Protein AF-A0A137P5V0-F1 (afdb_monomer_lite)

Secondary structure (DSSP, 8-state):
----------PPPPPPTTHHHHTTTS--------PPPPHHHHHHHHHHHHHSTTS-HHHHHHTS---SHHHHHHHHHHHHHHHHHHHHHHHHHIIIIIHHHHHS----EEEHHHHHH-TTT-SEEEETTEEEEHHHHHTS--SSS-TT----HHHHGGGTTSB-GGGS---HHHHSTTS---TTTHHHHTT-TTTSTTS--TT-TT------TTSSS-S-S-TTHIIIIIHHHHTTTEEEEEEE-HHHHHHHHHTT--EEEETTEEEE-HHHHHHTTSSSPP--S-HHHHHHHSGGG-SSTTSS-HHHHHHH----HHHHHHHHHHIIIIIEEEEE-GGGSHHHHHHHHHHHHHHHHHHHHHHHHHHHHHT-S-----S-TTS-EEEEEEESS--HHHHHHHHHHHHTSSS-GGGEEEEEEE-SS-BPTT-SSBHHHHHHHHTT--TT--PPP----GGGHHHHHHHH-TTSPP---TT-----PPPSSHHHHHHHHHHHHHHHHHHHHHHHT-S----SGGG-HHHHHHHHHHHHHTHHHHHHHHHHHHHHHHHT-S---HHHHHHHHHHHHHHHHHHHHTT-HHHHHHHHHHHHTHIIIIIIHHHHHHHTTT----TTTT----TT-------------GGGS----HHHHHHHHH-

Radius of gyration: 41.08 Å; chains: 1; bounding box: 95×64×142 Å

pLDDT: mean 74.82, std 17.6, range [23.88, 95.62]

Structure (mmCIF, N/CA/C/O backbone):
data_AF-A0A137P5V0-F1
#
_entry.id   AF-A0A137P5V0-F1
#
loop_
_atom_site.group_PDB
_atom_site.id
_atom_site.type_symbol
_atom_site.label_atom_id
_atom_site.label_alt_id
_atom_site.label_comp_id
_atom_site.label_asym_id
_atom_site.label_entity_id
_atom_site.label_seq_id
_atom_site.pdbx_PDB_ins_code
_atom_site.Cartn_x
_atom_site.Cartn_y
_atom_site.Cartn_z
_atom_site.occupancy
_atom_site.B_iso_or_equiv
_atom_site.auth_seq_id
_atom_site.auth_comp_id
_atom_site.auth_asym_id
_atom_site.auth_atom_id
_atom_site.pdbx_PDB_model_num
ATOM 1 N N . MET A 1 1 ? -5.558 -20.232 91.040 1.00 32.16 1 MET A N 1
ATOM 2 C CA . MET A 1 1 ? -4.567 -20.973 90.236 1.00 32.16 1 MET A CA 1
ATOM 3 C C . MET A 1 1 ? -5.292 -21.574 89.044 1.00 32.16 1 MET A C 1
ATOM 5 O O . MET A 1 1 ? -6.194 -22.368 89.237 1.00 32.16 1 MET A O 1
ATOM 9 N N . GLU A 1 2 ? -4.965 -21.023 87.878 1.00 26.72 2 GLU A N 1
ATOM 10 C CA . GLU A 1 2 ? -5.083 -21.483 86.483 1.00 26.72 2 GLU A CA 1
ATOM 11 C C . GLU A 1 2 ? -5.897 -22.721 86.029 1.00 26.72 2 GLU A C 1
ATOM 13 O O . GLU A 1 2 ? -5.685 -23.827 86.513 1.00 26.72 2 GLU A O 1
ATOM 18 N N . LYS A 1 3 ? -6.587 -22.474 84.887 1.00 26.52 3 LYS A N 1
ATOM 19 C CA . LYS A 1 3 ? -6.860 -23.320 83.687 1.00 26.52 3 LYS A CA 1
ATOM 20 C C . LYS A 1 3 ? -7.962 -24.389 83.811 1.00 26.52 3 LYS A C 1
ATOM 22 O O . LYS A 1 3 ? -8.014 -25.096 84.799 1.00 26.52 3 LYS A O 1
ATOM 27 N N . SER A 1 4 ? -8.865 -24.628 82.850 1.00 26.47 4 SER A N 1
ATOM 28 C CA . SER A 1 4 ? -9.202 -24.099 81.503 1.00 26.47 4 SER A CA 1
ATOM 29 C C . SER A 1 4 ? -10.522 -24.798 81.072 1.00 26.47 4 SER A C 1
ATOM 31 O O . SER A 1 4 ? -10.636 -25.997 81.296 1.00 26.47 4 SER A O 1
ATOM 33 N N . LEU A 1 5 ? -11.592 -24.082 80.677 1.00 28.23 5 LEU A N 1
ATOM 34 C CA . LEU A 1 5 ? -12.199 -23.989 79.317 1.00 28.23 5 LEU A CA 1
ATOM 35 C C . LEU A 1 5 ? -12.210 -25.293 78.469 1.00 28.23 5 LEU A C 1
ATOM 37 O O . LEU A 1 5 ? -11.164 -25.910 78.342 1.00 28.23 5 LEU A O 1
ATOM 41 N N . ASN A 1 6 ? -13.245 -25.711 77.718 1.00 25.81 6 ASN A N 1
ATOM 42 C CA . ASN A 1 6 ? -14.662 -25.346 77.542 1.00 25.81 6 ASN A CA 1
ATOM 43 C C . ASN A 1 6 ? -15.297 -26.316 76.495 1.00 25.81 6 ASN A C 1
ATOM 45 O O . ASN A 1 6 ? -14.570 -26.994 75.773 1.00 25.81 6 ASN A O 1
ATOM 49 N N . THR A 1 7 ? -16.624 -26.224 76.324 1.00 28.59 7 THR A N 1
ATOM 50 C CA . THR A 1 7 ? -17.482 -26.605 75.165 1.00 28.59 7 THR A CA 1
ATOM 51 C C . THR A 1 7 ? -18.215 -27.960 75.142 1.00 28.59 7 THR A C 1
ATOM 53 O O . THR A 1 7 ? -17.651 -29.030 74.942 1.00 28.59 7 THR A O 1
ATOM 56 N N . SER A 1 8 ? -19.540 -27.845 75.283 1.00 27.73 8 SER A N 1
ATOM 57 C CA . SER A 1 8 ? -20.602 -28.831 75.074 1.00 27.73 8 SER A CA 1
ATOM 58 C C . SER A 1 8 ? -21.188 -28.719 73.659 1.00 27.73 8 SER A C 1
ATOM 60 O O . SER A 1 8 ? -21.406 -27.610 73.169 1.00 27.73 8 SER A O 1
ATOM 62 N N . GLY A 1 9 ? -21.469 -29.864 73.028 1.00 24.25 9 GLY A N 1
ATOM 63 C CA . GLY A 1 9 ? -22.145 -29.969 71.733 1.00 24.25 9 GLY A CA 1
ATOM 64 C C . GLY A 1 9 ? -23.657 -29.747 71.827 1.00 24.25 9 GLY A C 1
ATOM 65 O O . GLY A 1 9 ? -24.274 -30.087 72.835 1.00 24.25 9 GLY A O 1
ATOM 66 N N . LEU A 1 10 ? -24.234 -29.177 70.765 1.00 26.77 10 LEU A N 1
ATOM 67 C CA . LEU A 1 10 ? -25.673 -28.987 70.586 1.00 26.77 10 LEU A CA 1
ATOM 68 C C . LEU A 1 10 ? -26.179 -29.898 69.457 1.00 26.77 10 LEU A C 1
ATOM 70 O O . LEU A 1 10 ? -25.516 -30.067 68.434 1.00 26.77 10 LEU A O 1
ATOM 74 N N . GLU A 1 11 ? -27.339 -30.496 69.705 1.00 27.11 11 GLU A N 1
ATOM 75 C CA . GLU A 1 11 ? -27.992 -31.569 68.958 1.00 27.11 11 GLU A CA 1
ATOM 76 C C . GLU A 1 11 ? -28.505 -31.164 67.565 1.00 27.11 11 GLU A C 1
ATOM 78 O O . GLU A 1 11 ? -28.777 -30.002 67.267 1.00 27.11 11 GLU A O 1
ATOM 83 N N . THR A 1 12 ? -28.655 -32.177 66.710 1.00 23.88 12 THR A N 1
ATOM 84 C CA . THR A 1 12 ? -29.194 -32.100 65.348 1.00 23.88 12 THR A CA 1
ATOM 85 C C . THR A 1 12 ? -30.714 -32.287 65.372 1.00 23.88 12 THR A C 1
ATOM 87 O O . THR A 1 12 ? -31.212 -33.241 65.962 1.00 23.88 12 THR A O 1
ATOM 90 N N . VAL A 1 13 ? -31.456 -31.389 64.714 1.00 30.75 13 VAL A N 1
ATOM 91 C CA . VAL A 1 13 ? -32.901 -31.530 64.467 1.00 30.75 13 VAL A CA 1
ATOM 92 C C . VAL A 1 13 ? -33.111 -31.989 63.022 1.00 30.75 13 VAL A C 1
ATOM 94 O O . VAL A 1 13 ? -32.635 -31.356 62.082 1.00 30.75 13 VAL A O 1
ATOM 97 N N . ASP A 1 14 ? -33.810 -33.114 62.878 1.00 28.73 14 ASP A N 1
ATOM 98 C CA . ASP A 1 14 ? -34.190 -33.780 61.630 1.00 28.73 14 ASP A CA 1
ATOM 99 C C . ASP A 1 14 ? -35.087 -32.901 60.731 1.00 28.73 14 ASP A C 1
ATOM 101 O O . ASP A 1 14 ? -36.206 -32.537 61.100 1.00 28.73 14 ASP A O 1
ATOM 105 N N . GLU A 1 15 ? -34.642 -32.627 59.500 1.00 30.03 15 GLU A N 1
ATOM 106 C CA . GLU A 1 15 ? -35.479 -32.031 58.451 1.00 30.03 15 GLU A CA 1
ATOM 107 C C . GLU A 1 15 ? -36.352 -33.095 57.761 1.00 30.03 15 GLU A C 1
ATOM 109 O O . GLU A 1 15 ? -35.882 -34.024 57.090 1.00 30.03 15 GLU A O 1
ATOM 114 N N . THR A 1 16 ? -37.668 -32.931 57.880 1.00 33.34 16 THR A N 1
ATOM 115 C CA . THR A 1 16 ? -38.693 -33.812 57.316 1.00 33.34 16 THR A CA 1
ATOM 116 C C . THR A 1 16 ? -38.785 -33.751 55.783 1.00 33.34 16 THR A C 1
ATOM 118 O O . THR A 1 16 ? -38.560 -32.742 55.111 1.00 33.34 16 THR A O 1
ATOM 121 N N . LYS A 1 17 ? -39.179 -34.892 55.201 1.00 36.59 17 LYS A N 1
ATOM 122 C CA . LYS A 1 17 ? -39.244 -35.212 53.758 1.00 36.59 17 LYS A CA 1
ATOM 123 C C . LYS A 1 17 ? -40.180 -34.332 52.899 1.00 36.59 17 LYS A C 1
ATOM 125 O O . LYS A 1 17 ? -40.258 -34.563 51.690 1.00 36.59 17 LYS A O 1
ATOM 130 N N . GLU A 1 18 ? -40.847 -33.321 53.454 1.00 31.67 18 GLU A N 1
ATOM 131 C CA . GLU A 1 18 ? -41.723 -32.404 52.704 1.00 31.67 18 GLU A CA 1
ATOM 132 C C . GLU A 1 18 ? -40.980 -31.215 52.070 1.00 31.67 18 GLU A C 1
ATOM 134 O O . GLU A 1 18 ? -41.323 -30.819 50.950 1.00 31.67 18 GLU A O 1
ATOM 139 N N . GLY A 1 19 ? -39.876 -30.739 52.662 1.00 31.58 19 GLY A N 1
ATOM 140 C CA . GLY A 1 19 ? -39.029 -29.689 52.063 1.00 31.58 19 GLY A CA 1
ATOM 141 C C . GLY A 1 19 ? -38.341 -30.130 50.761 1.00 31.58 19 GLY A C 1
ATOM 142 O O . GLY A 1 19 ? -38.188 -29.359 49.810 1.00 31.58 19 GLY A O 1
ATOM 143 N N . LYS A 1 20 ? -38.034 -31.430 50.641 1.00 32.53 20 LYS A N 1
ATOM 144 C CA . LYS A 1 20 ? -37.425 -32.020 49.434 1.00 32.53 20 LYS A CA 1
ATOM 145 C C . LYS A 1 20 ? -38.387 -32.162 48.250 1.00 32.53 20 LYS A C 1
ATOM 147 O O . LYS A 1 20 ? -37.913 -32.330 47.127 1.00 32.53 20 LYS A O 1
ATOM 152 N N . LYS A 1 21 ? -39.711 -32.091 48.452 1.00 28.75 21 LYS A N 1
ATOM 153 C CA . LYS A 1 21 ? -40.697 -32.127 47.351 1.00 28.75 21 LYS A CA 1
ATOM 154 C C . LYS A 1 21 ? -41.034 -30.738 46.801 1.00 28.75 21 LYS A C 1
ATOM 156 O O . LYS A 1 21 ? -41.306 -30.650 45.605 1.00 28.75 21 LYS A O 1
ATOM 161 N N . LYS A 1 22 ? -40.941 -29.671 47.607 1.00 29.23 22 LYS A N 1
ATOM 162 C CA . LYS A 1 22 ? -41.072 -28.286 47.113 1.00 29.23 22 LYS A CA 1
ATOM 163 C C . LYS A 1 22 ? -39.843 -27.850 46.302 1.00 29.23 22 LYS A C 1
ATOM 165 O O . LYS A 1 22 ? -40.007 -27.465 45.149 1.00 29.23 22 LYS A O 1
ATOM 170 N N . ASN A 1 23 ? -38.623 -28.125 46.775 1.00 32.00 23 ASN A N 1
ATOM 171 C CA . ASN A 1 23 ? -37.393 -27.803 46.025 1.00 32.00 23 ASN A CA 1
ATOM 172 C C . ASN A 1 23 ? -37.151 -28.646 44.754 1.00 32.00 23 ASN A C 1
ATOM 174 O O . ASN A 1 23 ? -36.285 -28.317 43.944 1.00 32.00 23 ASN A O 1
ATOM 178 N N . LYS A 1 24 ? -37.906 -29.734 44.535 1.00 28.66 24 LYS A N 1
ATOM 179 C CA . LYS A 1 24 ? -37.819 -30.542 43.302 1.00 28.66 24 LYS A CA 1
ATOM 180 C C . LYS A 1 24 ? -38.812 -30.135 42.212 1.00 28.66 24 LYS A C 1
ATOM 182 O O . LYS A 1 24 ? -38.654 -30.596 41.086 1.00 28.66 24 LYS A O 1
ATOM 187 N N . LYS A 1 25 ? -39.814 -29.301 42.516 1.00 26.38 25 LYS A N 1
ATOM 188 C CA . LYS A 1 25 ? -40.849 -28.881 41.551 1.00 26.38 25 LYS A CA 1
ATOM 189 C C . LYS A 1 25 ? -40.602 -27.507 40.914 1.00 26.38 25 LYS A C 1
ATOM 191 O O . LYS A 1 25 ? -41.218 -27.226 39.891 1.00 26.38 25 LYS A O 1
ATOM 196 N N . GLU A 1 26 ? -39.672 -26.708 41.440 1.00 29.66 26 GLU A N 1
ATOM 197 C CA . GLU A 1 26 ? -39.286 -25.406 40.859 1.00 29.66 26 GLU A CA 1
ATOM 198 C C . GLU A 1 26 ? -38.086 -25.449 39.906 1.00 29.66 26 GLU A C 1
ATOM 200 O O . GLU A 1 26 ? -37.848 -24.493 39.177 1.00 29.66 26 GLU A O 1
ATOM 205 N N . LYS A 1 27 ? -37.413 -26.597 39.756 1.00 29.84 27 LYS A N 1
ATOM 206 C CA . LYS A 1 27 ? -36.594 -26.861 38.560 1.00 29.84 27 LYS A CA 1
ATOM 207 C C . LYS A 1 27 ? -37.491 -27.270 37.389 1.00 29.84 27 LYS A C 1
ATOM 209 O O . LYS A 1 27 ? -37.358 -28.361 36.842 1.00 29.84 27 LYS A O 1
ATOM 214 N N . LYS A 1 28 ? -38.441 -26.407 37.023 1.00 31.17 28 LYS A N 1
ATOM 215 C CA . LYS A 1 28 ? -39.079 -26.479 35.708 1.00 31.17 28 LYS A CA 1
ATOM 216 C C . LYS A 1 28 ? -38.000 -26.158 34.683 1.00 31.17 28 LYS A C 1
ATOM 218 O O . LYS A 1 28 ? -37.396 -25.091 34.727 1.00 31.17 28 LYS A O 1
ATOM 223 N N . GLU A 1 29 ? -37.748 -27.108 33.791 1.00 34.25 29 GLU A N 1
ATOM 224 C CA . GLU A 1 29 ? -37.029 -26.886 32.543 1.00 34.25 29 GLU A CA 1
ATOM 225 C C . GLU A 1 29 ? -37.562 -25.597 31.900 1.00 34.25 29 GLU A C 1
ATOM 227 O O . GLU A 1 29 ? -38.693 -25.566 31.409 1.00 34.25 29 GLU A O 1
ATOM 232 N N . LYS A 1 30 ? -36.768 -24.518 31.930 1.00 30.41 30 LYS A N 1
ATOM 233 C CA . LYS A 1 30 ? -36.985 -23.369 31.051 1.00 30.41 30 LYS A CA 1
ATOM 234 C C . LYS A 1 30 ? -36.873 -23.918 29.629 1.00 30.41 30 LYS A C 1
ATOM 236 O O . LYS A 1 30 ? -35.772 -24.171 29.142 1.00 30.41 30 LYS A O 1
ATOM 241 N N . LYS A 1 31 ? -38.014 -24.192 28.989 1.00 26.81 31 LYS A N 1
ATOM 242 C CA . LYS A 1 31 ? -38.075 -24.442 27.550 1.00 26.81 31 LYS A CA 1
ATOM 243 C C . LYS A 1 31 ? -37.509 -23.197 26.880 1.00 26.81 31 LYS A C 1
ATOM 245 O O . LYS A 1 31 ? -38.147 -22.153 26.890 1.00 26.81 31 LYS A O 1
ATOM 250 N N . VAL A 1 32 ? -36.297 -23.315 26.349 1.00 37.81 32 VAL A N 1
ATOM 251 C CA . VAL A 1 32 ? -35.688 -22.298 25.495 1.00 37.81 32 VAL A CA 1
ATOM 252 C C . VAL A 1 32 ? -36.586 -22.175 24.266 1.00 37.81 32 VAL A C 1
ATOM 254 O O . VAL A 1 32 ? -36.604 -23.070 23.420 1.00 37.81 32 VAL A O 1
ATOM 257 N N . GLU A 1 33 ? -37.388 -21.114 24.191 1.00 32.22 33 GLU A N 1
ATOM 258 C CA . GLU A 1 33 ? -38.116 -20.776 22.972 1.00 32.22 33 GLU A CA 1
ATOM 259 C C . GLU A 1 33 ? -37.098 -20.447 21.879 1.00 32.22 33 GLU A C 1
ATOM 261 O O . GLU A 1 33 ? -36.468 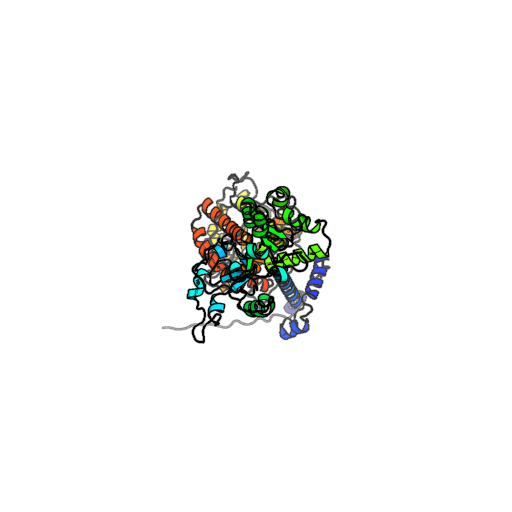-19.389 21.860 1.00 32.22 33 GLU A O 1
ATOM 266 N N . THR A 1 34 ? -36.905 -21.376 20.945 1.00 41.69 34 THR A N 1
ATOM 267 C CA . THR A 1 34 ? -36.057 -21.146 19.778 1.00 41.69 34 THR A CA 1
ATOM 268 C C . THR A 1 34 ? -36.754 -20.157 18.848 1.00 41.69 34 THR A C 1
ATOM 270 O O . THR A 1 34 ? -37.613 -20.545 18.052 1.00 41.69 34 THR A O 1
ATOM 273 N N . LYS A 1 35 ? -36.386 -18.874 18.929 1.00 46.25 35 LYS A N 1
ATOM 274 C CA . LYS A 1 35 ? -36.814 -17.858 17.957 1.00 46.25 35 LYS A CA 1
ATOM 275 C C . LYS A 1 35 ? -36.415 -18.289 16.532 1.00 46.25 35 LYS A C 1
ATOM 277 O O . LYS A 1 35 ? -35.331 -18.853 16.342 1.00 46.25 35 LYS A O 1
ATOM 282 N N . PRO A 1 36 ? -37.240 -18.022 15.502 1.00 59.44 36 PRO A N 1
ATOM 283 C CA . PRO A 1 36 ? -36.877 -18.329 14.125 1.00 59.44 36 PRO A CA 1
ATOM 284 C C . PRO A 1 36 ? -35.625 -17.543 13.714 1.00 59.44 36 PRO A C 1
ATOM 286 O O . PRO A 1 36 ? -35.559 -16.323 13.851 1.00 59.44 36 PRO A O 1
ATOM 289 N N . LEU A 1 37 ? -34.622 -18.246 13.177 1.00 69.94 37 LEU A N 1
ATOM 290 C CA . LEU A 1 37 ? -33.386 -17.618 12.704 1.00 69.94 37 LEU A CA 1
ATOM 291 C C . LEU A 1 37 ? -33.689 -16.612 11.585 1.00 69.94 37 LEU A C 1
ATOM 293 O O . LEU A 1 37 ? -34.344 -16.972 10.599 1.00 69.94 37 LEU A O 1
ATOM 297 N N . THR A 1 38 ? -33.148 -15.397 11.708 1.00 81.56 38 THR A N 1
ATOM 298 C CA . THR A 1 38 ? -33.240 -14.346 10.682 1.00 81.56 38 THR A CA 1
ATOM 299 C C . THR A 1 38 ? -32.588 -14.789 9.368 1.00 81.56 38 THR A C 1
ATOM 301 O O . THR A 1 38 ? -31.693 -15.639 9.352 1.00 81.56 38 THR A O 1
ATOM 304 N N . PHE A 1 39 ? -33.003 -14.200 8.240 1.00 78.81 39 PHE A N 1
ATOM 305 C CA . PHE A 1 39 ? -32.410 -14.491 6.926 1.00 78.81 39 PHE A CA 1
ATOM 306 C C . PHE A 1 39 ? -30.887 -14.270 6.916 1.00 78.81 39 PHE A C 1
ATOM 308 O O . PHE A 1 39 ? -30.138 -15.132 6.453 1.00 78.81 39 PHE A O 1
ATOM 315 N N . ALA A 1 40 ? -30.427 -13.167 7.517 1.00 77.94 40 ALA A N 1
ATOM 316 C CA . ALA A 1 40 ? -29.007 -12.865 7.681 1.00 77.94 40 ALA A CA 1
ATOM 317 C C . ALA A 1 40 ? -28.276 -13.964 8.468 1.00 77.94 40 ALA A C 1
ATOM 319 O O . ALA A 1 40 ? -27.242 -14.462 8.021 1.00 77.94 40 ALA A O 1
ATOM 320 N N . ARG A 1 41 ? -28.851 -14.420 9.590 1.00 84.25 41 ARG A N 1
ATOM 321 C CA . ARG A 1 41 ? -28.263 -15.486 10.407 1.00 84.25 41 ARG A CA 1
ATOM 322 C C . ARG A 1 41 ? -28.178 -16.811 9.648 1.00 84.25 41 ARG A C 1
ATOM 324 O O . ARG A 1 41 ? -27.161 -17.491 9.740 1.00 84.25 41 ARG A O 1
ATOM 331 N N . ARG A 1 42 ? -29.197 -17.166 8.858 1.00 85.69 42 ARG A N 1
ATOM 332 C CA . ARG A 1 42 ? -29.187 -18.390 8.033 1.00 85.69 42 ARG A CA 1
ATOM 333 C C . ARG A 1 42 ? -28.080 -18.361 6.979 1.00 85.69 42 ARG A C 1
ATOM 335 O O . ARG A 1 42 ? -27.364 -19.348 6.827 1.00 85.69 42 ARG A O 1
ATOM 342 N N . ASN A 1 43 ? -27.918 -17.242 6.272 1.00 90.31 43 ASN A N 1
ATOM 343 C CA . ASN A 1 43 ? -26.864 -17.105 5.264 1.00 90.31 43 ASN A CA 1
ATOM 344 C C . ASN A 1 43 ? -25.469 -17.077 5.886 1.00 90.31 43 ASN A C 1
ATOM 346 O O . ASN A 1 43 ? -24.571 -17.735 5.367 1.00 90.31 43 ASN A O 1
ATOM 350 N N . TRP A 1 44 ? -25.299 -16.400 7.024 1.00 90.75 44 TRP A N 1
ATOM 351 C CA . TRP A 1 44 ? -24.036 -16.418 7.756 1.00 90.75 44 TRP A CA 1
ATOM 352 C C . TRP A 1 44 ? -23.623 -17.842 8.128 1.00 90.75 44 TRP A C 1
ATOM 354 O O . TRP A 1 44 ? -22.509 -18.254 7.813 1.00 90.75 44 TRP A O 1
ATOM 364 N N . VAL A 1 45 ? -24.541 -18.634 8.693 1.00 89.69 45 VAL A N 1
ATOM 365 C CA . VAL A 1 45 ? -24.285 -20.041 9.035 1.00 89.69 45 VAL A CA 1
ATOM 366 C C . VAL A 1 45 ? -23.875 -20.846 7.794 1.00 89.69 45 VAL A C 1
ATOM 368 O O . VAL A 1 45 ? -22.902 -21.595 7.862 1.00 89.69 45 VAL A O 1
ATOM 371 N N . ARG A 1 46 ? -24.541 -20.662 6.642 1.00 91.88 46 ARG A N 1
ATOM 372 C CA . ARG A 1 46 ? -24.150 -21.318 5.374 1.00 91.88 46 ARG A CA 1
ATOM 373 C C . ARG A 1 46 ? -22.723 -20.963 4.957 1.00 91.88 46 ARG A C 1
ATOM 375 O O . ARG A 1 46 ? -21.951 -21.863 4.643 1.00 91.88 46 ARG A O 1
ATOM 382 N N . ILE A 1 47 ? -22.359 -19.680 5.005 1.00 93.31 47 ILE A N 1
ATOM 383 C CA . ILE A 1 47 ? -20.998 -19.208 4.705 1.00 93.31 47 ILE A CA 1
ATOM 384 C C . ILE A 1 47 ? -19.995 -19.809 5.692 1.00 93.31 47 ILE A C 1
ATOM 386 O O . ILE A 1 47 ? -18.925 -20.259 5.293 1.00 93.31 47 ILE A O 1
ATOM 390 N N . THR A 1 48 ? -20.352 -19.883 6.975 1.00 93.19 48 THR A N 1
ATOM 391 C CA . THR A 1 48 ? -19.477 -20.451 8.005 1.00 93.19 48 THR A CA 1
ATOM 392 C C . THR A 1 48 ? -19.166 -21.917 7.716 1.00 93.19 48 THR A C 1
ATOM 394 O O . THR A 1 48 ? -18.016 -22.351 7.803 1.00 93.19 48 THR A O 1
ATOM 397 N N . TRP A 1 49 ? -20.189 -22.688 7.341 1.00 92.25 49 TRP A N 1
ATOM 398 C CA . TRP A 1 49 ? -20.031 -24.079 6.931 1.00 92.25 49 TRP A CA 1
ATOM 399 C C . TRP A 1 49 ? -19.219 -24.206 5.647 1.00 92.25 49 TRP A C 1
ATOM 401 O O . TRP A 1 49 ? -18.332 -25.050 5.596 1.00 92.25 49 TRP A O 1
ATOM 411 N N . PHE A 1 50 ? -19.455 -23.341 4.660 1.00 94.75 50 PHE A N 1
ATOM 412 C CA . PHE A 1 50 ? -18.678 -23.312 3.423 1.00 94.75 50 PHE A CA 1
ATOM 413 C C . PHE A 1 50 ? -17.198 -22.983 3.653 1.00 94.75 50 PHE A C 1
ATOM 415 O O . PHE A 1 50 ? -16.355 -23.574 3.003 1.00 94.75 50 PHE A O 1
ATOM 422 N N . LEU A 1 51 ? -16.847 -22.091 4.584 1.00 93.62 51 LEU A N 1
ATOM 423 C CA . LEU A 1 51 ? -15.446 -21.740 4.865 1.00 93.62 51 LEU A CA 1
ATOM 424 C C . LEU A 1 51 ? -14.734 -22.760 5.769 1.00 93.62 51 LEU A C 1
ATOM 426 O O . LEU A 1 51 ? -13.511 -22.879 5.730 1.00 93.62 51 LEU A O 1
ATOM 430 N N . THR A 1 52 ? -15.486 -23.516 6.575 1.00 94.31 52 THR A N 1
ATOM 431 C CA . THR A 1 52 ? -14.942 -24.478 7.557 1.00 94.31 52 THR A CA 1
ATOM 432 C C . THR A 1 52 ? -15.248 -25.942 7.219 1.00 94.31 52 THR A C 1
ATOM 434 O O . THR A 1 52 ? -15.102 -26.824 8.071 1.00 94.31 52 THR A O 1
ATOM 437 N N . TRP A 1 53 ? -15.669 -26.219 5.980 1.00 91.81 53 TRP A N 1
ATOM 438 C CA . TRP A 1 53 ? -16.104 -27.545 5.521 1.00 91.81 53 TRP A CA 1
ATOM 439 C C . TRP A 1 53 ? -15.023 -28.624 5.668 1.00 91.81 53 TRP A C 1
ATOM 441 O O . TRP A 1 53 ? -15.324 -29.760 6.027 1.00 91.81 53 TRP A O 1
ATOM 451 N N . TRP A 1 54 ? -13.761 -28.242 5.464 1.00 92.94 54 TRP A N 1
ATOM 452 C CA . TRP A 1 54 ? -12.573 -29.094 5.543 1.00 92.94 54 TRP A CA 1
ATOM 453 C C . TRP A 1 54 ? -12.235 -29.554 6.971 1.00 92.94 54 TRP A C 1
ATOM 455 O O . TRP A 1 54 ? -11.334 -30.369 7.157 1.00 92.94 54 TRP A O 1
ATOM 465 N N . ILE A 1 55 ? -12.966 -29.074 7.984 1.00 89.81 55 ILE A N 1
ATOM 466 C CA . ILE A 1 55 ? -12.831 -29.505 9.379 1.00 89.81 55 ILE A CA 1
ATOM 467 C C . ILE A 1 55 ? -14.133 -30.184 9.811 1.00 89.81 55 ILE A C 1
ATOM 469 O O . ILE A 1 55 ? -15.094 -29.506 10.195 1.00 89.81 55 ILE A O 1
ATOM 473 N N . PRO A 1 56 ? -14.200 -31.526 9.782 1.00 87.38 56 PRO A N 1
ATOM 474 C CA . PRO A 1 56 ? -15.387 -32.262 10.192 1.00 87.38 56 PRO A CA 1
ATOM 475 C C . PRO A 1 56 ? -15.734 -32.061 11.673 1.00 87.38 56 PRO A C 1
ATOM 477 O O . PRO A 1 56 ? -14.871 -31.953 12.548 1.00 87.38 56 PRO A O 1
ATOM 480 N N . SER A 1 57 ? -17.030 -32.090 11.993 1.00 86.56 57 SER A N 1
ATOM 481 C CA . SER A 1 57 ? -17.510 -31.936 13.375 1.00 86.56 57 SER A CA 1
ATOM 482 C C . SER A 1 57 ? -17.056 -33.058 14.317 1.00 86.56 57 SER A C 1
ATOM 484 O O . SER A 1 57 ? -17.025 -32.840 15.530 1.00 86.56 57 SER A O 1
ATOM 486 N N . CYS A 1 58 ? -16.693 -34.232 13.779 1.00 85.44 58 CYS A N 1
ATOM 487 C CA . CYS A 1 58 ? -16.127 -35.345 14.545 1.00 85.44 58 CYS A CA 1
ATOM 488 C C . CYS A 1 58 ? -14.704 -35.033 15.043 1.00 85.44 58 CYS A C 1
ATOM 490 O O . CYS A 1 58 ? -14.385 -35.331 16.196 1.00 85.44 58 CYS A O 1
ATOM 492 N N . CYS A 1 59 ? -13.885 -34.353 14.233 1.00 86.31 59 CYS A N 1
ATOM 493 C CA . CYS A 1 59 ? -12.555 -33.883 14.620 1.00 86.31 59 CYS A CA 1
ATOM 494 C C . CYS A 1 59 ? -12.652 -32.839 15.740 1.00 86.31 59 CYS A C 1
ATOM 496 O O . CYS A 1 59 ? -11.940 -32.934 16.739 1.00 86.31 59 CYS A 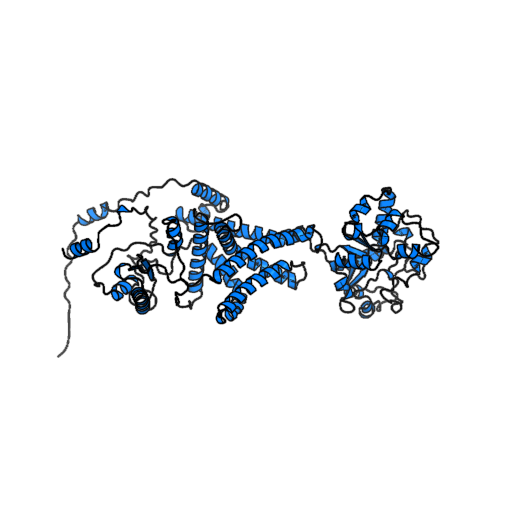O 1
ATOM 498 N N . LEU A 1 60 ? -13.602 -31.901 15.646 1.00 84.44 60 LEU A N 1
ATOM 499 C CA . LEU A 1 60 ? -13.828 -30.896 16.695 1.00 84.44 60 LEU A CA 1
ATOM 500 C C . LEU A 1 60 ? -14.274 -31.521 18.023 1.00 84.44 60 LEU A C 1
ATOM 502 O O . LEU A 1 60 ? -13.801 -31.116 19.086 1.00 84.44 60 LEU A O 1
ATOM 506 N N . SER A 1 61 ? -15.140 -32.537 17.982 1.00 81.94 61 SER A N 1
ATOM 507 C CA . SER A 1 61 ? -15.575 -33.222 19.202 1.00 81.94 61 SER A CA 1
ATOM 508 C C . SER A 1 61 ? -14.496 -34.121 19.807 1.00 81.94 61 SER A C 1
ATOM 510 O O . SER A 1 61 ? -14.387 -34.189 21.030 1.00 81.94 61 SER A O 1
ATOM 512 N N . ARG A 1 62 ? -13.712 -34.821 18.973 1.00 81.81 62 ARG A N 1
ATOM 513 C CA . ARG A 1 62 ? -12.774 -35.864 19.423 1.00 81.81 62 ARG A CA 1
ATOM 514 C C . ARG A 1 62 ? -11.381 -35.314 19.726 1.00 81.81 62 ARG A C 1
ATOM 516 O O . ARG A 1 62 ? -10.836 -35.621 20.778 1.00 81.81 62 ARG A O 1
ATOM 523 N N . CYS A 1 63 ? -10.838 -34.476 18.847 1.00 82.69 63 CYS A N 1
ATOM 524 C CA . CYS A 1 63 ? -9.517 -33.863 19.006 1.00 82.69 63 CYS A CA 1
ATOM 525 C C . CYS A 1 63 ? -9.612 -32.521 19.743 1.00 82.69 63 CYS A C 1
ATOM 527 O O . CYS A 1 63 ? -8.828 -32.252 20.646 1.00 82.69 63 CYS A O 1
ATOM 529 N N . GLY A 1 64 ? -10.617 -31.703 19.411 1.00 75.94 64 GLY A N 1
ATOM 530 C CA . GLY A 1 64 ? -10.810 -30.378 20.012 1.00 75.94 64 GLY A CA 1
ATOM 531 C C . GLY A 1 64 ? -11.500 -30.374 21.381 1.00 75.94 64 GLY A C 1
ATOM 532 O O . GLY A 1 64 ? -11.673 -29.309 21.962 1.00 75.94 64 GLY A O 1
ATOM 533 N N . LYS A 1 65 ? -11.937 -31.536 21.895 1.00 81.81 65 LYS A N 1
ATOM 534 C CA . LYS A 1 65 ? -12.727 -31.682 23.140 1.00 81.81 65 LYS A CA 1
ATOM 535 C C . LYS A 1 65 ? -14.000 -30.806 23.192 1.00 81.81 65 LYS A C 1
ATOM 537 O O . LYS A 1 65 ? -14.598 -30.640 24.255 1.00 81.81 65 LYS A O 1
ATOM 542 N N . MET A 1 66 ? -14.472 -30.294 22.051 1.00 81.31 66 MET A N 1
ATOM 543 C CA . MET A 1 66 ? -15.665 -29.448 21.945 1.00 81.31 66 MET A CA 1
ATOM 544 C C . MET A 1 66 ? -16.921 -30.320 21.824 1.00 81.31 66 MET A C 1
ATOM 546 O O . MET A 1 66 ? -17.422 -30.576 20.729 1.00 81.31 66 MET A O 1
ATOM 550 N N . LYS A 1 67 ? -17.414 -30.827 22.961 1.00 79.88 67 LYS A N 1
ATOM 551 C CA . LYS A 1 67 ? -18.557 -31.760 22.992 1.00 79.88 67 LYS A CA 1
ATOM 552 C C . LYS A 1 67 ? -19.897 -31.101 22.641 1.00 79.88 67 LYS A C 1
ATOM 554 O O . LYS A 1 67 ? -20.747 -31.748 22.035 1.00 79.88 67 LYS A O 1
ATOM 559 N N . ARG A 1 68 ? -20.097 -29.834 23.015 1.00 76.50 68 ARG A N 1
ATOM 560 C CA . ARG A 1 68 ? -21.372 -29.129 22.814 1.00 76.50 68 ARG A CA 1
ATOM 561 C C . ARG A 1 68 ? -21.481 -28.525 21.404 1.00 76.50 68 ARG A C 1
ATOM 563 O O . ARG A 1 68 ? -20.478 -28.125 20.811 1.00 76.50 68 ARG A O 1
ATOM 570 N N . ALA A 1 69 ? -22.688 -28.513 20.835 1.00 76.12 69 ALA A N 1
ATOM 571 C CA . ALA A 1 69 ? -22.924 -28.077 19.453 1.00 76.12 69 ALA A CA 1
ATOM 572 C C . ALA A 1 69 ? -22.812 -26.552 19.267 1.00 76.12 69 ALA A C 1
ATOM 574 O O . ALA A 1 69 ? -22.233 -26.112 18.277 1.00 76.12 69 ALA A O 1
ATOM 575 N N . ASP A 1 70 ? -23.286 -25.780 20.243 1.00 74.75 70 ASP A N 1
ATOM 576 C CA . ASP A 1 70 ? -23.116 -24.327 20.374 1.00 74.75 70 ASP A CA 1
ATOM 577 C C . ASP A 1 70 ? -21.634 -23.916 20.343 1.00 74.75 70 ASP A C 1
ATOM 579 O O . ASP A 1 70 ? -21.240 -23.075 19.539 1.00 74.75 70 ASP A O 1
ATOM 583 N N . VAL A 1 71 ? -20.785 -24.588 21.129 1.00 79.94 71 VAL A N 1
ATOM 584 C CA . VAL A 1 71 ? -19.337 -24.328 21.191 1.00 79.94 71 VAL A CA 1
ATOM 585 C C . VAL A 1 71 ? -18.670 -24.614 19.845 1.00 79.94 71 VAL A C 1
ATOM 587 O O . VAL A 1 71 ? -17.834 -23.837 19.390 1.00 79.94 71 VAL A O 1
ATOM 590 N N . ARG A 1 72 ? -19.059 -25.706 19.171 1.00 83.81 72 ARG A N 1
ATOM 591 C CA . ARG A 1 72 ? -18.543 -26.023 17.830 1.00 83.81 72 ARG A CA 1
ATOM 592 C C . ARG A 1 72 ? -18.963 -24.978 16.798 1.00 83.81 72 ARG A C 1
ATOM 594 O O . ARG A 1 72 ? -18.149 -24.630 15.949 1.00 83.81 72 ARG A O 1
ATOM 601 N N . MET A 1 73 ? -20.200 -24.484 16.857 1.00 83.00 73 MET A N 1
ATOM 602 C CA . MET A 1 73 ? -20.668 -23.443 15.940 1.00 83.00 73 MET A CA 1
ATOM 603 C C . MET A 1 73 ? -19.941 -22.116 16.189 1.00 83.00 73 MET A C 1
ATOM 605 O O . MET A 1 73 ? -19.416 -21.543 15.242 1.00 83.00 73 MET A O 1
ATOM 609 N N . ALA A 1 74 ? -19.814 -21.681 17.445 1.00 83.31 74 ALA A N 1
ATOM 610 C CA . ALA A 1 74 ? -19.065 -20.474 17.805 1.00 83.31 74 ALA A CA 1
ATOM 611 C C . ALA A 1 74 ? -17.602 -20.544 17.335 1.00 83.31 74 ALA A C 1
ATOM 613 O O . ALA A 1 74 ? -17.077 -19.592 16.759 1.00 83.31 74 ALA A O 1
ATOM 614 N N . TRP A 1 75 ? -16.965 -21.708 17.496 1.00 87.25 75 TRP A N 1
ATOM 615 C CA . TRP A 1 75 ? -15.620 -21.942 16.982 1.00 87.25 75 TRP A CA 1
ATOM 616 C C . TRP A 1 75 ? -15.551 -21.826 15.453 1.00 87.25 75 TRP A C 1
ATOM 618 O O . TRP A 1 75 ? -14.651 -21.173 14.927 1.00 87.25 75 TRP A O 1
ATOM 628 N N . ARG A 1 76 ? -16.514 -22.412 14.726 1.00 90.88 76 ARG A N 1
ATOM 629 C CA . ARG A 1 76 ? -16.581 -22.296 13.260 1.00 90.88 76 ARG A CA 1
ATOM 630 C C . ARG A 1 76 ? -16.764 -20.846 12.821 1.00 90.88 76 ARG A C 1
ATOM 632 O O . ARG A 1 76 ? -16.093 -20.420 11.888 1.00 90.88 76 ARG A O 1
ATOM 639 N N . GLU A 1 77 ? -17.634 -20.095 13.493 1.00 90.06 77 GLU A N 1
ATOM 640 C CA . GLU A 1 77 ? -17.871 -18.671 13.212 1.00 90.06 77 GLU A CA 1
ATOM 641 C C . GLU A 1 77 ? -16.604 -17.851 13.397 1.00 90.06 77 GLU A C 1
ATOM 643 O O . GLU A 1 77 ? -16.251 -17.065 12.520 1.00 90.06 77 GLU A O 1
ATOM 648 N N . LYS A 1 78 ? -15.860 -18.113 14.473 1.00 89.94 78 LYS A N 1
ATOM 649 C CA . LYS A 1 78 ? -14.560 -17.490 14.694 1.00 89.94 78 LYS A CA 1
ATOM 650 C C . LYS A 1 78 ? -13.577 -17.783 13.566 1.00 89.94 78 LYS A C 1
ATOM 652 O O . LYS A 1 78 ? -12.996 -16.857 13.008 1.00 89.94 78 LYS A O 1
ATOM 657 N N . VAL A 1 79 ? -13.395 -19.057 13.215 1.00 92.00 79 VAL A N 1
ATOM 658 C CA . VAL A 1 79 ? -12.451 -19.446 12.157 1.00 92.00 79 VAL A CA 1
ATOM 659 C C . VAL A 1 79 ? -12.856 -18.844 10.815 1.00 92.00 79 VAL A C 1
ATOM 661 O O . VAL A 1 79 ? -11.994 -18.344 10.100 1.00 92.00 79 VAL A O 1
ATOM 664 N N . ALA A 1 80 ? -14.149 -18.821 10.489 1.00 93.56 80 ALA A N 1
ATOM 665 C CA . ALA A 1 80 ? -14.647 -18.174 9.280 1.00 93.56 80 ALA A CA 1
ATOM 666 C C . ALA A 1 80 ? -14.310 -16.673 9.249 1.00 93.56 80 ALA A C 1
ATOM 668 O O . ALA A 1 80 ? -13.831 -16.188 8.228 1.00 93.56 80 ALA A O 1
ATOM 669 N N . ILE A 1 81 ? -14.487 -15.951 10.361 1.00 91.25 81 ILE A N 1
ATOM 670 C CA . ILE A 1 81 ? -14.101 -14.534 10.466 1.00 91.25 81 ILE A CA 1
ATOM 671 C C . ILE A 1 81 ? -12.588 -14.369 10.277 1.00 91.25 81 ILE A C 1
ATOM 673 O O . ILE A 1 81 ? -12.167 -13.539 9.474 1.00 91.25 81 ILE A O 1
ATOM 677 N N . CYS A 1 82 ? -11.762 -15.180 10.946 1.00 93.12 82 CYS A N 1
ATOM 678 C CA . CYS A 1 82 ? -10.307 -15.137 10.775 1.00 93.12 82 CYS A CA 1
ATOM 679 C C . CYS A 1 82 ? -9.881 -15.414 9.324 1.00 93.12 82 CYS A C 1
ATOM 681 O O . CYS A 1 82 ? -8.984 -14.742 8.820 1.00 93.12 82 CYS A O 1
ATOM 683 N N . LEU A 1 83 ? -10.536 -16.359 8.641 1.00 94.00 83 LEU A N 1
ATOM 684 C CA . LEU A 1 83 ? -10.284 -16.651 7.228 1.00 94.00 83 LEU A CA 1
ATOM 685 C C . LEU A 1 83 ? -10.665 -15.472 6.331 1.00 94.00 83 LEU A C 1
ATOM 687 O O . LEU A 1 83 ? -9.888 -15.118 5.454 1.00 94.00 83 LEU A O 1
ATOM 691 N N . LEU A 1 84 ? -11.815 -14.832 6.556 1.00 93.25 84 LEU A N 1
ATOM 692 C CA . LEU A 1 84 ? -12.221 -13.645 5.794 1.00 93.25 84 LEU A CA 1
ATOM 693 C C . LEU A 1 84 ? -11.240 -12.482 5.983 1.00 93.25 84 LEU A C 1
ATOM 695 O O . LEU A 1 84 ? -10.877 -11.824 5.008 1.00 93.25 84 LEU A O 1
ATOM 699 N N . ILE A 1 85 ? -10.763 -12.266 7.213 1.00 93.38 85 ILE A N 1
ATOM 700 C CA . ILE A 1 85 ? -9.729 -11.265 7.502 1.00 93.38 85 ILE A CA 1
ATOM 701 C C . ILE A 1 85 ? -8.448 -11.616 6.735 1.00 93.38 85 ILE A C 1
ATOM 703 O O . ILE A 1 85 ? -7.938 -10.785 5.986 1.00 93.38 85 ILE A O 1
ATOM 707 N N . PHE A 1 86 ? -7.977 -12.860 6.833 1.00 94.62 86 PHE A N 1
ATOM 708 C CA . PHE A 1 86 ? -6.781 -13.322 6.128 1.00 94.62 86 PHE A CA 1
ATOM 709 C C . PHE A 1 86 ? -6.900 -13.189 4.601 1.00 94.62 86 PHE A C 1
ATOM 711 O O . PHE A 1 86 ? -5.997 -12.657 3.961 1.00 94.62 86 PHE A O 1
ATOM 718 N N . PHE A 1 87 ? -8.025 -13.593 4.005 1.00 94.62 87 PHE A N 1
ATOM 719 C CA . PHE A 1 87 ? -8.254 -13.433 2.567 1.00 94.62 87 PHE A CA 1
ATOM 720 C C . PHE A 1 87 ? -8.264 -11.964 2.150 1.00 94.62 87 PHE A C 1
ATOM 722 O O . PHE A 1 87 ? -7.712 -11.632 1.102 1.00 94.62 87 PHE A O 1
ATOM 729 N N . SER A 1 88 ? -8.824 -11.069 2.970 1.00 93.69 88 SER A N 1
ATOM 730 C CA . SER A 1 88 ? -8.762 -9.636 2.675 1.00 93.69 88 SER A CA 1
ATOM 731 C C . SER A 1 88 ? -7.321 -9.110 2.693 1.00 93.69 88 SER A C 1
ATOM 733 O O . SER A 1 88 ? -6.956 -8.316 1.828 1.00 93.69 88 SER A O 1
ATOM 735 N N . TRP A 1 89 ? -6.461 -9.618 3.585 1.00 94.75 89 TRP A N 1
ATOM 736 C CA . TRP A 1 89 ? -5.028 -9.304 3.572 1.00 94.75 89 TRP A CA 1
ATOM 737 C C . TRP A 1 89 ? -4.339 -9.818 2.315 1.00 94.75 89 TRP A C 1
ATOM 739 O O . TRP A 1 89 ? -3.579 -9.071 1.709 1.00 94.75 89 TRP A O 1
ATOM 749 N N . CYS A 1 90 ? -4.617 -11.056 1.895 1.00 94.31 90 CYS A N 1
ATOM 750 C CA . CYS A 1 90 ? -4.067 -11.606 0.657 1.00 94.31 90 CYS A CA 1
ATOM 751 C C . CYS A 1 90 ? -4.461 -10.764 -0.557 1.00 94.31 90 CYS A C 1
ATOM 753 O O . CYS A 1 90 ? -3.601 -10.467 -1.378 1.00 94.31 90 CYS A O 1
ATOM 755 N N . ILE A 1 91 ? -5.726 -10.346 -0.652 1.00 91.56 91 ILE A N 1
ATOM 756 C CA . ILE A 1 91 ? -6.206 -9.489 -1.743 1.00 91.56 91 ILE A CA 1
ATOM 757 C C . ILE A 1 91 ? -5.467 -8.150 -1.731 1.00 91.56 91 ILE A C 1
ATOM 759 O O . ILE A 1 91 ? -4.939 -7.741 -2.758 1.00 91.56 91 ILE A O 1
ATOM 763 N N . ILE A 1 92 ? -5.370 -7.487 -0.577 1.00 88.12 92 ILE A N 1
ATOM 764 C CA . ILE A 1 92 ? -4.717 -6.174 -0.470 1.00 88.12 92 ILE A CA 1
ATOM 765 C C . ILE A 1 92 ? -3.217 -6.270 -0.765 1.00 88.12 92 ILE A C 1
ATOM 767 O O . ILE A 1 92 ? -2.686 -5.471 -1.532 1.00 88.12 92 ILE A O 1
ATOM 771 N N . LEU A 1 93 ? -2.525 -7.263 -0.206 1.00 89.44 93 LEU A N 1
ATOM 772 C CA . LEU A 1 93 ? -1.104 -7.486 -0.479 1.00 89.44 93 LEU A CA 1
ATOM 773 C C . LEU A 1 93 ? -0.870 -7.862 -1.944 1.00 89.44 93 LEU A C 1
ATOM 775 O O . LEU A 1 93 ? 0.090 -7.392 -2.544 1.00 89.44 93 LEU A O 1
ATOM 779 N N . PHE A 1 94 ? -1.759 -8.649 -2.551 1.00 89.31 94 PHE A N 1
ATOM 780 C CA . PHE A 1 94 ? -1.702 -8.946 -3.979 1.00 89.31 94 PHE A CA 1
ATOM 781 C C . PHE A 1 94 ? -1.931 -7.692 -4.833 1.00 89.31 94 PHE A C 1
ATOM 783 O O . PHE A 1 94 ? -1.217 -7.492 -5.809 1.00 89.31 94 PHE A O 1
ATOM 790 N N . MET A 1 95 ? -2.860 -6.812 -4.454 1.00 82.81 95 MET A N 1
ATOM 791 C CA . MET A 1 95 ? -3.070 -5.542 -5.154 1.00 82.81 95 MET A CA 1
ATOM 792 C C . MET A 1 95 ? -1.855 -4.614 -5.050 1.00 82.81 95 MET A C 1
ATOM 794 O O . MET A 1 95 ? -1.486 -3.993 -6.042 1.00 82.81 95 MET A O 1
ATOM 798 N N . ASN A 1 96 ? -1.211 -4.552 -3.881 1.00 79.88 96 ASN A N 1
ATOM 799 C CA . ASN A 1 96 ? -0.081 -3.652 -3.642 1.00 79.88 96 ASN A CA 1
ATOM 800 C C . ASN A 1 96 ? 1.258 -4.195 -4.171 1.00 79.88 96 ASN A C 1
ATOM 802 O O . ASN A 1 96 ? 2.110 -3.417 -4.585 1.00 79.88 96 ASN A O 1
ATOM 806 N N . ILE A 1 97 ? 1.465 -5.515 -4.135 1.00 83.56 97 ILE A N 1
ATOM 807 C CA . ILE A 1 97 ? 2.733 -6.169 -4.502 1.00 83.56 97 ILE A CA 1
ATOM 808 C C . ILE A 1 97 ? 2.569 -6.967 -5.799 1.00 83.56 97 ILE A C 1
ATOM 810 O O . ILE A 1 97 ? 3.309 -6.776 -6.760 1.00 83.56 97 ILE A O 1
ATOM 814 N N . GLY A 1 98 ? 1.585 -7.866 -5.836 1.00 84.75 98 GLY A N 1
ATOM 815 C CA . GLY A 1 98 ? 1.388 -8.828 -6.924 1.00 84.75 98 GLY A CA 1
ATOM 816 C C . GLY A 1 98 ? 1.077 -8.183 -8.274 1.00 84.75 98 GLY A C 1
ATOM 817 O O . GLY A 1 98 ? 1.677 -8.563 -9.276 1.00 84.75 98 GLY A O 1
ATOM 818 N N . LEU A 1 99 ? 0.197 -7.177 -8.314 1.00 82.94 99 LEU A N 1
ATOM 819 C CA . LEU A 1 99 ? -0.105 -6.459 -9.558 1.00 82.94 99 LEU A CA 1
ATOM 820 C C . LEU A 1 99 ? 1.130 -5.744 -10.115 1.00 82.94 99 LEU A C 1
ATOM 822 O O . LEU A 1 99 ? 1.329 -5.762 -11.327 1.00 82.94 99 LEU A O 1
ATOM 826 N N . GLY A 1 100 ? 1.977 -5.181 -9.246 1.00 77.00 100 GLY A N 1
ATOM 827 C CA . GLY A 1 100 ? 3.237 -4.555 -9.652 1.00 77.00 100 GLY A CA 1
ATOM 828 C C . GLY A 1 100 ? 4.146 -5.553 -10.364 1.00 77.00 100 GLY A C 1
ATOM 829 O O . GLY A 1 100 ? 4.589 -5.293 -11.475 1.00 77.00 100 GLY A O 1
ATOM 830 N N . LEU A 1 101 ? 4.314 -6.748 -9.790 1.00 79.38 101 LEU A N 1
ATOM 831 C CA . LEU A 1 101 ? 5.126 -7.820 -10.378 1.00 79.38 101 LEU A CA 1
ATOM 832 C C . LEU A 1 101 ? 4.564 -8.365 -11.704 1.00 79.38 101 LEU A C 1
ATOM 834 O O . LEU A 1 101 ? 5.333 -8.811 -12.553 1.00 79.38 101 LEU A O 1
ATOM 838 N N . ILE A 1 102 ? 3.238 -8.348 -11.887 1.00 84.50 102 ILE A N 1
ATOM 839 C CA . ILE A 1 102 ? 2.575 -8.828 -13.112 1.00 84.50 102 ILE A CA 1
ATOM 840 C C . ILE A 1 102 ? 2.660 -7.787 -14.232 1.00 84.50 102 ILE A C 1
ATOM 842 O O . ILE A 1 102 ? 2.989 -8.122 -15.372 1.00 84.50 102 ILE A O 1
ATOM 846 N N . PHE A 1 103 ? 2.331 -6.529 -13.934 1.00 81.50 103 PHE A N 1
ATOM 847 C CA . PHE A 1 103 ? 2.313 -5.469 -14.939 1.00 81.50 103 PHE A CA 1
ATOM 848 C C . PHE A 1 103 ? 3.715 -4.948 -15.265 1.00 81.50 103 PHE A C 1
ATOM 850 O O . PHE A 1 103 ? 3.978 -4.638 -16.430 1.00 81.50 103 PHE A O 1
ATOM 857 N N . CYS A 1 104 ? 4.602 -4.909 -14.269 1.00 78.38 104 CYS A N 1
ATOM 858 C CA . CYS A 1 104 ? 5.971 -4.418 -14.361 1.00 78.38 104 CYS A CA 1
ATOM 859 C C . CYS A 1 104 ? 6.963 -5.457 -13.794 1.00 78.38 104 CYS A C 1
ATOM 861 O O . CYS A 1 104 ? 7.408 -5.352 -12.648 1.00 78.38 104 CYS A O 1
ATOM 863 N N . PRO A 1 105 ? 7.307 -6.508 -14.561 1.00 79.12 105 PRO A N 1
ATOM 864 C CA . PRO A 1 105 ? 8.275 -7.496 -14.102 1.00 79.12 105 PRO A CA 1
ATOM 865 C C . PRO A 1 105 ? 9.651 -6.841 -13.872 1.00 79.12 105 PRO A C 1
ATOM 867 O O . PRO A 1 105 ? 10.035 -5.964 -14.651 1.00 79.12 105 PRO A O 1
ATOM 870 N N . PRO A 1 106 ? 10.423 -7.269 -12.853 1.00 73.56 106 PRO A N 1
ATOM 871 C CA . PRO A 1 106 ? 11.781 -6.777 -12.641 1.00 73.56 106 PRO A CA 1
ATOM 872 C C . PRO A 1 106 ? 12.655 -7.183 -13.821 1.00 73.56 106 PRO A C 1
ATOM 874 O O . PRO A 1 106 ? 13.056 -8.341 -13.948 1.00 73.56 106 PRO A O 1
ATOM 877 N N . ILE A 1 107 ? 12.954 -6.228 -14.690 1.00 77.31 107 ILE A N 1
ATOM 878 C CA . ILE A 1 107 ? 13.969 -6.383 -15.722 1.00 77.31 107 ILE A CA 1
ATOM 879 C C . ILE A 1 107 ? 15.180 -5.590 -15.237 1.00 77.31 107 ILE A C 1
ATOM 881 O O . ILE A 1 107 ? 15.018 -4.426 -14.873 1.00 77.31 107 ILE A O 1
ATOM 885 N N . PRO A 1 108 ? 16.386 -6.181 -15.202 1.00 82.12 108 PRO A N 1
ATOM 886 C CA . PRO A 1 108 ? 17.578 -5.436 -14.840 1.00 82.12 108 PRO A CA 1
ATOM 887 C C . PRO A 1 108 ? 17.831 -4.357 -15.899 1.00 82.12 108 PRO A C 1
ATOM 889 O O . PRO A 1 108 ? 18.217 -4.639 -17.037 1.00 82.12 108 PRO A O 1
ATOM 892 N N . SER A 1 109 ? 17.560 -3.114 -15.521 1.00 85.69 109 SER A N 1
ATOM 893 C CA . SER A 1 109 ? 17.704 -1.932 -16.360 1.00 85.69 109 SER A CA 1
ATOM 894 C C . SER A 1 109 ? 18.427 -0.835 -15.598 1.00 85.69 109 SER A C 1
ATOM 896 O O . SER A 1 109 ? 18.179 -0.640 -14.410 1.00 85.69 109 SER A O 1
ATOM 898 N N . PHE A 1 110 ? 19.278 -0.094 -16.294 1.00 86.62 110 PHE A N 1
ATOM 899 C CA . PHE A 1 110 ? 20.071 0.989 -15.733 1.00 86.62 110 PHE A CA 1
ATOM 900 C C . PHE A 1 110 ? 19.682 2.293 -16.414 1.00 86.62 110 PHE A C 1
ATOM 902 O O . PHE A 1 110 ? 19.712 2.391 -17.644 1.00 86.62 110 PHE A O 1
ATOM 909 N N . LYS A 1 111 ? 19.308 3.299 -15.619 1.00 88.19 111 LYS A N 1
ATOM 910 C CA . LYS A 1 111 ? 18.983 4.620 -16.157 1.00 88.19 111 LYS A CA 1
ATOM 911 C C . LYS A 1 111 ? 20.240 5.240 -16.751 1.00 88.19 111 LYS A C 1
ATOM 913 O O . LYS A 1 111 ? 21.288 5.262 -16.108 1.00 88.19 111 LYS A O 1
ATOM 918 N N . PHE A 1 112 ? 20.123 5.789 -17.958 1.00 86.56 112 PHE A N 1
ATOM 919 C CA . PHE A 1 112 ? 21.234 6.463 -18.637 1.00 86.56 112 PHE A CA 1
ATOM 920 C C . PHE A 1 112 ? 21.903 7.538 -17.759 1.00 86.56 112 PHE A C 1
ATOM 922 O O . PHE A 1 112 ? 23.128 7.643 -17.713 1.00 86.56 112 PHE A O 1
ATOM 929 N N . THR A 1 113 ? 21.109 8.304 -17.005 1.00 84.00 113 THR A N 1
ATOM 930 C CA . THR A 1 113 ? 21.608 9.342 -16.092 1.00 84.00 113 THR A CA 1
ATOM 931 C C . THR A 1 113 ? 22.464 8.766 -14.964 1.00 84.00 113 THR A C 1
ATOM 933 O O . THR A 1 113 ? 23.520 9.319 -14.666 1.00 84.00 113 THR A O 1
ATOM 936 N N . GLU A 1 114 ? 22.071 7.631 -14.384 1.00 83.88 114 GLU A N 1
ATOM 937 C CA . GLU A 1 114 ? 22.835 6.951 -13.332 1.00 83.88 114 GLU A CA 1
ATOM 938 C C . GLU A 1 114 ? 24.158 6.398 -13.864 1.00 83.88 114 GLU A C 1
ATOM 940 O O . GLU A 1 114 ? 25.191 6.594 -13.229 1.00 83.88 114 GLU A O 1
ATOM 945 N N . LEU A 1 115 ? 24.149 5.784 -15.054 1.00 82.88 115 LEU A N 1
ATOM 946 C CA . LEU A 1 115 ? 25.369 5.307 -15.715 1.00 82.88 115 LEU A CA 1
ATOM 947 C C . LEU A 1 115 ? 26.348 6.459 -15.972 1.00 82.88 115 LEU A C 1
ATOM 949 O O . LEU A 1 115 ? 27.525 6.353 -15.635 1.00 82.88 115 LEU A O 1
ATOM 953 N N . SER A 1 116 ? 25.849 7.596 -16.469 1.00 72.50 116 SER A N 1
ATOM 954 C CA . SER A 1 116 ? 26.679 8.775 -16.750 1.00 72.50 116 SER A CA 1
ATOM 955 C C . SER A 1 116 ? 27.332 9.387 -15.500 1.00 72.50 116 SER A C 1
ATOM 957 O O . SER A 1 116 ? 28.416 9.967 -15.591 1.00 72.50 116 SER A O 1
ATOM 959 N N . LEU A 1 117 ? 26.684 9.249 -14.335 1.00 77.50 117 LEU A N 1
ATOM 960 C CA . LEU A 1 117 ? 27.167 9.727 -13.035 1.00 77.50 117 LEU A CA 1
ATOM 961 C C . LEU A 1 117 ? 28.082 8.715 -12.332 1.00 77.50 117 LEU A C 1
ATOM 963 O O . LEU A 1 117 ? 28.813 9.084 -11.412 1.00 77.50 117 LEU A O 1
ATOM 967 N N . ALA A 1 118 ? 28.049 7.450 -12.749 1.00 68.62 118 ALA A N 1
ATOM 968 C CA . ALA A 1 118 ? 28.776 6.351 -12.126 1.00 68.62 118 ALA A CA 1
ATOM 969 C C . ALA A 1 118 ? 30.142 6.052 -12.777 1.00 68.62 118 ALA A C 1
ATOM 971 O O . ALA A 1 118 ? 30.692 4.962 -12.584 1.00 68.62 118 ALA A O 1
ATOM 972 N N . LYS A 1 119 ? 30.705 7.012 -13.521 1.00 67.31 119 LYS A N 1
ATOM 973 C CA . LYS A 1 119 ? 32.051 6.921 -14.112 1.00 67.31 119 LYS A CA 1
ATOM 974 C C . LYS A 1 119 ? 33.111 6.676 -13.033 1.00 67.31 119 LYS A C 1
ATOM 976 O O . LYS A 1 119 ? 33.144 7.402 -12.038 1.00 67.31 119 LYS A O 1
ATOM 981 N N . GLY A 1 120 ? 33.929 5.637 -13.213 1.00 63.91 120 GLY A N 1
ATOM 982 C CA . GLY A 1 120 ? 34.956 5.205 -12.247 1.00 63.91 120 GLY A CA 1
ATOM 983 C C . GLY A 1 120 ? 34.411 4.679 -10.908 1.00 63.91 120 GLY A C 1
ATOM 984 O O . GLY A 1 120 ? 35.150 4.549 -9.939 1.00 63.91 120 GLY A O 1
ATOM 985 N N . LYS A 1 121 ? 33.093 4.451 -10.798 1.00 61.28 121 LYS A N 1
ATOM 986 C CA . LYS A 1 121 ? 32.421 3.964 -9.573 1.00 61.28 121 LYS A CA 1
ATOM 987 C C . LYS A 1 121 ? 31.501 2.771 -9.817 1.00 61.28 121 LYS A C 1
ATOM 989 O O . LYS A 1 121 ? 30.962 2.209 -8.865 1.00 61.28 121 LYS A O 1
ATOM 994 N N . SER A 1 122 ? 31.267 2.416 -11.077 1.00 67.19 122 SER A N 1
ATOM 995 C CA . SER A 1 122 ? 30.428 1.290 -11.469 1.00 67.19 122 SER A CA 1
ATOM 996 C C . SER A 1 122 ? 31.212 0.374 -12.383 1.00 67.19 122 SER A C 1
ATOM 998 O O . SER A 1 122 ? 31.723 0.807 -13.401 1.00 67.19 122 SER A O 1
ATOM 1000 N N . ALA A 1 123 ? 31.240 -0.920 -12.089 1.00 78.19 123 ALA A N 1
ATOM 1001 C CA . ALA A 1 123 ? 31.852 -1.908 -12.970 1.00 78.19 123 ALA A CA 1
ATOM 1002 C C . ALA A 1 123 ? 30.961 -2.212 -14.195 1.00 78.19 123 ALA A C 1
ATOM 1004 O O . ALA A 1 123 ? 30.718 -3.372 -14.515 1.00 78.19 123 ALA A O 1
ATOM 1005 N N . THR A 1 124 ? 30.359 -1.206 -14.837 1.00 87.44 124 THR A N 1
ATOM 1006 C CA . THR A 1 124 ? 29.390 -1.405 -15.924 1.00 87.44 124 THR A CA 1
ATOM 1007 C C . THR A 1 124 ? 29.617 -0.435 -17.074 1.00 87.44 124 THR A C 1
ATOM 1009 O O . THR A 1 124 ? 29.624 0.769 -16.861 1.00 87.44 124 THR A O 1
ATOM 1012 N N . ALA A 1 125 ? 29.734 -0.956 -18.293 1.00 88.25 125 ALA A N 1
ATOM 1013 C CA . ALA A 1 125 ? 29.682 -0.188 -19.541 1.00 88.25 125 ALA A CA 1
ATOM 1014 C C . ALA A 1 125 ? 28.474 -0.625 -20.372 1.00 88.25 125 ALA A C 1
ATOM 1016 O O . ALA A 1 125 ? 27.834 -1.636 -20.061 1.00 88.25 125 ALA A O 1
ATOM 1017 N N . TYR A 1 126 ? 28.154 0.109 -21.434 1.00 89.00 126 TYR A N 1
ATOM 1018 C CA . TYR A 1 126 ? 27.063 -0.266 -22.327 1.00 89.00 126 TYR A CA 1
ATOM 1019 C C . TYR A 1 126 ? 27.424 -0.117 -23.797 1.00 89.00 126 TYR A C 1
ATOM 1021 O O . TYR A 1 126 ? 28.206 0.744 -24.169 1.00 89.00 126 TYR A O 1
ATOM 1029 N N . MET A 1 127 ? 26.845 -0.980 -24.627 1.00 87.25 127 MET A N 1
ATOM 1030 C CA . MET A 1 127 ? 26.909 -0.894 -26.085 1.00 87.25 127 MET A CA 1
ATOM 1031 C C . MET A 1 127 ? 25.630 -1.453 -26.689 1.00 87.25 127 MET A C 1
ATOM 1033 O O . MET A 1 127 ? 25.055 -2.401 -26.133 1.00 87.25 127 MET A O 1
ATOM 1037 N N . TYR A 1 128 ? 25.186 -0.887 -27.813 1.00 87.19 128 TYR A N 1
ATOM 1038 C CA . TYR A 1 128 ? 23.966 -1.317 -28.509 1.00 87.19 128 TYR A CA 1
ATOM 1039 C C . TYR A 1 128 ? 22.792 -1.538 -27.527 1.00 87.19 128 TYR A C 1
ATOM 1041 O O . TYR A 1 128 ? 22.187 -2.616 -27.463 1.00 87.19 128 TYR A O 1
ATOM 1049 N N . GLY A 1 129 ? 22.578 -0.568 -26.628 1.00 88.00 129 GLY A N 1
ATOM 1050 C CA . GLY A 1 129 ? 21.543 -0.563 -25.583 1.00 88.00 129 GLY A CA 1
ATOM 1051 C C . GLY A 1 129 ? 21.573 -1.683 -24.541 1.00 88.00 129 GLY A C 1
ATOM 1052 O O . GLY A 1 129 ? 20.613 -1.856 -23.783 1.00 88.00 129 GLY A O 1
ATOM 1053 N N . SER A 1 130 ? 22.656 -2.455 -24.469 1.00 91.00 130 SER A N 1
ATOM 1054 C CA . SER A 1 130 ? 22.867 -3.502 -23.466 1.00 91.00 130 SER A CA 1
ATOM 1055 C C . SER A 1 130 ? 23.997 -3.114 -22.522 1.00 91.00 130 SER A C 1
ATOM 1057 O O . SER A 1 130 ? 25.020 -2.606 -22.968 1.00 91.00 130 SER A O 1
ATOM 1059 N N . THR A 1 131 ? 23.825 -3.373 -21.226 1.00 91.19 131 THR A N 1
ATOM 1060 C CA . THR A 1 131 ? 24.856 -3.114 -20.213 1.00 91.19 131 THR A CA 1
ATOM 1061 C C . THR A 1 131 ? 25.638 -4.391 -19.906 1.00 91.19 131 THR A C 1
ATOM 1063 O O . THR A 1 131 ? 25.066 -5.487 -19.895 1.00 91.19 131 THR A O 1
ATOM 1066 N N . TYR A 1 132 ? 26.932 -4.256 -19.628 1.00 90.00 132 TYR A N 1
ATOM 1067 C CA . TYR A 1 132 ? 27.865 -5.357 -19.391 1.00 90.00 132 TYR A CA 1
ATOM 1068 C C . TYR A 1 132 ? 28.687 -5.115 -18.129 1.00 90.00 132 TYR A C 1
ATOM 1070 O O . TYR A 1 132 ? 29.123 -3.997 -17.874 1.00 90.00 132 TYR A O 1
ATOM 1078 N N . ASP A 1 133 ? 28.887 -6.173 -17.348 1.00 88.44 133 ASP A N 1
ATOM 1079 C CA . ASP A 1 133 ? 29.659 -6.171 -16.105 1.00 88.44 133 ASP A CA 1
ATOM 1080 C C . ASP A 1 133 ? 31.161 -6.304 -16.412 1.00 88.44 133 ASP A C 1
ATOM 1082 O O . ASP A 1 133 ? 31.651 -7.388 -16.747 1.00 88.44 133 ASP A O 1
ATOM 1086 N N . LEU A 1 134 ? 31.882 -5.186 -16.317 1.00 84.88 134 LEU A N 1
ATOM 1087 C CA . LEU A 1 134 ? 33.311 -5.100 -16.618 1.00 84.88 134 LEU A CA 1
ATOM 1088 C C . LEU A 1 134 ? 34.165 -5.859 -15.598 1.00 84.88 134 LEU A C 1
ATOM 1090 O O . LEU A 1 134 ? 35.161 -6.457 -15.985 1.00 84.88 134 LEU A O 1
ATOM 1094 N N . ALA A 1 135 ? 33.761 -5.917 -14.325 1.00 81.94 135 ALA A N 1
ATOM 1095 C CA . ALA A 1 135 ? 34.503 -6.660 -13.303 1.00 81.94 135 ALA A CA 1
ATOM 1096 C C . ALA A 1 135 ? 34.420 -8.174 -13.536 1.00 81.94 135 ALA A C 1
ATOM 1098 O O . ALA A 1 135 ? 35.360 -8.918 -13.250 1.00 81.94 135 ALA A O 1
ATOM 1099 N N . LYS A 1 136 ? 33.298 -8.667 -14.077 1.00 84.00 136 LYS A N 1
ATOM 1100 C CA . LYS A 1 136 ? 33.228 -10.054 -14.556 1.00 84.00 136 LYS A CA 1
ATOM 1101 C C . LYS A 1 136 ? 34.062 -10.258 -15.810 1.00 84.00 136 LYS A C 1
ATOM 1103 O O . LYS A 1 136 ? 34.703 -11.299 -15.898 1.00 84.00 136 LYS A O 1
ATOM 1108 N N . LEU A 1 137 ? 34.057 -9.307 -16.742 1.00 80.75 137 LEU A N 1
ATOM 1109 C CA . LEU A 1 137 ? 34.827 -9.397 -17.983 1.00 80.75 137 LEU A CA 1
ATOM 1110 C C . LEU A 1 137 ? 36.345 -9.415 -17.718 1.00 80.75 137 LEU A C 1
ATOM 1112 O O . LEU A 1 137 ? 37.034 -10.261 -18.275 1.00 80.75 137 LEU A O 1
ATOM 1116 N N . ALA A 1 138 ? 36.837 -8.580 -16.795 1.00 77.50 138 ALA A N 1
ATOM 1117 C CA . ALA A 1 138 ? 38.242 -8.497 -16.372 1.00 77.50 138 ALA A CA 1
ATOM 1118 C C . ALA A 1 138 ? 38.812 -9.823 -15.835 1.00 77.50 138 ALA A C 1
ATOM 1120 O O . ALA A 1 138 ? 40.013 -10.070 -15.888 1.00 77.50 138 ALA A O 1
ATOM 1121 N N . LYS A 1 139 ? 37.954 -10.707 -15.307 1.00 75.88 139 LYS A N 1
ATOM 1122 C CA . LYS A 1 139 ? 38.364 -12.029 -14.798 1.00 75.88 139 LYS A CA 1
ATOM 1123 C C . LYS A 1 139 ? 38.667 -13.032 -15.909 1.00 75.88 139 LYS A C 1
ATOM 1125 O O . LYS A 1 139 ? 39.209 -14.098 -15.624 1.00 75.88 139 LYS A O 1
ATOM 1130 N N . TYR A 1 140 ? 38.295 -12.722 -17.150 1.00 73.00 140 TYR A N 1
ATOM 1131 C CA . TYR A 1 140 ? 38.547 -13.558 -18.315 1.00 73.00 140 TYR A CA 1
ATOM 1132 C C . TYR A 1 140 ? 39.584 -12.892 -19.215 1.00 73.00 140 TYR A C 1
ATOM 1134 O O . TYR A 1 140 ? 39.480 -11.716 -19.559 1.00 73.00 140 TYR A O 1
ATOM 1142 N N . SER A 1 141 ? 40.571 -13.675 -19.649 1.00 65.06 141 SER A N 1
ATOM 1143 C CA . SER A 1 141 ? 41.559 -13.210 -20.619 1.00 65.06 141 SER A CA 1
ATOM 1144 C C . SER A 1 141 ? 40.874 -12.951 -21.966 1.00 65.06 141 SER A C 1
ATOM 1146 O O . SER A 1 141 ? 40.387 -13.881 -22.611 1.00 65.06 141 SER A O 1
ATOM 1148 N N . HIS A 1 142 ? 40.820 -11.683 -22.372 1.00 71.38 142 HIS A N 1
ATOM 1149 C CA . HIS A 1 142 ? 40.384 -11.237 -23.693 1.00 71.38 142 HIS A CA 1
ATOM 1150 C C . HIS A 1 142 ? 41.395 -10.197 -24.203 1.00 71.38 142 HIS A C 1
ATOM 1152 O O . HIS A 1 142 ? 41.717 -9.256 -23.487 1.00 71.38 142 HIS A O 1
ATOM 1158 N N . GLY A 1 143 ? 41.972 -10.410 -25.394 1.00 64.25 143 GLY A N 1
ATOM 1159 C CA . GLY A 1 143 ? 43.027 -9.551 -25.962 1.00 64.25 143 GLY A CA 1
ATOM 1160 C C . GLY A 1 143 ? 44.234 -10.318 -26.526 1.00 64.25 143 GLY A C 1
ATOM 1161 O O . GLY A 1 143 ? 44.337 -11.537 -26.387 1.00 64.25 143 GLY A O 1
ATOM 1162 N N . ARG A 1 144 ? 45.151 -9.615 -27.213 1.00 53.34 144 ARG A N 1
ATOM 1163 C CA . ARG A 1 144 ? 46.374 -10.207 -27.797 1.00 53.34 144 ARG A CA 1
ATOM 1164 C C . ARG A 1 144 ? 47.512 -10.261 -26.769 1.00 53.34 144 ARG A C 1
ATOM 1166 O O . ARG A 1 144 ? 48.242 -9.292 -26.614 1.00 53.34 144 ARG A O 1
ATOM 1173 N N . GLY A 1 145 ? 47.721 -11.430 -26.169 1.00 53.28 145 GLY A N 1
ATOM 1174 C CA . GLY A 1 145 ? 48.912 -11.759 -25.381 1.00 53.28 145 GLY A CA 1
ATOM 1175 C C . GLY A 1 145 ? 48.858 -13.210 -24.908 1.00 53.28 145 GLY A C 1
ATOM 1176 O O . GLY A 1 145 ? 47.806 -13.678 -24.479 1.00 53.28 145 GLY A O 1
ATOM 1177 N N . LYS A 1 146 ? 49.954 -13.974 -25.036 1.00 48.78 146 LYS A N 1
ATOM 1178 C CA . LYS A 1 146 ? 50.025 -15.309 -24.417 1.00 48.78 146 LYS A CA 1
ATOM 1179 C C . LYS A 1 146 ? 49.839 -15.143 -22.908 1.00 48.78 146 LYS A C 1
ATOM 1181 O O . LYS A 1 146 ? 50.451 -14.263 -22.313 1.00 48.78 146 LYS A O 1
ATOM 1186 N N . LEU A 1 147 ? 49.023 -16.021 -22.324 1.00 43.41 147 LEU A N 1
ATOM 1187 C CA . LEU A 1 147 ? 48.856 -16.179 -20.880 1.00 43.41 147 LEU A CA 1
ATOM 1188 C C . LEU A 1 147 ? 50.206 -16.049 -20.141 1.00 43.41 147 LEU A C 1
ATOM 1190 O O . LEU A 1 147 ? 51.186 -16.646 -20.602 1.00 43.41 147 LEU A O 1
ATOM 1194 N N . PRO A 1 148 ? 50.250 -15.335 -19.000 1.00 46.06 148 PRO A N 1
ATOM 1195 C CA . PRO A 1 148 ? 49.109 -15.002 -18.147 1.00 46.06 148 PRO A CA 1
ATOM 1196 C C . PRO A 1 148 ? 48.780 -13.494 -18.062 1.00 46.06 148 PRO A C 1
ATOM 1198 O O . PRO A 1 148 ? 48.451 -13.027 -16.979 1.00 46.06 148 PRO A O 1
ATOM 1201 N N . GLU A 1 149 ? 48.834 -12.725 -19.156 1.00 53.38 149 GLU A N 1
ATOM 1202 C CA . GLU A 1 149 ? 48.526 -11.277 -19.120 1.00 53.38 149 GLU A CA 1
ATOM 1203 C C . GLU A 1 149 ? 47.514 -10.894 -20.221 1.00 53.38 149 GLU A C 1
ATOM 1205 O O . GLU A 1 149 ? 47.876 -10.642 -21.367 1.00 53.38 149 GLU A O 1
ATOM 1210 N N . GLY A 1 150 ? 46.216 -10.940 -19.889 1.00 62.25 150 GLY A N 1
ATOM 1211 C CA . GLY A 1 150 ? 45.131 -10.329 -20.680 1.00 62.25 150 GLY A CA 1
ATOM 1212 C C . GLY A 1 150 ? 44.675 -9.000 -20.063 1.00 62.25 150 GLY A C 1
ATOM 1213 O O . GLY A 1 150 ? 45.257 -8.579 -19.068 1.00 62.25 150 GLY A O 1
ATOM 1214 N N . VAL A 1 151 ? 43.622 -8.378 -20.616 1.00 69.38 151 VAL A N 1
ATOM 1215 C CA . VAL A 1 151 ? 43.097 -7.086 -20.125 1.00 69.38 151 VAL A CA 1
ATOM 1216 C C . VAL A 1 151 ? 42.600 -7.192 -18.676 1.00 69.38 151 VAL A C 1
ATOM 1218 O O . VAL A 1 151 ? 41.764 -8.052 -18.381 1.00 69.38 151 VAL A O 1
ATOM 1221 N N . ASN A 1 152 ? 43.106 -6.337 -17.781 1.00 72.00 152 ASN A N 1
ATOM 1222 C CA . ASN A 1 152 ? 42.790 -6.354 -16.346 1.00 72.00 152 ASN A CA 1
ATOM 1223 C C . ASN A 1 152 ? 41.710 -5.318 -15.944 1.00 72.00 152 ASN A C 1
ATOM 1225 O O . ASN A 1 152 ? 41.162 -4.602 -16.779 1.00 72.00 152 ASN A O 1
ATOM 1229 N N . GLU A 1 153 ? 41.337 -5.280 -14.658 1.00 75.00 153 GLU A N 1
ATOM 1230 C CA . GLU A 1 153 ? 40.267 -4.394 -14.161 1.00 75.00 153 GLU A CA 1
ATOM 1231 C C . GLU A 1 153 ? 40.639 -2.903 -14.252 1.00 75.00 153 GLU A C 1
ATOM 1233 O O . GLU A 1 153 ? 39.783 -2.093 -14.611 1.00 75.00 153 GLU A O 1
ATOM 1238 N N . ASP A 1 154 ? 41.911 -2.564 -14.019 1.00 77.19 154 ASP A N 1
ATOM 1239 C CA . ASP A 1 154 ? 42.430 -1.191 -14.088 1.00 77.19 154 ASP A CA 1
ATOM 1240 C C . ASP A 1 154 ? 42.358 -0.642 -15.524 1.00 77.19 154 ASP A C 1
ATOM 1242 O O . ASP A 1 154 ? 41.989 0.509 -15.755 1.00 77.19 154 ASP A O 1
ATOM 1246 N N . GLU A 1 155 ? 42.627 -1.487 -16.522 1.00 76.19 155 GLU A N 1
ATOM 1247 C CA . GLU A 1 155 ? 42.541 -1.127 -17.943 1.00 76.19 155 GLU A CA 1
ATOM 1248 C C . GLU A 1 155 ? 41.096 -0.921 -18.428 1.00 76.19 155 GLU A C 1
ATOM 1250 O O . GLU A 1 155 ? 40.864 -0.226 -19.421 1.00 76.19 155 GLU A O 1
ATOM 1255 N N . LEU A 1 156 ? 40.109 -1.492 -17.728 1.00 79.50 156 LEU A N 1
ATOM 1256 C CA . LEU A 1 156 ? 38.684 -1.327 -18.030 1.00 79.50 156 LEU A CA 1
ATOM 1257 C C . LEU A 1 156 ? 38.029 -0.182 -17.245 1.00 79.50 156 LEU A C 1
ATOM 1259 O O . LEU A 1 156 ? 36.908 0.214 -17.579 1.00 79.50 156 LEU A O 1
ATOM 1263 N N . GLU A 1 157 ? 38.700 0.382 -16.236 1.00 79.31 157 GLU A N 1
ATOM 1264 C CA . GLU A 1 157 ? 38.193 1.501 -15.431 1.00 79.31 157 GLU A CA 1
ATOM 1265 C C . GLU A 1 157 ? 37.717 2.701 -16.279 1.00 79.31 157 GLU A C 1
ATOM 1267 O O . GLU A 1 157 ? 36.607 3.188 -16.038 1.00 79.31 157 GLU A O 1
ATOM 1272 N N . PRO A 1 158 ? 38.436 3.140 -17.334 1.00 80.19 158 PRO A N 1
ATOM 1273 C CA . PRO A 1 158 ? 38.001 4.270 -18.161 1.00 80.19 158 PRO A CA 1
ATOM 1274 C C . PRO A 1 158 ? 36.700 4.017 -18.944 1.00 80.19 158 PRO A C 1
ATOM 1276 O O . PRO A 1 158 ? 36.041 4.959 -19.390 1.00 80.19 158 PRO A O 1
ATOM 1279 N N . LEU A 1 159 ? 36.309 2.753 -19.129 1.00 80.94 159 LEU A N 1
ATOM 1280 C CA . LEU A 1 159 ? 35.094 2.373 -19.856 1.00 80.94 159 LEU A CA 1
ATOM 1281 C C . LEU A 1 159 ? 33.841 2.412 -18.966 1.00 80.94 159 LEU A C 1
ATOM 1283 O O . LEU A 1 159 ? 32.717 2.424 -19.471 1.00 80.94 159 LEU A O 1
ATOM 1287 N N . GLN A 1 160 ? 34.018 2.455 -17.645 1.00 84.56 160 GLN A N 1
ATOM 1288 C CA . GLN A 1 160 ? 32.936 2.447 -16.666 1.00 84.56 160 GLN A CA 1
ATOM 1289 C C . GLN A 1 160 ? 31.970 3.627 -16.855 1.00 84.56 160 GLN A C 1
ATOM 1291 O O . GLN A 1 160 ? 32.369 4.791 -16.860 1.00 84.56 160 GLN A O 1
ATOM 1296 N N . GLY A 1 161 ? 30.676 3.328 -16.967 1.00 82.62 161 GLY A N 1
ATOM 1297 C CA . GLY A 1 161 ? 29.598 4.305 -17.130 1.00 82.62 161 GLY A CA 1
ATOM 1298 C C . GLY A 1 161 ? 29.478 4.912 -18.532 1.00 82.62 161 GLY A C 1
ATOM 1299 O O . GLY A 1 161 ? 28.623 5.776 -18.737 1.00 82.62 161 GLY A O 1
ATOM 1300 N N . ASN A 1 162 ? 30.295 4.473 -19.497 1.00 82.69 162 ASN A N 1
ATOM 1301 C CA . ASN A 1 162 ? 30.346 5.053 -20.837 1.00 82.69 162 ASN A CA 1
ATOM 1302 C C . ASN A 1 162 ? 29.771 4.129 -21.927 1.00 82.69 162 ASN A C 1
ATOM 1304 O O . ASN A 1 162 ? 29.659 2.911 -21.746 1.00 82.69 162 ASN A O 1
ATOM 1308 N N . ASP A 1 163 ? 29.409 4.743 -23.058 1.00 81.81 163 ASP A N 1
ATOM 1309 C CA . ASP A 1 163 ? 28.998 4.043 -24.276 1.00 81.81 163 ASP A CA 1
ATOM 1310 C C . ASP A 1 163 ? 30.237 3.562 -25.038 1.00 81.81 163 ASP A C 1
ATOM 1312 O O . ASP A 1 163 ? 31.010 4.370 -25.550 1.00 81.81 163 ASP A O 1
ATOM 1316 N N . ILE A 1 164 ? 30.420 2.248 -25.117 1.00 81.25 164 ILE A N 1
ATOM 1317 C CA . ILE A 1 164 ? 31.559 1.614 -25.788 1.00 81.25 164 ILE A CA 1
ATOM 1318 C C . ILE A 1 164 ? 31.200 1.075 -27.176 1.00 81.25 164 ILE A C 1
ATOM 1320 O O . ILE A 1 164 ? 31.956 0.289 -27.744 1.00 81.25 164 ILE A O 1
ATOM 1324 N N . THR A 1 165 ? 30.060 1.478 -27.744 1.00 81.75 165 THR A N 1
ATOM 1325 C CA . THR A 1 165 ? 29.605 1.039 -29.075 1.00 81.75 165 THR A CA 1
ATOM 1326 C C . THR A 1 165 ? 30.665 1.282 -30.159 1.00 81.75 165 THR A C 1
ATOM 1328 O O . THR A 1 165 ? 30.871 0.434 -31.025 1.00 81.75 165 THR A O 1
ATOM 1331 N N . SER A 1 166 ? 31.419 2.384 -30.070 1.00 74.94 166 SER A N 1
ATOM 1332 C CA . SER A 1 166 ? 32.506 2.717 -31.006 1.00 74.94 166 SER A CA 1
ATOM 1333 C C . SER A 1 166 ? 33.675 1.718 -30.994 1.00 74.94 166 SER A C 1
ATOM 1335 O O . SER A 1 166 ? 34.398 1.605 -31.987 1.00 74.94 166 SER A O 1
ATOM 1337 N N . LEU A 1 167 ? 33.847 0.953 -29.908 1.00 77.19 167 LEU A N 1
ATOM 1338 C CA . LEU A 1 167 ? 34.855 -0.104 -29.800 1.00 77.19 167 LEU A CA 1
ATOM 1339 C C . LEU A 1 167 ? 34.445 -1.389 -30.533 1.00 77.19 167 LEU A C 1
ATOM 1341 O O . LEU A 1 167 ? 35.303 -2.231 -30.788 1.00 77.19 167 LEU A O 1
ATOM 1345 N N . PHE A 1 168 ? 33.171 -1.540 -30.905 1.00 79.69 168 PHE A N 1
ATOM 1346 C CA . PHE A 1 168 ? 32.618 -2.731 -31.560 1.00 79.69 168 PHE A CA 1
ATOM 1347 C C . PHE A 1 168 ? 31.876 -2.376 -32.859 1.00 79.69 168 PHE A C 1
ATOM 1349 O O . PHE A 1 168 ? 30.691 -2.678 -32.977 1.00 79.69 168 PHE A O 1
ATOM 1356 N N . PRO A 1 169 ? 32.533 -1.739 -33.847 1.00 76.38 169 PRO A N 1
ATOM 1357 C CA . PRO A 1 169 ? 31.858 -1.306 -35.067 1.00 76.38 169 PRO A CA 1
ATOM 1358 C C . PRO A 1 169 ? 31.267 -2.494 -35.846 1.00 76.38 169 PRO A C 1
ATOM 1360 O O . PRO A 1 169 ? 31.935 -3.510 -36.053 1.00 76.38 169 PRO A O 1
ATOM 1363 N N . LEU A 1 170 ? 30.021 -2.347 -36.313 1.00 78.25 170 LEU A N 1
ATOM 1364 C CA . LEU A 1 170 ? 29.317 -3.359 -37.107 1.00 78.25 170 LEU A CA 1
ATOM 1365 C C . LEU A 1 170 ? 29.336 -3.017 -38.608 1.00 78.25 170 LEU A C 1
ATOM 1367 O O . LEU A 1 170 ? 28.957 -1.903 -38.977 1.00 78.25 170 LEU A O 1
ATOM 1371 N N . PRO A 1 171 ? 29.700 -3.967 -39.494 1.00 76.50 171 PRO A N 1
ATOM 1372 C CA . PRO A 1 171 ? 29.636 -3.769 -40.942 1.00 76.50 171 PRO A CA 1
ATOM 1373 C C . PRO A 1 171 ? 28.199 -3.516 -41.439 1.00 76.50 171 PRO A C 1
ATOM 1375 O O . PRO A 1 171 ? 27.379 -4.435 -41.482 1.00 76.50 171 PRO A O 1
ATOM 1378 N N . LEU A 1 172 ? 27.882 -2.295 -41.886 1.00 76.81 172 LEU A N 1
ATOM 1379 C CA . LEU A 1 172 ? 26.508 -1.907 -42.261 1.00 76.81 172 LEU A CA 1
ATOM 1380 C C . LEU A 1 172 ? 25.857 -2.853 -43.283 1.00 76.81 172 LEU A C 1
ATOM 1382 O O . LEU A 1 172 ? 24.697 -3.209 -43.112 1.00 76.81 172 LEU A O 1
ATOM 1386 N N . ARG A 1 173 ? 26.608 -3.352 -44.281 1.00 76.94 173 ARG A N 1
ATOM 1387 C CA . ARG A 1 173 ? 26.081 -4.280 -45.312 1.00 76.94 173 ARG A CA 1
ATOM 1388 C C . ARG A 1 173 ? 25.393 -5.506 -44.726 1.00 76.94 173 ARG A C 1
ATOM 1390 O O . ARG A 1 173 ? 24.436 -6.028 -45.284 1.00 76.94 173 ARG A O 1
ATOM 1397 N N . MET A 1 174 ? 25.965 -5.998 -43.634 1.00 79.69 174 MET A N 1
ATOM 1398 C CA . MET A 1 174 ? 25.644 -7.301 -43.063 1.00 79.69 174 MET A CA 1
ATOM 1399 C C . MET A 1 174 ? 24.539 -7.174 -42.021 1.00 79.69 174 MET A C 1
ATOM 1401 O O . MET A 1 174 ? 23.743 -8.092 -41.846 1.00 79.69 174 MET A O 1
ATOM 1405 N N . TYR A 1 175 ? 24.476 -6.017 -41.359 1.00 81.81 175 TYR A N 1
ATOM 1406 C CA . TYR A 1 175 ? 23.524 -5.722 -40.291 1.00 81.81 175 TYR A CA 1
ATOM 1407 C C . TYR A 1 175 ? 22.323 -4.878 -40.761 1.00 81.81 175 TYR A C 1
ATOM 1409 O O . TYR A 1 175 ? 21.343 -4.771 -40.022 1.00 81.81 175 TYR A O 1
ATOM 1417 N N . CYS A 1 176 ? 22.358 -4.363 -41.994 1.00 85.81 176 CYS A N 1
ATOM 1418 C CA . CYS A 1 176 ? 21.280 -3.653 -42.684 1.00 85.81 176 CYS A CA 1
ATOM 1419 C C . CYS A 1 176 ? 21.002 -4.310 -44.055 1.00 85.81 176 CYS A C 1
ATOM 1421 O O . CYS A 1 176 ? 21.440 -3.799 -45.087 1.00 85.81 176 CYS A O 1
ATOM 1423 N N . PRO A 1 177 ? 20.323 -5.472 -44.087 1.00 84.25 177 PRO A N 1
ATOM 1424 C CA . PRO A 1 177 ? 20.131 -6.235 -45.317 1.00 84.25 177 PRO A CA 1
ATOM 1425 C C . PRO A 1 177 ? 19.227 -5.495 -46.310 1.00 84.25 177 PRO A C 1
ATOM 1427 O O . PRO A 1 177 ? 18.262 -4.850 -45.908 1.00 84.25 177 PRO A O 1
ATOM 1430 N N . ASN A 1 178 ? 19.504 -5.646 -47.609 1.00 85.19 178 ASN A N 1
ATOM 1431 C CA . ASN A 1 178 ? 18.667 -5.153 -48.715 1.00 85.19 178 ASN A CA 1
ATOM 1432 C C . ASN A 1 178 ? 18.392 -3.634 -48.717 1.00 85.19 178 ASN A C 1
ATOM 1434 O O . ASN A 1 178 ? 17.446 -3.179 -49.355 1.00 85.19 178 ASN A O 1
ATOM 1438 N N . LEU A 1 179 ? 19.223 -2.847 -48.031 1.00 82.19 179 LEU A N 1
ATOM 1439 C CA . LEU A 1 179 ? 19.349 -1.409 -48.258 1.00 82.19 179 LEU A CA 1
ATOM 1440 C C . LEU A 1 179 ? 20.542 -1.234 -49.207 1.00 82.19 179 LEU A C 1
ATOM 1442 O O . LEU A 1 179 ? 21.579 -1.853 -48.978 1.00 82.19 179 LEU A O 1
ATOM 1446 N N . ASP A 1 180 ? 20.384 -0.481 -50.297 1.00 79.31 180 ASP A N 1
ATOM 1447 C CA . ASP A 1 180 ? 21.377 -0.317 -51.378 1.00 79.31 180 ASP A CA 1
ATOM 1448 C C . ASP A 1 180 ? 22.616 0.475 -50.909 1.00 79.31 180 ASP A C 1
ATOM 1450 O O . ASP A 1 180 ? 22.836 1.631 -51.265 1.00 79.31 180 ASP A O 1
ATOM 1454 N N . ILE A 1 181 ? 23.392 -0.121 -50.003 1.00 75.75 181 ILE A N 1
ATOM 1455 C CA . ILE A 1 181 ? 24.559 0.487 -49.370 1.00 75.75 181 ILE A CA 1
ATOM 1456 C C . ILE A 1 181 ? 25.760 0.243 -50.291 1.00 75.75 181 ILE A C 1
ATOM 1458 O O . ILE A 1 181 ? 26.267 -0.877 -50.391 1.00 75.75 181 ILE A O 1
ATOM 1462 N N . SER A 1 182 ? 26.203 1.295 -50.984 1.00 67.69 182 SER A N 1
ATOM 1463 C CA . SER A 1 182 ? 27.311 1.225 -51.941 1.00 67.69 182 SER A CA 1
ATOM 1464 C C . SER A 1 182 ? 28.670 1.177 -51.239 1.00 67.69 182 SER A C 1
ATOM 1466 O O . SER A 1 182 ? 28.873 1.874 -50.247 1.00 67.69 182 SER A O 1
ATOM 1468 N N . ASP A 1 183 ? 29.640 0.431 -51.790 1.00 56.06 183 ASP A N 1
ATOM 1469 C CA . ASP A 1 183 ? 30.995 0.261 -51.222 1.00 56.06 183 ASP A CA 1
ATOM 1470 C C . ASP A 1 183 ? 31.779 1.597 -51.052 1.00 56.06 183 ASP A C 1
ATOM 1472 O O . ASP A 1 183 ? 32.788 1.639 -50.349 1.00 56.06 183 ASP A O 1
ATOM 1476 N N . ARG A 1 184 ? 31.311 2.715 -51.644 1.00 53.19 184 ARG A N 1
ATOM 1477 C CA . ARG A 1 184 ? 31.893 4.066 -51.476 1.00 53.19 184 ARG A CA 1
ATOM 1478 C C . ARG A 1 184 ? 31.393 4.824 -50.244 1.00 53.19 184 ARG A C 1
ATOM 1480 O O . ARG A 1 184 ? 32.137 5.658 -49.736 1.00 53.19 184 ARG A O 1
ATOM 1487 N N . ASP A 1 185 ? 30.202 4.520 -49.737 1.00 54.59 185 ASP A N 1
ATOM 1488 C CA . ASP A 1 185 ? 29.653 5.177 -48.540 1.00 54.59 185 ASP A CA 1
ATOM 1489 C C . ASP A 1 185 ? 30.293 4.637 -47.236 1.00 54.59 185 ASP A C 1
ATOM 1491 O O . ASP A 1 185 ? 30.169 5.240 -46.168 1.00 54.59 185 ASP A O 1
ATOM 1495 N N . TYR A 1 186 ? 31.040 3.525 -47.330 1.00 49.91 186 TYR A N 1
ATOM 1496 C CA . TYR A 1 186 ? 31.643 2.785 -46.208 1.00 49.91 186 TYR A CA 1
ATOM 1497 C C . TYR A 1 186 ? 32.798 3.499 -45.506 1.00 49.91 186 TYR A C 1
ATOM 1499 O O . TYR A 1 186 ? 32.989 3.300 -44.309 1.00 49.91 186 TYR A O 1
ATOM 1507 N N . LEU A 1 187 ? 33.577 4.324 -46.209 1.00 47.66 187 LEU A N 1
ATOM 1508 C CA . LEU A 1 187 ? 34.754 4.967 -45.611 1.00 47.66 187 LEU A CA 1
ATOM 1509 C C . LEU A 1 187 ? 34.388 6.150 -44.702 1.00 47.66 187 LEU A C 1
ATOM 1511 O O . LEU A 1 187 ? 35.145 6.457 -43.790 1.00 47.66 187 LEU A O 1
ATOM 1515 N N . ASN A 1 188 ? 33.219 6.771 -44.881 1.00 46.81 188 ASN A N 1
ATOM 1516 C CA . ASN A 1 188 ? 32.855 7.979 -44.132 1.00 46.81 188 ASN A CA 1
ATOM 1517 C C . ASN A 1 188 ? 32.151 7.679 -42.797 1.00 46.81 188 ASN A C 1
ATOM 1519 O O . ASN A 1 188 ? 32.395 8.379 -41.819 1.00 46.81 188 ASN A O 1
ATOM 1523 N N . PHE A 1 189 ? 31.369 6.594 -42.697 1.00 51.78 189 PHE A N 1
ATOM 1524 C CA . PHE A 1 189 ? 30.781 6.159 -41.413 1.00 51.78 189 PHE A CA 1
ATOM 1525 C C . PHE A 1 189 ? 31.798 5.451 -40.502 1.00 51.78 189 PHE A C 1
ATOM 1527 O O . PHE A 1 189 ? 31.653 5.416 -39.284 1.00 51.78 189 PHE A O 1
ATOM 1534 N N . ALA A 1 190 ? 32.850 4.906 -41.114 1.00 46.53 190 ALA A N 1
ATOM 1535 C CA . ALA A 1 190 ? 33.984 4.258 -40.471 1.00 46.53 190 ALA A CA 1
ATOM 1536 C C . ALA A 1 190 ? 35.016 5.226 -39.868 1.00 46.53 190 ALA A C 1
ATOM 1538 O O . ALA A 1 190 ? 35.796 4.827 -38.999 1.00 46.53 190 ALA A O 1
ATOM 1539 N N . VAL A 1 191 ? 35.069 6.462 -40.379 1.00 41.41 191 VAL A N 1
ATOM 1540 C CA . VAL A 1 191 ? 36.169 7.403 -40.115 1.00 41.41 191 VAL A CA 1
ATOM 1541 C C . VAL A 1 191 ? 35.723 8.677 -39.405 1.00 41.41 191 VAL A C 1
ATOM 1543 O O . VAL A 1 191 ? 36.588 9.345 -38.845 1.00 41.41 191 VAL A O 1
ATOM 1546 N N . ASP A 1 192 ? 34.426 8.961 -39.236 1.00 43.66 192 ASP A N 1
ATOM 1547 C CA . ASP A 1 192 ? 34.030 9.951 -38.221 1.00 43.66 192 ASP A CA 1
ATOM 1548 C C . ASP A 1 192 ? 33.967 9.341 -36.808 1.00 43.66 192 ASP A C 1
ATOM 1550 O O . ASP A 1 192 ? 32.975 9.376 -36.081 1.00 43.66 192 ASP A O 1
ATOM 1554 N N . ILE A 1 193 ? 35.108 8.761 -36.436 1.00 44.09 193 ILE A N 1
ATOM 1555 C CA . ILE A 1 193 ? 35.505 8.406 -35.073 1.00 44.09 193 ILE A CA 1
ATOM 1556 C C . ILE A 1 193 ? 35.542 9.686 -34.208 1.00 44.09 193 ILE A C 1
ATOM 1558 O O . ILE A 1 193 ? 35.443 9.590 -32.991 1.00 44.09 193 ILE A O 1
ATOM 1562 N N . ASN A 1 194 ? 35.587 10.873 -34.835 1.00 41.38 194 ASN A N 1
ATOM 1563 C CA . ASN A 1 194 ? 35.626 12.172 -34.170 1.00 41.38 194 ASN A CA 1
ATOM 1564 C C . ASN A 1 194 ? 34.233 12.703 -33.770 1.00 41.38 194 ASN A C 1
ATOM 1566 O O . ASN A 1 194 ? 34.147 13.523 -32.865 1.00 41.38 194 ASN A O 1
ATOM 1570 N N . TYR A 1 195 ? 33.123 12.249 -34.369 1.00 43.25 195 TYR A N 1
ATOM 1571 C CA . TYR A 1 195 ? 31.779 12.734 -33.989 1.00 43.25 195 TYR A CA 1
ATOM 1572 C C . TYR A 1 195 ? 31.065 11.854 -32.947 1.00 43.25 195 TYR A C 1
ATOM 1574 O O . TYR A 1 195 ? 30.128 12.302 -32.285 1.00 43.25 195 TYR A O 1
ATOM 1582 N N . VAL A 1 196 ? 31.550 10.623 -32.728 1.00 43.88 196 VAL A N 1
ATOM 1583 C CA . VAL A 1 196 ? 31.240 9.829 -31.520 1.00 43.88 196 VAL A CA 1
ATOM 1584 C C . VAL A 1 196 ? 32.266 10.106 -30.406 1.00 43.88 196 VAL A C 1
ATOM 1586 O O . VAL A 1 196 ? 32.277 9.423 -29.384 1.00 43.88 196 VAL A O 1
ATOM 1589 N N . GLU A 1 197 ? 33.075 11.170 -30.510 1.00 43.31 197 GLU A N 1
ATOM 1590 C CA . GLU A 1 197 ? 33.762 11.763 -29.352 1.00 43.31 197 GLU A CA 1
ATOM 1591 C C . GLU A 1 197 ? 32.757 12.504 -28.454 1.00 43.31 197 GLU A C 1
ATOM 1593 O O . GLU A 1 197 ? 32.867 13.690 -28.156 1.00 43.31 197 GLU A O 1
ATOM 1598 N N . ARG A 1 198 ? 31.754 11.786 -27.939 1.00 49.59 198 ARG A N 1
ATOM 1599 C CA . ARG A 1 198 ? 31.238 12.135 -26.612 1.00 49.59 198 ARG A CA 1
ATOM 1600 C C . ARG A 1 198 ? 32.253 11.712 -25.535 1.00 49.59 198 ARG A C 1
ATOM 1602 O O . ARG A 1 198 ? 32.213 12.248 -24.429 1.00 49.59 198 ARG A O 1
ATOM 1609 N N . PHE A 1 199 ? 33.176 10.801 -25.881 1.00 51.81 199 PHE A N 1
ATOM 1610 C CA . PHE A 1 199 ? 34.261 10.293 -25.044 1.00 51.81 199 PHE A CA 1
ATOM 1611 C C . PHE A 1 199 ? 35.530 10.061 -25.880 1.00 51.81 199 PHE A C 1
ATOM 1613 O O . PHE A 1 199 ? 35.508 9.301 -26.843 1.00 51.81 199 PHE A O 1
ATOM 1620 N N . ASP A 1 200 ? 36.626 10.724 -25.507 1.00 53.75 200 ASP A N 1
ATOM 1621 C CA . ASP A 1 200 ? 37.949 10.527 -26.104 1.00 53.75 200 ASP A CA 1
ATOM 1622 C C . ASP A 1 200 ? 38.544 9.191 -25.618 1.00 53.75 200 ASP A C 1
ATOM 1624 O O . ASP A 1 200 ? 38.975 9.060 -24.469 1.00 53.75 200 ASP A O 1
ATOM 1628 N N . TYR A 1 201 ? 38.539 8.185 -26.496 1.00 58.31 201 TYR A N 1
ATOM 1629 C CA . TYR A 1 201 ? 39.170 6.880 -26.270 1.00 58.31 201 TYR A CA 1
ATOM 1630 C C . TYR A 1 201 ? 40.528 6.746 -26.971 1.00 58.31 201 TYR A C 1
ATOM 1632 O O . TYR A 1 201 ? 41.057 5.637 -27.058 1.00 58.31 201 TYR A O 1
ATOM 1640 N N . SER A 1 202 ? 41.117 7.845 -27.461 1.00 53.91 202 SER A N 1
ATOM 1641 C CA . SER A 1 202 ? 42.416 7.833 -28.153 1.00 53.91 202 SER A CA 1
ATOM 1642 C C . SER A 1 202 ? 43.542 7.221 -27.303 1.00 53.91 202 SER A C 1
ATOM 1644 O O . SER A 1 202 ? 44.479 6.633 -27.841 1.00 53.91 202 SER A O 1
ATOM 1646 N N . ASN A 1 203 ? 43.394 7.260 -25.974 1.00 53.66 203 ASN A N 1
ATOM 1647 C CA . ASN A 1 203 ? 44.311 6.669 -24.997 1.00 53.66 203 ASN A CA 1
ATOM 1648 C C . ASN A 1 203 ? 44.068 5.173 -24.696 1.00 53.66 203 ASN A C 1
ATOM 1650 O O . ASN A 1 203 ? 44.804 4.602 -23.895 1.00 53.66 203 ASN A O 1
ATOM 1654 N N . ILE A 1 204 ? 43.093 4.511 -25.341 1.00 61.62 204 ILE A N 1
ATOM 1655 C CA . ILE A 1 204 ? 42.825 3.060 -25.210 1.00 61.62 204 ILE A CA 1
ATOM 1656 C C . ILE A 1 204 ? 43.040 2.345 -26.566 1.00 61.62 204 ILE A C 1
ATOM 1658 O O . ILE A 1 204 ? 42.118 1.744 -27.127 1.00 61.62 204 ILE A O 1
ATOM 1662 N N . PRO A 1 205 ? 44.259 2.387 -27.142 1.00 49.84 205 PRO A N 1
ATOM 1663 C CA . PRO A 1 205 ? 44.528 1.929 -28.511 1.00 49.84 205 PRO A CA 1
ATOM 1664 C C . PRO A 1 205 ? 44.346 0.415 -28.739 1.00 49.84 205 PRO A C 1
ATOM 1666 O O . PRO A 1 205 ? 44.346 -0.034 -29.884 1.00 49.84 205 PRO A O 1
ATOM 1669 N N . PHE A 1 206 ? 44.168 -0.388 -27.682 1.00 56.44 206 PHE A N 1
ATOM 1670 C CA . PHE A 1 206 ? 44.092 -1.854 -27.753 1.00 56.44 206 PHE A CA 1
ATOM 1671 C C . PHE A 1 206 ? 42.665 -2.435 -27.807 1.00 56.44 206 PHE A C 1
ATOM 1673 O O . PHE A 1 206 ? 42.517 -3.653 -27.881 1.00 56.44 206 PHE A O 1
ATOM 1680 N N . ALA A 1 207 ? 41.615 -1.604 -27.789 1.00 62.53 207 ALA A N 1
ATOM 1681 C CA . ALA A 1 207 ? 40.242 -2.060 -27.529 1.00 62.53 207 ALA A CA 1
ATOM 1682 C C . ALA A 1 207 ? 39.285 -2.084 -28.744 1.00 62.53 207 ALA A C 1
ATOM 1684 O O . ALA A 1 207 ? 38.092 -2.329 -28.565 1.00 62.53 207 ALA A O 1
ATOM 1685 N N . LYS A 1 208 ? 39.751 -1.843 -29.982 1.00 68.88 208 LYS A N 1
ATOM 1686 C CA . LYS A 1 208 ? 38.870 -1.835 -31.171 1.00 68.88 208 LYS A CA 1
ATOM 1687 C C . LYS A 1 208 ? 38.671 -3.246 -31.744 1.00 68.88 208 LYS A C 1
ATOM 1689 O O . LYS A 1 208 ? 39.604 -3.857 -32.260 1.00 68.88 208 LYS A O 1
ATOM 1694 N N . HIS A 1 209 ? 37.434 -3.738 -31.709 1.00 75.69 209 HIS A N 1
ATOM 1695 C CA . HIS A 1 209 ? 37.031 -5.087 -32.106 1.00 75.69 209 HIS A CA 1
ATOM 1696 C C . HIS A 1 209 ? 36.440 -5.127 -33.513 1.00 75.69 209 HIS A C 1
ATOM 1698 O O . HIS A 1 209 ? 35.236 -5.301 -33.702 1.00 75.69 209 HIS A O 1
ATOM 1704 N N . ASN A 1 210 ? 37.299 -4.930 -34.512 1.00 70.19 210 ASN A N 1
ATOM 1705 C CA . ASN A 1 210 ? 36.859 -4.771 -35.890 1.00 70.19 210 ASN A CA 1
ATOM 1706 C C . ASN A 1 210 ? 36.825 -6.086 -36.692 1.00 70.19 210 ASN A C 1
ATOM 1708 O O . ASN A 1 210 ? 37.784 -6.859 -36.666 1.00 70.19 210 ASN A O 1
ATOM 1712 N N . SER A 1 211 ? 35.748 -6.292 -37.454 1.00 69.31 211 SER A N 1
ATOM 1713 C CA . SER A 1 211 ? 35.594 -7.345 -38.483 1.00 69.31 211 SER A CA 1
ATOM 1714 C C . SER A 1 211 ? 35.459 -6.777 -39.911 1.00 69.31 211 SER A C 1
ATOM 1716 O O . SER A 1 211 ? 35.427 -7.526 -40.879 1.00 69.31 211 SER A O 1
ATOM 1718 N N . ASP A 1 212 ? 35.451 -5.443 -40.019 1.00 65.75 212 ASP A N 1
ATOM 1719 C CA . ASP A 1 212 ? 35.544 -4.576 -41.198 1.00 65.75 212 ASP A CA 1
ATOM 1720 C C . ASP A 1 212 ? 36.583 -4.979 -42.254 1.00 65.75 212 ASP A C 1
ATOM 1722 O O . ASP A 1 212 ? 37.762 -4.701 -41.999 1.00 65.75 212 ASP A O 1
ATOM 1726 N N . PRO A 1 213 ? 36.243 -5.529 -43.441 1.00 58.50 213 PRO A N 1
ATOM 1727 C CA . PRO A 1 213 ? 37.229 -5.732 -44.474 1.00 58.50 213 PRO A CA 1
ATOM 1728 C C . PRO A 1 213 ? 38.064 -4.505 -44.868 1.00 58.50 213 PRO A C 1
ATOM 1730 O O . PRO A 1 213 ? 39.236 -4.609 -45.240 1.00 58.50 213 PRO A O 1
ATOM 1733 N N . ILE A 1 214 ? 37.448 -3.339 -44.779 1.00 57.69 214 ILE A N 1
ATOM 1734 C CA . ILE A 1 214 ? 37.918 -2.084 -45.350 1.00 57.69 214 ILE A CA 1
ATOM 1735 C C . ILE A 1 214 ? 38.626 -1.228 -44.282 1.00 57.69 214 ILE A C 1
ATOM 1737 O O . ILE A 1 214 ? 39.380 -0.312 -44.606 1.00 57.69 214 ILE A O 1
ATOM 1741 N N . GLN A 1 215 ? 38.457 -1.556 -42.997 1.00 55.28 215 GLN A N 1
ATOM 1742 C CA . GLN A 1 215 ? 38.918 -0.755 -41.863 1.00 55.28 215 GLN A CA 1
ATOM 1743 C C . GLN A 1 215 ? 40.074 -1.418 -41.081 1.00 55.28 215 GLN A C 1
ATOM 1745 O O . GLN A 1 215 ? 39.859 -2.187 -40.147 1.00 55.28 215 GLN A O 1
ATOM 1750 N N . GLY A 1 216 ? 41.322 -1.045 -41.371 1.00 61.25 216 GLY A N 1
ATOM 1751 C CA . GLY A 1 216 ? 42.474 -1.345 -40.502 1.00 61.25 216 GLY A CA 1
ATOM 1752 C C . GLY A 1 216 ? 42.713 -2.837 -40.189 1.00 61.25 216 GLY A C 1
ATOM 1753 O O . GLY A 1 216 ? 42.458 -3.715 -41.011 1.00 61.25 216 GLY A O 1
ATOM 1754 N N . ALA A 1 217 ? 43.269 -3.127 -39.004 1.00 61.62 217 ALA A N 1
ATOM 1755 C CA . ALA A 1 217 ? 43.582 -4.491 -38.569 1.00 61.62 217 ALA A CA 1
ATOM 1756 C C . ALA A 1 217 ? 42.325 -5.219 -38.058 1.00 61.62 217 ALA A C 1
ATOM 1758 O O . ALA A 1 217 ? 41.714 -4.798 -37.076 1.00 61.62 217 ALA A O 1
ATOM 1759 N N . ARG A 1 218 ? 41.966 -6.331 -38.709 1.00 67.75 218 ARG A N 1
ATOM 1760 C CA . ARG A 1 218 ? 40.802 -7.154 -38.350 1.00 67.75 218 ARG A CA 1
ATOM 1761 C C . ARG A 1 218 ? 41.130 -8.159 -37.251 1.00 67.75 218 ARG A C 1
ATOM 1763 O O . ARG A 1 218 ? 42.240 -8.694 -37.191 1.00 67.75 218 ARG A O 1
ATOM 1770 N N . ILE A 1 219 ? 40.137 -8.446 -36.414 1.00 71.62 219 ILE A N 1
ATOM 1771 C CA . ILE A 1 219 ? 40.177 -9.534 -35.428 1.00 71.62 219 ILE A CA 1
ATOM 1772 C C . ILE A 1 219 ? 39.676 -10.852 -36.037 1.00 71.62 219 ILE A C 1
ATOM 1774 O O . ILE A 1 219 ? 40.129 -11.918 -35.628 1.00 71.62 219 ILE A O 1
ATOM 1778 N N . SER A 1 220 ? 38.790 -10.787 -37.036 1.00 74.94 220 SER A N 1
ATOM 1779 C CA . SER A 1 220 ? 38.249 -11.941 -37.761 1.00 74.94 220 SER A CA 1
ATOM 1780 C C . SER A 1 220 ? 37.945 -11.572 -39.215 1.00 74.94 220 SER A C 1
ATOM 1782 O O . SER A 1 220 ? 37.585 -10.428 -39.491 1.00 74.94 220 SER A O 1
ATOM 1784 N N . ASP A 1 221 ? 38.066 -12.543 -40.124 1.00 76.94 221 ASP A N 1
ATOM 1785 C CA . ASP A 1 221 ? 37.617 -12.427 -41.521 1.00 76.94 221 ASP A CA 1
ATOM 1786 C C . ASP A 1 221 ? 36.128 -12.759 -41.698 1.00 76.94 221 ASP A C 1
ATOM 1788 O O . ASP A 1 221 ? 35.569 -12.540 -42.771 1.00 76.94 221 ASP A O 1
ATOM 1792 N N . ASP A 1 222 ? 35.482 -13.280 -40.651 1.00 81.62 222 ASP A N 1
ATOM 1793 C CA . ASP A 1 222 ? 34.043 -13.516 -40.632 1.00 81.62 222 ASP A CA 1
ATOM 1794 C C . ASP A 1 222 ? 33.278 -12.195 -40.385 1.00 81.62 222 ASP A C 1
ATOM 1796 O O . ASP A 1 222 ? 33.381 -11.621 -39.294 1.00 81.62 222 ASP A O 1
ATOM 1800 N N . PRO A 1 223 ? 32.474 -11.716 -41.351 1.00 75.12 223 PRO A N 1
ATOM 1801 C CA . PRO A 1 223 ? 31.689 -10.491 -41.210 1.00 75.12 223 PRO A CA 1
ATOM 1802 C C . PRO A 1 223 ? 30.560 -10.588 -40.167 1.00 75.12 223 PRO A C 1
ATOM 1804 O O . PRO A 1 223 ? 30.058 -9.561 -39.699 1.00 75.12 223 PRO A O 1
ATOM 1807 N N . TYR A 1 224 ? 30.159 -11.802 -39.778 1.00 81.69 224 TYR A N 1
ATOM 1808 C CA . TYR A 1 224 ? 29.176 -12.058 -38.723 1.00 81.69 224 TYR A CA 1
ATOM 1809 C C . TYR A 1 224 ? 29.817 -12.380 -37.370 1.00 81.69 224 TYR A C 1
ATOM 1811 O O . TYR A 1 224 ? 29.094 -12.658 -36.409 1.00 81.69 224 TYR A O 1
ATOM 1819 N N . TRP A 1 225 ? 31.143 -12.238 -37.243 1.00 85.06 225 TRP A N 1
ATOM 1820 C CA . TRP A 1 225 ? 31.901 -12.568 -36.033 1.00 85.06 225 TRP A CA 1
ATOM 1821 C C . TRP A 1 225 ? 31.284 -11.982 -34.758 1.00 85.06 225 TRP A C 1
ATOM 1823 O O . TRP A 1 225 ? 31.174 -12.666 -33.736 1.00 85.06 225 TRP A O 1
ATOM 1833 N N . PHE A 1 226 ? 30.818 -10.728 -34.818 1.00 82.88 226 PHE A N 1
ATOM 1834 C CA . PHE A 1 226 ? 30.184 -10.094 -33.666 1.00 82.88 226 PHE A CA 1
ATOM 1835 C C . PHE A 1 226 ? 28.903 -10.819 -33.230 1.00 82.88 226 PHE A C 1
ATOM 1837 O O . PHE A 1 226 ? 28.697 -11.028 -32.037 1.00 82.88 226 PHE A O 1
ATOM 1844 N N . TYR A 1 227 ? 28.037 -11.221 -34.161 1.00 81.81 227 TYR A N 1
ATOM 1845 C CA . TYR A 1 227 ? 26.790 -11.909 -33.826 1.00 81.81 227 TYR A CA 1
ATOM 1846 C C . TYR A 1 227 ? 27.028 -13.366 -33.413 1.00 81.81 227 TYR A C 1
ATOM 1848 O O . TYR A 1 227 ? 26.425 -13.831 -32.443 1.00 81.81 227 TYR A O 1
ATOM 1856 N N . GLU A 1 228 ? 27.905 -14.077 -34.119 1.00 83.00 228 GLU A N 1
ATOM 1857 C CA . GLU A 1 228 ? 28.110 -15.513 -33.917 1.00 83.00 228 GLU A CA 1
ATOM 1858 C C . GLU A 1 228 ? 28.994 -15.822 -32.704 1.00 83.00 228 GLU A C 1
ATOM 1860 O O . GLU A 1 228 ? 28.678 -16.716 -31.915 1.00 83.00 228 GLU A O 1
ATOM 1865 N N . GLN A 1 229 ? 30.068 -15.056 -32.499 1.00 79.81 229 GLN A N 1
ATOM 1866 C CA . GLN A 1 229 ? 31.069 -15.340 -31.467 1.00 79.81 229 GLN A CA 1
ATOM 1867 C C . GLN A 1 229 ? 30.973 -14.359 -30.296 1.00 79.81 229 GLN A C 1
ATOM 1869 O O . GLN A 1 229 ? 30.816 -14.766 -29.138 1.00 79.81 229 GLN A O 1
ATOM 1874 N N . THR A 1 230 ? 31.007 -13.057 -30.579 1.00 81.25 230 THR A N 1
ATOM 1875 C CA . THR A 1 230 ? 31.099 -12.017 -29.540 1.00 81.25 230 THR A CA 1
ATOM 1876 C C . THR A 1 230 ? 29.813 -11.897 -28.737 1.00 81.25 230 THR A C 1
ATOM 1878 O O . THR A 1 230 ? 29.840 -11.957 -27.512 1.00 81.25 230 THR A O 1
ATOM 1881 N N . LYS A 1 231 ? 28.656 -11.817 -29.395 1.00 82.88 231 LYS A N 1
ATOM 1882 C CA . LYS A 1 231 ? 27.345 -11.693 -28.746 1.00 82.88 231 LYS A CA 1
ATOM 1883 C C . LYS A 1 231 ? 26.997 -12.922 -27.908 1.00 82.88 231 LYS A C 1
ATOM 1885 O O . LYS A 1 231 ? 26.397 -12.780 -26.843 1.00 82.88 231 LYS A O 1
ATOM 1890 N N . SER A 1 232 ? 27.389 -14.115 -28.363 1.00 83.88 232 SER A N 1
ATOM 1891 C CA . SER A 1 232 ? 27.239 -15.358 -27.598 1.00 83.88 232 SER A CA 1
ATOM 1892 C C . SER A 1 232 ? 28.094 -15.330 -26.325 1.00 83.88 232 SER A C 1
ATOM 1894 O O . SER A 1 232 ? 27.580 -15.562 -25.231 1.00 83.88 232 SER A O 1
ATOM 1896 N N . THR A 1 233 ? 29.364 -14.936 -26.449 1.00 82.88 233 THR A N 1
ATOM 1897 C CA . THR A 1 233 ? 30.309 -14.829 -25.325 1.00 82.88 233 THR A CA 1
ATOM 1898 C C . THR A 1 233 ? 29.891 -13.748 -24.325 1.00 82.88 233 THR A C 1
ATOM 1900 O O . THR A 1 233 ? 29.861 -13.985 -23.121 1.00 82.88 233 THR A O 1
ATOM 1903 N N . LEU A 1 234 ? 29.477 -12.576 -24.811 1.00 85.31 234 LEU A N 1
ATOM 1904 C CA . LEU A 1 234 ? 29.056 -11.438 -23.990 1.00 85.31 234 LEU A CA 1
ATOM 1905 C C . LEU A 1 234 ? 27.703 -11.636 -23.300 1.00 85.31 234 LEU A C 1
ATOM 1907 O O . LEU A 1 234 ? 27.376 -10.916 -22.354 1.00 85.31 234 LEU A O 1
ATOM 1911 N N . LYS A 1 235 ? 26.926 -12.646 -23.707 1.00 87.50 235 LYS A N 1
ATOM 1912 C CA . LYS A 1 235 ? 25.631 -12.963 -23.098 1.00 87.50 235 LYS A CA 1
ATOM 1913 C C . LYS A 1 235 ? 25.743 -13.269 -21.602 1.00 87.50 235 LYS A C 1
ATOM 1915 O O . LYS A 1 235 ? 24.845 -12.886 -20.858 1.00 87.50 235 LYS A O 1
ATOM 1920 N N . SER A 1 236 ? 26.814 -13.933 -21.158 1.00 85.75 236 SER A N 1
ATOM 1921 C CA . SER A 1 236 ? 27.046 -14.262 -19.739 1.00 85.75 236 SER A CA 1
ATOM 1922 C C . SER A 1 236 ? 27.491 -13.054 -18.901 1.00 85.75 236 SER A C 1
ATOM 1924 O O . SER A 1 236 ? 27.291 -13.044 -17.686 1.00 85.75 236 SER A O 1
ATOM 1926 N N . PHE A 1 237 ? 28.052 -12.028 -19.548 1.00 87.81 237 PHE A N 1
ATOM 1927 C CA . PHE A 1 237 ? 28.524 -10.788 -18.923 1.00 87.81 237 PHE A CA 1
ATOM 1928 C C . PHE A 1 237 ? 27.477 -9.672 -18.926 1.00 87.81 237 PHE A C 1
ATOM 1930 O O . PHE A 1 237 ? 27.656 -8.649 -18.264 1.00 87.81 237 PHE A O 1
ATOM 1937 N N . ARG A 1 238 ? 26.373 -9.852 -19.657 1.00 89.62 238 ARG A N 1
ATOM 1938 C CA . ARG A 1 238 ? 25.290 -8.874 -19.734 1.00 89.62 238 ARG A CA 1
ATOM 1939 C C . ARG A 1 238 ? 24.654 -8.667 -18.358 1.00 89.62 238 ARG A C 1
ATOM 1941 O O . ARG A 1 238 ? 24.099 -9.597 -17.777 1.00 89.62 238 ARG A O 1
ATOM 1948 N N . SER A 1 239 ? 24.694 -7.432 -17.867 1.00 87.75 239 SER A N 1
ATOM 1949 C CA . SER A 1 239 ? 24.094 -7.036 -16.591 1.00 87.75 239 SER A CA 1
ATOM 1950 C C . SER A 1 239 ? 22.655 -6.541 -16.740 1.00 87.75 239 SER A C 1
ATOM 1952 O O . SER A 1 239 ? 21.900 -6.615 -15.776 1.00 87.75 239 SER A O 1
ATOM 1954 N N . GLY A 1 240 ? 22.251 -6.072 -17.927 1.00 89.69 240 GLY A N 1
ATOM 1955 C CA . GLY A 1 240 ? 20.935 -5.467 -18.135 1.00 89.69 240 GLY A CA 1
ATOM 1956 C C . GLY A 1 240 ? 20.768 -4.728 -19.467 1.00 89.69 240 GLY A C 1
ATOM 1957 O O . GLY A 1 240 ? 21.367 -5.091 -20.491 1.00 89.69 240 GLY A O 1
ATOM 1958 N N . ARG A 1 241 ? 19.896 -3.715 -19.462 1.00 90.75 241 ARG A N 1
ATOM 1959 C CA . ARG A 1 241 ? 19.647 -2.779 -20.573 1.00 90.75 241 ARG A CA 1
ATOM 1960 C C . ARG A 1 241 ? 19.768 -1.333 -20.121 1.00 90.75 241 ARG A C 1
ATOM 1962 O O . ARG A 1 241 ? 19.486 -1.027 -18.965 1.00 90.75 241 ARG A O 1
ATOM 1969 N N . VAL A 1 242 ? 20.142 -0.457 -21.046 1.00 90.69 242 VAL A N 1
ATOM 1970 C CA . VAL A 1 242 ? 20.077 0.990 -20.817 1.00 90.69 242 VAL A CA 1
ATOM 1971 C C . VAL A 1 242 ? 18.642 1.445 -21.026 1.00 90.69 242 VAL A C 1
ATOM 1973 O O . VAL A 1 242 ? 18.016 1.063 -22.017 1.00 90.69 242 VAL A O 1
ATOM 1976 N N . VAL A 1 243 ? 18.126 2.244 -20.093 1.00 90.81 243 VAL A N 1
ATOM 1977 C CA . VAL A 1 243 ? 16.796 2.846 -20.203 1.00 90.81 243 VAL A CA 1
ATOM 1978 C C . VAL A 1 243 ? 16.846 4.369 -20.156 1.00 90.81 243 VAL A C 1
ATOM 1980 O O . VAL A 1 243 ? 17.619 4.962 -19.395 1.00 90.81 243 VAL A O 1
ATOM 1983 N N . TYR A 1 244 ? 15.991 4.993 -20.962 1.00 87.81 244 TYR A N 1
ATOM 1984 C CA . TYR A 1 244 ? 15.867 6.442 -21.092 1.00 87.81 244 TYR A CA 1
ATOM 1985 C C . TYR A 1 244 ? 14.478 6.900 -20.649 1.00 87.81 244 TYR A C 1
ATOM 1987 O O . TYR A 1 244 ? 13.466 6.426 -21.166 1.00 87.81 244 TYR A O 1
ATOM 1995 N N . GLY A 1 245 ? 14.429 7.838 -19.702 1.00 85.81 245 GLY A N 1
ATOM 1996 C CA . GLY A 1 245 ? 13.184 8.512 -19.327 1.00 85.81 245 GLY A CA 1
ATOM 1997 C C . GLY A 1 245 ? 12.732 9.497 -20.406 1.00 85.81 245 GLY A C 1
ATOM 1998 O O . GLY A 1 245 ? 13.550 9.998 -21.186 1.00 85.81 245 GLY A O 1
ATOM 1999 N N . GLN A 1 246 ? 11.439 9.812 -20.432 1.00 82.88 246 GLN A N 1
ATOM 2000 C CA . GLN A 1 246 ? 10.844 10.715 -21.423 1.00 82.88 246 GLN A CA 1
ATOM 2001 C C . GLN A 1 246 ? 11.480 12.110 -21.407 1.00 82.88 246 GLN A C 1
ATOM 2003 O O . GLN A 1 246 ? 11.712 12.690 -22.463 1.00 82.88 246 GLN A O 1
ATOM 2008 N N . GLU A 1 247 ? 11.842 12.617 -20.226 1.00 83.06 247 GLU A N 1
ATOM 2009 C CA . GLU A 1 247 ? 12.524 13.909 -20.068 1.00 83.06 247 GLU A CA 1
ATOM 2010 C C . GLU A 1 247 ? 13.862 13.949 -20.825 1.00 83.06 247 GLU A C 1
ATOM 2012 O O . GLU A 1 247 ? 14.166 14.909 -21.529 1.00 83.06 247 GLU A O 1
ATOM 2017 N N . VAL A 1 248 ? 14.651 12.874 -20.731 1.00 83.00 248 VAL A N 1
ATOM 2018 C CA . VAL A 1 248 ? 15.953 12.772 -21.404 1.00 83.00 248 VAL A CA 1
ATOM 2019 C C . VAL A 1 248 ? 15.768 12.703 -22.919 1.00 83.00 248 VAL A C 1
ATOM 2021 O O . VAL A 1 248 ? 16.490 13.370 -23.656 1.00 83.00 248 VAL A O 1
ATOM 2024 N N . LEU A 1 249 ? 14.781 11.933 -23.386 1.00 81.31 249 LEU A N 1
ATOM 2025 C CA . LEU A 1 249 ? 14.459 11.824 -24.811 1.00 81.31 249 LEU A CA 1
ATOM 2026 C C . LEU A 1 249 ? 13.995 13.163 -25.396 1.00 81.31 249 LEU A C 1
ATOM 2028 O O . LEU A 1 249 ? 14.409 13.528 -26.495 1.00 81.31 249 LEU A O 1
ATOM 2032 N N . GLN A 1 250 ? 13.172 13.911 -24.657 1.00 78.19 250 GLN A N 1
ATOM 2033 C CA . GLN A 1 250 ? 12.736 15.253 -25.045 1.00 78.19 250 GLN A CA 1
ATOM 2034 C C . GLN A 1 250 ? 13.911 16.230 -25.090 1.00 78.19 250 GLN A C 1
ATOM 2036 O O . GLN A 1 250 ? 14.075 16.926 -26.088 1.00 78.19 250 GLN A O 1
ATOM 2041 N N . LYS A 1 251 ? 14.782 16.209 -24.074 1.00 80.38 251 LYS A N 1
ATOM 2042 C CA . LYS A 1 251 ? 15.974 17.059 -24.029 1.00 80.38 251 LYS A CA 1
ATOM 2043 C C . LYS A 1 251 ? 16.901 16.825 -25.224 1.00 80.38 251 LYS A C 1
ATOM 2045 O O . LYS A 1 251 ? 17.286 17.780 -25.886 1.00 80.38 251 LYS A O 1
ATOM 2050 N N . TYR A 1 252 ? 17.232 15.571 -25.540 1.00 76.56 252 TYR A N 1
ATOM 2051 C CA . TYR A 1 252 ? 18.091 15.276 -26.693 1.00 76.56 252 TYR A CA 1
ATOM 2052 C C . TYR A 1 252 ? 17.455 15.704 -28.016 1.00 76.56 252 TYR A C 1
ATOM 2054 O O . TYR A 1 252 ? 18.146 16.210 -28.898 1.00 76.56 252 TYR A O 1
ATOM 2062 N N . ARG A 1 253 ? 16.134 15.565 -28.144 1.00 72.62 253 ARG A N 1
ATOM 2063 C CA . ARG A 1 253 ? 15.416 16.099 -29.303 1.00 72.62 253 ARG A CA 1
ATOM 2064 C C . ARG A 1 253 ? 15.496 17.622 -29.373 1.00 72.62 253 ARG A C 1
ATOM 2066 O O . ARG A 1 253 ? 15.692 18.139 -30.465 1.00 72.62 253 ARG A O 1
ATOM 2073 N N . ASP A 1 254 ? 15.377 18.335 -28.254 1.00 69.44 254 ASP A N 1
ATOM 2074 C CA . ASP A 1 254 ? 15.523 19.797 -28.208 1.00 69.44 254 ASP A CA 1
ATOM 2075 C C . ASP A 1 254 ? 16.949 20.254 -28.565 1.00 69.44 254 ASP A C 1
ATOM 2077 O O . ASP A 1 254 ? 17.113 21.244 -29.281 1.00 69.44 254 ASP A O 1
ATOM 2081 N N . ASP A 1 255 ? 17.962 19.470 -28.189 1.00 69.00 255 ASP A N 1
ATOM 2082 C CA . ASP A 1 255 ? 19.379 19.681 -28.518 1.00 69.00 255 ASP A CA 1
ATOM 2083 C C . ASP A 1 255 ? 19.732 19.326 -29.987 1.00 69.00 255 ASP A C 1
ATOM 2085 O O . ASP A 1 255 ? 20.903 19.183 -30.338 1.00 69.00 255 ASP A O 1
ATOM 2089 N N . ARG A 1 256 ? 18.727 19.207 -30.872 1.00 68.25 256 ARG A N 1
ATOM 2090 C CA . ARG A 1 256 ? 18.850 18.865 -32.308 1.00 68.25 256 ARG A CA 1
ATOM 2091 C C . ARG A 1 256 ? 19.450 17.490 -32.599 1.00 68.25 256 ARG A C 1
ATOM 2093 O O . ARG A 1 256 ? 19.933 17.246 -33.703 1.00 68.25 256 ARG A O 1
ATOM 2100 N N . VAL A 1 257 ? 19.377 16.571 -31.644 1.00 75.62 257 VAL A N 1
ATOM 2101 C CA . VAL A 1 257 ? 19.828 15.191 -31.826 1.00 75.62 257 VAL A CA 1
ATOM 2102 C C . VAL A 1 257 ? 18.694 14.375 -32.462 1.00 75.62 257 VAL A C 1
ATOM 2104 O O . VAL A 1 257 ? 17.535 14.474 -32.053 1.00 75.62 257 VAL A O 1
ATOM 2107 N N . SER A 1 258 ? 19.004 13.566 -33.479 1.00 80.94 258 SER A N 1
ATOM 2108 C CA . SER A 1 258 ? 18.004 12.817 -34.263 1.00 80.94 258 SER A CA 1
ATOM 2109 C C . SER A 1 258 ? 17.624 11.502 -33.576 1.00 80.94 258 SER A C 1
ATOM 2111 O O . SER A 1 258 ? 17.814 10.413 -34.119 1.00 80.94 258 SER A O 1
ATOM 2113 N N . TRP A 1 259 ? 17.126 11.605 -32.340 1.00 83.88 259 TRP A N 1
ATOM 2114 C CA . TRP A 1 259 ? 16.702 10.470 -31.518 1.00 83.88 259 TRP A CA 1
ATOM 2115 C C . TRP A 1 259 ? 15.206 10.193 -31.638 1.00 83.88 259 TRP A C 1
ATOM 2117 O O . TRP A 1 259 ? 14.360 11.097 -31.676 1.00 83.88 259 TRP A O 1
ATOM 2127 N N . GLY A 1 260 ? 14.857 8.911 -31.614 1.00 82.88 260 GLY A N 1
ATOM 2128 C CA . GLY A 1 260 ? 13.481 8.468 -31.758 1.00 82.88 260 GLY A CA 1
ATOM 2129 C C . GLY A 1 260 ? 13.167 7.186 -31.010 1.00 82.88 260 GLY A C 1
ATOM 2130 O O . GLY A 1 260 ? 14.025 6.321 -30.891 1.00 82.88 260 GLY A O 1
ATOM 2131 N N . ALA A 1 261 ? 11.932 7.062 -30.518 1.00 86.50 261 ALA A N 1
ATOM 2132 C CA . ALA A 1 261 ? 11.458 5.862 -29.840 1.00 86.50 261 ALA A CA 1
ATOM 2133 C C . ALA A 1 261 ? 10.339 5.178 -30.638 1.00 86.50 261 ALA A C 1
ATOM 2135 O O . ALA A 1 261 ? 9.281 5.767 -30.835 1.00 86.50 261 ALA A O 1
ATOM 2136 N N . ILE A 1 262 ? 10.547 3.935 -31.074 1.00 87.50 262 ILE A N 1
ATOM 2137 C CA . ILE A 1 262 ? 9.563 3.144 -31.830 1.00 87.50 262 ILE A CA 1
ATOM 2138 C C . ILE A 1 262 ? 9.337 1.832 -31.080 1.00 87.50 262 ILE A C 1
ATOM 2140 O O . ILE A 1 262 ? 10.293 1.101 -30.821 1.00 87.50 262 ILE A O 1
ATOM 2144 N N . ASP A 1 263 ? 8.086 1.533 -30.727 1.00 86.88 263 ASP A N 1
ATOM 2145 C CA . ASP A 1 263 ? 7.697 0.343 -29.951 1.00 86.88 263 ASP A CA 1
ATOM 2146 C C . ASP A 1 263 ? 8.468 0.193 -28.624 1.00 86.88 263 ASP A C 1
ATOM 2148 O O . ASP A 1 263 ? 8.837 -0.905 -28.209 1.00 86.88 263 ASP A O 1
ATOM 2152 N N . GLY A 1 264 ? 8.763 1.316 -27.961 1.00 84.25 264 GLY A N 1
ATOM 2153 C CA . GLY A 1 264 ? 9.504 1.335 -26.696 1.00 84.25 264 GLY A CA 1
ATOM 2154 C C . GLY A 1 264 ? 11.020 1.151 -26.827 1.00 84.25 264 GLY A C 1
ATOM 2155 O O . GLY A 1 264 ? 11.699 1.146 -25.806 1.00 84.25 264 GLY A O 1
ATOM 2156 N N . ARG A 1 265 ? 11.565 1.055 -28.046 1.00 89.56 265 ARG A N 1
ATOM 2157 C CA . ARG A 1 265 ? 13.012 1.050 -28.316 1.00 89.56 265 ARG A CA 1
ATOM 2158 C C . ARG A 1 265 ? 13.485 2.413 -28.782 1.00 89.56 265 ARG A C 1
ATOM 2160 O O . ARG A 1 265 ? 12.822 3.023 -29.614 1.00 89.56 265 ARG A O 1
ATOM 2167 N N . VAL A 1 266 ? 14.628 2.860 -28.282 1.00 89.50 266 VAL A N 1
ATOM 2168 C CA . VAL A 1 266 ? 15.254 4.146 -28.594 1.00 89.50 266 VAL A CA 1
ATOM 2169 C C . VAL A 1 266 ? 16.359 3.942 -29.626 1.00 89.50 266 VAL A C 1
ATOM 2171 O O . VAL A 1 266 ? 17.209 3.060 -29.479 1.00 89.50 266 VAL A O 1
ATOM 2174 N N . TYR A 1 267 ? 16.349 4.785 -30.653 1.00 88.62 267 TYR A N 1
ATOM 2175 C CA . TYR A 1 267 ? 17.303 4.781 -31.751 1.00 88.62 267 TYR A CA 1
ATOM 2176 C C . TYR A 1 267 ? 17.939 6.158 -31.926 1.00 88.62 267 TYR A C 1
ATOM 2178 O O . TYR A 1 267 ? 17.246 7.176 -31.824 1.00 88.62 267 TYR A O 1
ATOM 2186 N N . ASP A 1 268 ? 19.231 6.173 -32.238 1.00 84.56 268 ASP A N 1
ATOM 2187 C CA . ASP A 1 268 ? 20.001 7.369 -32.568 1.00 84.56 268 ASP A CA 1
ATOM 2188 C C . ASP A 1 268 ? 20.349 7.379 -34.057 1.00 84.56 268 ASP A C 1
ATOM 2190 O O . ASP A 1 268 ? 21.238 6.652 -34.487 1.00 84.56 268 ASP A O 1
ATOM 2194 N N . LEU A 1 269 ? 19.674 8.214 -34.850 1.00 83.12 269 LEU A N 1
ATOM 2195 C CA . LEU A 1 269 ? 19.951 8.359 -36.283 1.00 83.12 269 LEU A CA 1
ATOM 2196 C C . LEU A 1 269 ? 20.829 9.587 -36.595 1.00 83.12 269 LEU A C 1
ATOM 2198 O O . LEU A 1 269 ? 20.982 9.965 -37.755 1.00 83.12 269 LEU A O 1
ATOM 2202 N N . SER A 1 270 ? 21.412 10.231 -35.580 1.00 78.25 270 SER A N 1
ATOM 2203 C CA . SER A 1 270 ? 22.100 11.525 -35.726 1.00 78.25 270 SER A CA 1
ATOM 2204 C C . SER A 1 270 ? 23.278 11.460 -36.679 1.00 78.25 270 SER A C 1
ATOM 2206 O O . SER A 1 270 ? 23.448 12.358 -37.495 1.00 78.25 270 SER A O 1
ATOM 2208 N N . VAL A 1 271 ? 24.050 10.374 -36.631 1.00 74.06 271 VAL A N 1
ATOM 2209 C CA . VAL A 1 271 ? 25.213 10.196 -37.507 1.00 74.06 271 VAL A CA 1
ATOM 2210 C C . VAL A 1 271 ? 24.780 10.141 -38.976 1.00 74.06 271 VAL A C 1
ATOM 2212 O O . VAL A 1 271 ? 25.338 10.848 -39.809 1.00 74.06 271 VAL A O 1
ATOM 2215 N N . TYR A 1 272 ? 23.726 9.382 -39.293 1.00 76.69 272 TYR A N 1
ATOM 2216 C CA . TYR A 1 272 ? 23.192 9.324 -40.655 1.00 76.69 272 TYR A CA 1
ATOM 2217 C C . TYR A 1 272 ? 22.623 10.679 -41.095 1.00 76.69 272 TYR A C 1
ATOM 2219 O O . TYR A 1 272 ? 22.932 11.155 -42.184 1.00 76.69 272 TYR A O 1
ATOM 2227 N N . VAL A 1 273 ? 21.819 11.330 -40.246 1.00 75.69 273 VAL A N 1
ATOM 2228 C CA . VAL A 1 273 ? 21.193 12.621 -40.573 1.00 75.69 273 VAL A CA 1
ATOM 2229 C C . VAL A 1 273 ? 22.243 13.714 -40.797 1.00 75.69 273 VAL A C 1
ATOM 2231 O O . VAL A 1 273 ? 22.165 14.405 -41.811 1.00 75.69 273 VAL A O 1
ATOM 2234 N N . ASN A 1 274 ? 23.252 13.835 -39.934 1.00 72.56 274 ASN A N 1
ATOM 2235 C CA . ASN A 1 274 ? 24.311 14.841 -40.071 1.00 72.56 274 ASN A CA 1
ATOM 2236 C C . ASN A 1 274 ? 25.169 14.613 -41.325 1.00 72.56 274 ASN A C 1
ATOM 2238 O O . ASN A 1 274 ? 25.543 15.567 -42.007 1.00 72.56 274 ASN A O 1
ATOM 2242 N N . MET A 1 275 ? 25.434 13.354 -41.690 1.00 66.94 275 MET A N 1
ATOM 2243 C CA . MET A 1 275 ? 26.155 13.035 -42.928 1.00 66.94 275 MET A CA 1
ATOM 2244 C C . MET A 1 275 ? 25.373 13.424 -44.185 1.00 66.94 275 MET A C 1
ATOM 2246 O O . MET A 1 275 ? 25.982 13.750 -45.196 1.00 66.94 275 MET A O 1
ATOM 2250 N N . THR A 1 276 ? 24.037 13.474 -44.135 1.00 62.88 276 THR A N 1
ATOM 2251 C CA . THR A 1 276 ? 23.237 13.963 -45.274 1.00 62.88 276 THR A CA 1
ATOM 2252 C C . THR A 1 276 ? 23.340 15.477 -45.509 1.00 62.88 276 THR A C 1
ATOM 2254 O O . THR A 1 276 ? 22.800 15.974 -46.503 1.00 62.88 276 THR A O 1
ATOM 2257 N N . GLU A 1 277 ? 24.027 16.225 -44.637 1.00 59.16 277 GLU A N 1
ATOM 2258 C CA . GLU A 1 277 ? 24.271 17.662 -44.816 1.00 59.16 277 GLU A CA 1
ATOM 2259 C C . GLU A 1 277 ? 25.497 17.962 -45.701 1.00 59.16 277 GLU A C 1
ATOM 2261 O O . GLU A 1 277 ? 25.531 19.019 -46.331 1.00 59.16 277 GLU A O 1
ATOM 2266 N N . HIS A 1 278 ? 26.451 17.027 -45.827 1.00 56.69 278 HIS A N 1
ATOM 2267 C CA . HIS A 1 278 ? 27.679 17.177 -46.621 1.00 56.69 278 HIS A CA 1
ATOM 2268 C C . HIS A 1 278 ? 27.692 16.195 -47.814 1.00 56.69 278 HIS A C 1
ATOM 2270 O O . HIS A 1 278 ? 27.212 15.071 -47.712 1.00 56.69 278 HIS A O 1
ATOM 2276 N N . GLU A 1 279 ? 28.197 16.614 -48.979 1.00 54.72 279 GLU A N 1
ATOM 2277 C CA . GLU A 1 279 ? 28.286 15.764 -50.183 1.00 54.72 279 GLU A CA 1
ATOM 2278 C C . GLU A 1 279 ? 29.520 14.840 -50.128 1.00 54.72 279 GLU A C 1
ATOM 2280 O O . GLU A 1 279 ? 30.605 15.325 -49.785 1.00 54.72 279 GLU A O 1
ATOM 2285 N N . PRO A 1 280 ? 29.414 13.552 -50.524 1.00 57.38 280 PRO A N 1
ATOM 2286 C CA . PRO A 1 280 ? 28.248 12.876 -51.109 1.00 57.38 280 PRO A CA 1
ATOM 2287 C C . PRO A 1 280 ? 27.250 12.366 -50.054 1.00 57.38 280 PRO A C 1
ATOM 2289 O O . PRO A 1 280 ? 27.638 11.762 -49.055 1.00 57.38 280 PRO A O 1
ATOM 2292 N N . LYS A 1 281 ? 25.950 12.586 -50.293 1.00 64.56 281 LYS A N 1
ATOM 2293 C CA . LYS A 1 281 ? 24.880 12.215 -49.351 1.00 64.56 281 LYS A CA 1
ATOM 2294 C C . LYS A 1 281 ? 24.539 10.722 -49.449 1.00 64.56 281 LYS A C 1
ATOM 2296 O O . LYS A 1 281 ? 24.143 10.283 -50.533 1.00 64.56 281 LYS A O 1
ATOM 2301 N N . PRO A 1 282 ? 24.578 9.952 -48.346 1.00 68.06 282 PRO A N 1
ATOM 2302 C CA . PRO A 1 282 ? 24.083 8.579 -48.357 1.00 68.06 282 PRO A CA 1
ATOM 2303 C C . PRO A 1 282 ? 22.571 8.571 -48.641 1.00 68.06 282 PRO A C 1
ATOM 2305 O O . PRO A 1 282 ? 21.818 9.354 -48.060 1.00 68.06 282 PRO A O 1
ATOM 2308 N N . SER A 1 283 ? 22.126 7.703 -49.557 1.00 74.69 283 SER A N 1
ATOM 2309 C CA . SER A 1 283 ? 20.725 7.632 -50.026 1.00 74.69 283 SER A CA 1
ATOM 2310 C C . SER A 1 283 ? 20.024 6.302 -49.720 1.00 74.69 283 SER A C 1
ATOM 2312 O O . SER A 1 283 ? 18.876 6.101 -50.106 1.00 74.69 283 SER A O 1
ATOM 2314 N N . TRP A 1 284 ? 20.690 5.407 -48.989 1.00 82.00 284 TRP A N 1
ATOM 2315 C CA . TRP A 1 284 ? 20.213 4.047 -48.734 1.00 82.00 284 TRP A CA 1
ATOM 2316 C C . TRP A 1 284 ? 19.111 3.954 -47.662 1.00 82.00 284 TRP A C 1
ATOM 2318 O O . TRP A 1 284 ? 18.395 2.955 -47.617 1.00 82.00 284 TRP A O 1
ATOM 2328 N N . MET A 1 285 ? 18.937 4.969 -46.802 1.00 85.69 285 MET A N 1
ATOM 2329 C CA . MET A 1 285 ? 17.800 5.042 -45.872 1.00 85.69 285 MET A CA 1
ATOM 2330 C C . MET A 1 285 ? 16.619 5.771 -46.536 1.00 85.69 285 MET A C 1
ATOM 2332 O O . MET A 1 285 ? 16.807 6.898 -47.007 1.00 85.69 285 MET A O 1
ATOM 2336 N N . PRO A 1 286 ? 15.391 5.212 -46.513 1.00 88.94 286 PRO A N 1
ATOM 2337 C CA . PRO A 1 286 ? 14.217 5.873 -47.078 1.00 88.94 286 PRO A CA 1
ATOM 2338 C C . PRO A 1 286 ? 13.986 7.271 -46.495 1.00 88.94 286 PRO A C 1
ATOM 2340 O O . PRO A 1 286 ? 14.083 7.486 -45.282 1.00 88.94 286 PRO A O 1
ATOM 2343 N N . THR A 1 287 ? 13.642 8.232 -47.354 1.00 85.75 287 THR A N 1
ATOM 2344 C CA . THR A 1 287 ? 13.514 9.649 -46.967 1.00 85.75 287 THR A CA 1
ATOM 2345 C C . THR A 1 287 ? 12.409 9.856 -45.929 1.00 85.75 287 THR A C 1
ATOM 2347 O O . THR A 1 287 ? 12.536 10.702 -45.048 1.00 85.75 287 THR A O 1
ATOM 2350 N N . GLU A 1 288 ? 11.352 9.050 -45.975 1.00 86.81 288 GLU A N 1
ATOM 2351 C CA . GLU A 1 288 ? 10.250 9.042 -45.015 1.00 86.81 288 GLU A CA 1
ATOM 2352 C C . GLU A 1 288 ? 10.730 8.689 -43.601 1.00 86.81 288 GLU A C 1
ATOM 2354 O O . GLU A 1 288 ? 10.301 9.310 -42.629 1.00 86.81 288 GLU A O 1
ATOM 2359 N N . VAL A 1 289 ? 11.666 7.740 -43.488 1.00 87.69 289 VAL A N 1
ATOM 2360 C CA . VAL A 1 289 ? 12.282 7.344 -42.212 1.00 87.69 289 VAL A CA 1
ATOM 2361 C C . VAL A 1 289 ? 13.190 8.458 -41.718 1.00 87.69 289 VAL A C 1
ATOM 2363 O O . VAL A 1 289 ? 13.075 8.888 -40.578 1.00 87.69 289 VAL A O 1
ATOM 2366 N N . VAL A 1 290 ? 14.053 8.987 -42.585 1.00 84.94 290 VAL A N 1
ATOM 2367 C CA . VAL A 1 290 ? 14.960 10.090 -42.235 1.00 84.94 290 VAL A CA 1
ATOM 2368 C C . VAL A 1 290 ? 14.171 11.311 -41.754 1.00 84.94 290 VAL A C 1
ATOM 2370 O O . VAL A 1 290 ? 14.516 11.920 -40.743 1.00 84.94 290 VAL A O 1
ATOM 2373 N N . ASN A 1 291 ? 13.071 11.644 -42.431 1.00 82.44 291 ASN A N 1
ATOM 2374 C CA . ASN A 1 291 ? 12.183 12.733 -42.043 1.00 82.44 291 ASN A CA 1
ATOM 2375 C C . ASN A 1 291 ? 11.483 12.478 -40.707 1.00 82.44 291 ASN A C 1
ATOM 2377 O O . ASN A 1 291 ? 11.197 13.444 -40.011 1.00 82.44 291 ASN A O 1
ATOM 2381 N N . LEU A 1 292 ? 11.236 11.227 -40.315 1.00 82.62 292 LEU A N 1
ATOM 2382 C CA . LEU A 1 292 ? 10.656 10.902 -39.011 1.00 82.62 292 LEU A CA 1
ATOM 2383 C C . LEU A 1 292 ? 11.622 11.205 -37.848 1.00 82.62 292 LEU A C 1
ATOM 2385 O O . LEU A 1 292 ? 11.179 11.563 -36.758 1.00 82.62 292 LEU A O 1
ATOM 2389 N N . PHE A 1 293 ? 12.933 11.076 -38.077 1.00 80.69 293 PHE A N 1
ATOM 2390 C CA . PHE A 1 293 ? 13.981 11.328 -37.078 1.00 80.69 293 PHE A CA 1
ATOM 2391 C C . PHE A 1 293 ? 14.553 12.756 -37.120 1.00 80.69 293 PHE A C 1
ATOM 2393 O O . PHE A 1 293 ? 15.164 13.193 -36.146 1.00 80.69 293 PHE A O 1
ATOM 2400 N N . LYS A 1 294 ? 14.363 13.495 -38.222 1.00 76.75 294 LYS A N 1
ATOM 2401 C CA . LYS A 1 294 ? 14.839 14.878 -38.373 1.00 76.75 294 LYS A CA 1
ATOM 2402 C C . LYS A 1 294 ? 14.147 15.840 -37.400 1.00 76.75 294 LYS A C 1
ATOM 2404 O O . LYS A 1 294 ? 12.938 15.821 -37.211 1.00 76.75 294 LYS A O 1
ATOM 2409 N N . PHE A 1 295 ? 14.927 16.775 -36.860 1.00 59.12 295 PHE A N 1
ATOM 2410 C CA . PHE A 1 295 ? 14.497 17.791 -35.890 1.00 59.12 295 PHE A CA 1
ATOM 2411 C C . PHE A 1 295 ? 13.311 18.670 -36.358 1.00 59.12 295 PHE A C 1
ATOM 2413 O O . PHE A 1 295 ? 12.471 19.064 -35.551 1.00 59.12 295 PHE A O 1
ATOM 2420 N N . GLY A 1 296 ? 13.216 18.972 -37.660 1.00 53.47 296 GLY A N 1
ATOM 2421 C CA . GLY A 1 296 ? 12.265 19.951 -38.218 1.00 53.47 296 GLY A CA 1
ATOM 2422 C C . GLY A 1 296 ? 10.833 19.460 -38.474 1.00 53.47 296 GLY A C 1
ATOM 2423 O O . GLY A 1 296 ? 9.943 20.280 -38.667 1.00 53.47 296 GLY A O 1
ATOM 2424 N N . SER A 1 297 ? 10.581 18.153 -38.457 1.00 52.69 297 SER A N 1
ATOM 2425 C CA . SER A 1 297 ? 9.241 17.548 -38.599 1.00 52.69 297 SER A CA 1
ATOM 2426 C C . SER A 1 297 ? 8.535 17.351 -37.245 1.00 52.69 297 SER A C 1
ATOM 2428 O O . SER A 1 297 ? 7.434 16.808 -37.180 1.00 52.69 297 SER A O 1
ATOM 2430 N N . SER A 1 298 ? 9.165 17.800 -36.152 1.00 51.03 298 SER A N 1
ATOM 2431 C CA . SER A 1 298 ? 8.902 17.365 -34.777 1.00 51.03 298 SER A CA 1
ATOM 2432 C C . SER A 1 298 ? 8.419 18.498 -33.858 1.00 51.03 298 SER A C 1
ATOM 2434 O O . SER A 1 298 ? 8.955 18.707 -32.772 1.00 51.03 298 SER A O 1
ATOM 2436 N N . TYR A 1 299 ? 7.383 19.241 -34.260 1.00 50.25 299 TYR A N 1
ATOM 2437 C CA . TYR A 1 299 ? 6.545 19.946 -33.271 1.00 50.25 299 TYR A CA 1
ATOM 2438 C C . TYR A 1 299 ? 5.388 19.048 -32.796 1.00 50.25 299 TYR A C 1
ATOM 2440 O O . TYR A 1 299 ? 5.134 18.981 -31.596 1.00 50.25 299 TYR A O 1
ATOM 2448 N N . ASP A 1 300 ? 4.782 18.257 -33.692 1.00 49.09 300 ASP A N 1
ATOM 2449 C CA . ASP A 1 300 ? 3.678 17.339 -33.355 1.00 49.09 300 ASP A CA 1
ATOM 2450 C C . ASP A 1 300 ? 4.134 16.054 -32.631 1.00 49.09 300 ASP A C 1
ATOM 2452 O O . ASP A 1 300 ? 3.398 15.489 -31.821 1.00 49.09 300 ASP A O 1
ATOM 2456 N N . ILE A 1 301 ? 5.375 15.600 -32.851 1.00 57.28 301 ILE A N 1
ATOM 2457 C CA . ILE A 1 301 ? 5.921 14.357 -32.261 1.00 57.28 301 ILE A CA 1
ATOM 2458 C C . ILE A 1 301 ? 6.511 14.594 -30.853 1.00 57.28 301 ILE A C 1
ATOM 2460 O O . ILE A 1 301 ? 6.795 13.643 -30.125 1.00 57.28 301 ILE A O 1
ATOM 2464 N N . LYS A 1 302 ? 6.650 15.853 -30.403 1.00 51.50 302 LYS A N 1
ATOM 2465 C CA . LYS A 1 302 ? 7.088 16.174 -29.026 1.00 51.50 302 LYS A CA 1
ATOM 2466 C C . LYS A 1 302 ? 6.100 15.688 -27.958 1.00 51.50 302 LYS A C 1
ATOM 2468 O O . LYS A 1 302 ? 6.520 15.391 -26.843 1.00 51.50 302 LYS A O 1
ATOM 2473 N N . ASN A 1 303 ? 4.826 15.541 -28.334 1.00 46.78 303 ASN A N 1
ATOM 2474 C CA . ASN A 1 303 ? 3.731 15.116 -27.458 1.00 46.78 303 ASN A CA 1
ATOM 2475 C C . ASN A 1 303 ? 3.078 13.781 -27.878 1.00 46.78 303 ASN A C 1
ATOM 2477 O O . ASN A 1 303 ? 2.083 13.384 -27.274 1.00 46.78 303 ASN A O 1
ATOM 2481 N N . GLY A 1 304 ? 3.596 13.100 -28.909 1.00 54.41 304 GLY A N 1
ATOM 2482 C CA . GLY A 1 304 ? 2.995 11.893 -29.488 1.00 54.41 304 GLY A CA 1
ATOM 2483 C C . GLY A 1 304 ? 3.960 10.708 -29.581 1.00 54.41 304 GLY A C 1
ATOM 2484 O O . GLY A 1 304 ? 5.177 10.873 -29.661 1.00 54.41 304 GLY A O 1
ATOM 2485 N N . GLU A 1 305 ? 3.416 9.490 -29.600 1.00 66.19 305 GLU A N 1
ATOM 2486 C CA . GLU A 1 305 ? 4.202 8.268 -29.797 1.00 66.19 305 GLU A CA 1
ATOM 2487 C C . GLU A 1 305 ? 4.669 8.163 -31.259 1.00 66.19 305 GLU A C 1
ATOM 2489 O O . GLU A 1 305 ? 3.867 7.961 -32.171 1.00 66.19 305 GLU A O 1
ATOM 2494 N N . MET A 1 306 ? 5.983 8.261 -31.493 1.00 80.94 306 MET A N 1
ATOM 2495 C CA . MET A 1 306 ? 6.607 8.087 -32.818 1.00 80.94 306 MET A CA 1
ATOM 2496 C C . MET A 1 306 ? 6.288 6.718 -33.449 1.00 80.94 306 MET A C 1
ATOM 2498 O O . MET A 1 306 ? 6.294 6.589 -34.670 1.00 80.94 306 MET A O 1
ATOM 2502 N N . THR A 1 307 ? 5.915 5.729 -32.635 1.00 85.12 307 THR A N 1
ATOM 2503 C CA . THR A 1 307 ? 5.344 4.446 -33.063 1.00 85.12 307 THR A CA 1
ATOM 2504 C C . THR A 1 307 ? 4.149 4.594 -34.011 1.00 85.12 307 THR A C 1
ATOM 2506 O O . THR A 1 307 ? 4.075 3.880 -35.008 1.00 85.12 307 THR A O 1
ATOM 2509 N N . ASN A 1 308 ? 3.226 5.526 -33.752 1.00 84.94 308 ASN A N 1
ATOM 2510 C CA . ASN A 1 308 ? 2.037 5.696 -34.597 1.00 84.94 308 ASN A CA 1
ATOM 2511 C C . ASN A 1 308 ? 2.428 6.190 -35.992 1.00 84.94 308 ASN A C 1
ATOM 2513 O O . ASN A 1 308 ? 2.049 5.594 -36.997 1.00 84.94 308 ASN A O 1
ATOM 2517 N N . TYR A 1 309 ? 3.299 7.197 -36.042 1.00 85.06 309 TYR A N 1
ATOM 2518 C CA . TYR A 1 309 ? 3.850 7.716 -37.289 1.00 85.06 309 TYR A CA 1
ATOM 2519 C C . TYR A 1 309 ? 4.669 6.664 -38.041 1.00 85.06 309 TYR A C 1
ATOM 2521 O O . TYR A 1 309 ? 4.540 6.548 -39.255 1.00 85.06 309 TYR A O 1
ATOM 2529 N N . TRP A 1 310 ? 5.462 5.853 -37.328 1.00 87.69 310 TRP A N 1
ATOM 2530 C CA . TRP A 1 310 ? 6.168 4.712 -37.911 1.00 87.69 310 TRP A CA 1
ATOM 2531 C C . TRP A 1 310 ? 5.195 3.735 -38.575 1.00 87.69 310 TRP A C 1
ATOM 2533 O O . TRP A 1 310 ? 5.433 3.292 -39.699 1.00 87.69 310 TRP A O 1
ATOM 2543 N N . ASN A 1 311 ? 4.079 3.411 -37.921 1.00 88.50 311 ASN A N 1
ATOM 2544 C CA . ASN A 1 311 ? 3.072 2.492 -38.449 1.00 88.50 311 ASN A CA 1
ATOM 2545 C C . ASN A 1 311 ? 2.369 3.040 -39.698 1.00 88.50 311 ASN A C 1
ATOM 2547 O O . ASN A 1 311 ? 2.140 2.270 -40.630 1.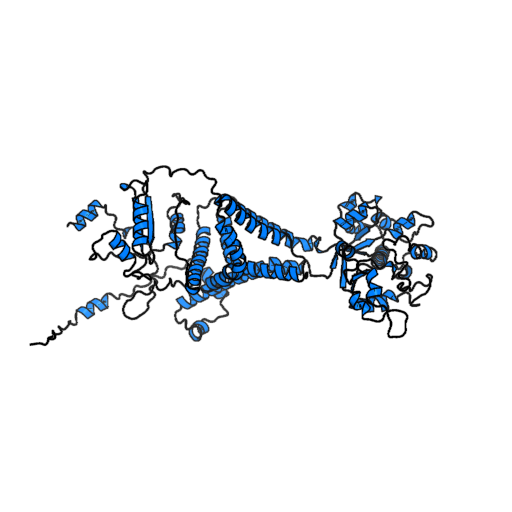00 88.50 311 ASN A O 1
ATOM 2551 N N . GLU A 1 312 ? 2.143 4.349 -39.766 1.00 87.19 312 GLU A N 1
ATOM 2552 C CA . GLU A 1 312 ? 1.496 5.037 -40.891 1.00 87.19 312 GLU A CA 1
ATOM 2553 C C . GLU A 1 312 ? 2.422 5.329 -42.089 1.00 87.19 312 GLU A C 1
ATOM 2555 O O . GLU A 1 312 ? 1.945 5.768 -43.139 1.00 87.19 312 GLU A O 1
ATOM 2560 N N . LEU A 1 313 ? 3.733 5.067 -41.978 1.00 88.19 313 LEU A N 1
ATOM 2561 C CA . LEU A 1 313 ? 4.674 5.240 -43.091 1.00 88.19 313 LEU A CA 1
ATOM 2562 C C . LEU A 1 313 ? 4.243 4.435 -44.326 1.00 88.19 313 LEU A C 1
ATOM 2564 O O . LEU A 1 313 ? 4.067 3.215 -44.257 1.00 88.19 313 LEU A O 1
ATOM 2568 N N . LYS A 1 314 ? 4.164 5.121 -45.473 1.00 88.88 314 LYS A N 1
ATOM 2569 C CA . LYS A 1 314 ? 3.861 4.547 -46.794 1.00 88.88 314 LYS A CA 1
ATOM 2570 C C . LYS A 1 314 ? 5.089 3.862 -47.408 1.00 88.88 314 LYS A C 1
ATOM 2572 O O . LYS A 1 314 ? 5.551 4.252 -48.472 1.00 88.88 314 LYS A O 1
ATOM 2577 N N . LEU A 1 315 ? 5.616 2.860 -46.716 1.00 89.00 315 LEU A N 1
ATOM 2578 C CA . LEU A 1 315 ? 6.685 1.987 -47.201 1.00 89.00 315 LEU A CA 1
ATOM 2579 C C . LEU A 1 315 ? 6.119 0.593 -47.456 1.00 89.00 315 LEU A C 1
ATOM 2581 O O . LEU A 1 315 ? 5.184 0.166 -46.772 1.00 89.00 315 LEU A O 1
ATOM 2585 N N . ASP A 1 316 ? 6.688 -0.127 -48.417 1.00 92.00 316 ASP A N 1
ATOM 2586 C CA . ASP A 1 316 ? 6.389 -1.545 -48.566 1.00 92.00 316 ASP A CA 1
ATOM 2587 C C . ASP A 1 316 ? 6.846 -2.319 -47.311 1.00 92.00 316 ASP A C 1
ATOM 2589 O O . ASP A 1 316 ? 7.768 -1.918 -46.592 1.00 92.00 316 ASP A O 1
ATOM 2593 N N . ALA A 1 317 ? 6.151 -3.415 -47.001 1.00 90.38 317 ALA A N 1
ATOM 2594 C CA . ALA A 1 317 ? 6.368 -4.149 -45.756 1.00 90.38 317 ALA A CA 1
ATOM 2595 C C . ALA A 1 317 ? 7.782 -4.748 -45.655 1.00 90.38 317 ALA A C 1
ATOM 2597 O O . ALA A 1 317 ? 8.312 -4.877 -44.550 1.00 90.38 317 ALA A O 1
ATOM 2598 N N . GLU A 1 318 ? 8.393 -5.090 -46.791 1.00 91.56 318 GLU A N 1
ATOM 2599 C CA . GLU A 1 318 ? 9.727 -5.680 -46.856 1.00 91.56 318 GLU A CA 1
ATOM 2600 C C . GLU A 1 318 ? 10.803 -4.637 -46.541 1.00 91.56 318 GLU A C 1
ATOM 2602 O O . GLU A 1 318 ? 11.572 -4.822 -45.599 1.00 91.56 318 GLU A O 1
ATOM 2607 N N . THR A 1 319 ? 10.793 -3.491 -47.223 1.00 90.56 319 THR A N 1
ATOM 2608 C CA . THR A 1 319 ? 11.679 -2.353 -46.948 1.00 90.56 319 THR A CA 1
ATOM 2609 C C . THR A 1 319 ? 11.506 -1.862 -45.519 1.00 90.56 319 THR A C 1
ATOM 2611 O O . THR A 1 319 ? 12.493 -1.638 -44.820 1.00 90.56 319 THR A O 1
ATOM 2614 N N . LYS A 1 320 ? 10.266 -1.753 -45.024 1.00 91.81 320 LYS A N 1
ATOM 2615 C CA . LYS A 1 320 ? 10.000 -1.348 -43.636 1.00 91.81 320 LYS A CA 1
ATOM 2616 C C . LYS A 1 320 ? 10.613 -2.321 -42.624 1.00 91.81 320 LYS A C 1
ATOM 2618 O O . LYS A 1 320 ? 11.172 -1.882 -41.618 1.00 91.81 320 LYS A O 1
ATOM 2623 N N . ASN A 1 321 ? 10.549 -3.626 -42.894 1.00 93.25 321 ASN A N 1
ATOM 2624 C CA . ASN A 1 321 ? 11.195 -4.648 -42.074 1.00 93.25 321 ASN A CA 1
ATOM 2625 C C . ASN A 1 321 ? 12.730 -4.577 -42.169 1.00 93.25 321 ASN A C 1
ATOM 2627 O O . ASN A 1 321 ? 13.400 -4.609 -41.141 1.00 93.25 321 ASN A O 1
ATOM 2631 N N . ASN A 1 322 ? 13.288 -4.401 -43.367 1.00 91.88 322 ASN A N 1
ATOM 2632 C CA . ASN A 1 322 ? 14.732 -4.264 -43.588 1.00 91.88 322 ASN A CA 1
ATOM 2633 C C . ASN A 1 322 ? 15.306 -3.042 -42.853 1.00 91.88 322 ASN A C 1
ATOM 2635 O O . ASN A 1 322 ? 16.316 -3.148 -42.152 1.00 91.88 322 ASN A O 1
ATOM 2639 N N . VAL A 1 323 ? 14.609 -1.902 -42.913 1.00 91.75 323 VAL A N 1
ATOM 2640 C CA . VAL A 1 323 ? 14.950 -0.709 -42.128 1.00 91.75 323 VAL A CA 1
ATOM 2641 C C . VAL A 1 323 ? 14.842 -0.992 -40.632 1.00 91.75 323 VAL A C 1
ATOM 2643 O O . VAL A 1 323 ? 15.741 -0.617 -39.885 1.00 91.75 323 VAL A O 1
ATOM 2646 N N . LYS A 1 324 ? 13.782 -1.665 -40.166 1.00 92.25 324 LYS A N 1
ATOM 2647 C CA . LYS A 1 324 ? 13.634 -1.998 -38.740 1.00 92.25 324 LYS A CA 1
ATOM 2648 C C . LYS A 1 324 ? 14.783 -2.875 -38.237 1.00 92.25 324 LYS A C 1
ATOM 2650 O O . LYS A 1 324 ? 15.316 -2.599 -37.168 1.00 92.25 324 LYS A O 1
ATOM 2655 N N . VAL A 1 325 ? 15.198 -3.873 -39.018 1.00 92.19 325 VAL A N 1
ATOM 2656 C CA . VAL A 1 325 ? 16.360 -4.727 -38.718 1.00 92.19 325 VAL A CA 1
ATOM 2657 C C . VAL A 1 325 ? 17.645 -3.898 -38.655 1.00 92.19 325 VAL A C 1
ATOM 2659 O O . VAL A 1 325 ? 18.419 -4.049 -37.712 1.00 92.19 325 VAL A O 1
ATOM 2662 N N . CYS A 1 326 ? 17.844 -2.981 -39.603 1.00 89.25 326 CYS A N 1
ATOM 2663 C CA . CYS A 1 326 ? 18.983 -2.064 -39.600 1.00 89.25 326 CYS A CA 1
ATOM 2664 C C . CYS A 1 326 ? 19.003 -1.168 -38.347 1.00 89.25 326 CYS A C 1
ATOM 2666 O O . CYS A 1 326 ? 20.023 -1.073 -37.661 1.00 89.25 326 CYS A O 1
ATOM 2668 N N . LEU A 1 327 ? 17.859 -0.565 -38.000 1.00 89.81 327 LEU A N 1
ATOM 2669 C CA . LEU A 1 327 ? 17.690 0.240 -36.789 1.00 89.81 327 LEU A CA 1
ATOM 2670 C C . LEU A 1 327 ? 17.994 -0.574 -35.524 1.00 89.81 327 LEU A C 1
ATOM 2672 O O . LEU A 1 327 ? 18.733 -0.106 -34.664 1.00 89.81 327 LEU A O 1
ATOM 2676 N N . ASP A 1 328 ? 17.472 -1.797 -35.424 1.00 90.81 328 ASP A N 1
ATOM 2677 C CA . ASP A 1 328 ? 17.667 -2.685 -34.272 1.00 90.81 328 ASP A CA 1
ATOM 2678 C C . ASP A 1 328 ? 19.113 -3.159 -34.093 1.00 90.81 328 ASP A C 1
ATOM 2680 O O . ASP A 1 328 ? 19.538 -3.393 -32.961 1.00 90.81 328 ASP A O 1
ATOM 2684 N N . ASN A 1 329 ? 19.863 -3.317 -35.184 1.00 86.38 329 ASN A N 1
ATOM 2685 C CA . ASN A 1 329 ? 21.237 -3.804 -35.123 1.00 86.38 329 ASN A CA 1
ATOM 2686 C C . ASN A 1 329 ? 22.260 -2.685 -34.914 1.00 86.38 329 ASN A C 1
ATOM 2688 O O . ASN A 1 329 ? 23.209 -2.877 -34.160 1.00 86.38 329 ASN A O 1
ATOM 2692 N N . VAL A 1 330 ? 22.094 -1.550 -35.600 1.00 83.44 330 VAL A N 1
ATOM 2693 C CA . VAL A 1 330 ? 23.135 -0.514 -35.700 1.00 83.44 330 VAL A CA 1
ATOM 2694 C C . VAL A 1 330 ? 22.799 0.724 -34.875 1.00 83.44 330 VAL A C 1
ATOM 2696 O O . VAL A 1 330 ? 23.664 1.244 -34.181 1.00 83.44 330 VAL A O 1
ATOM 2699 N N . PHE A 1 331 ? 21.553 1.195 -34.942 1.00 86.25 331 PHE A N 1
ATOM 2700 C CA . PHE A 1 331 ? 21.154 2.494 -34.387 1.00 86.25 331 PHE A CA 1
ATOM 2701 C C . PHE A 1 331 ? 20.483 2.399 -33.012 1.00 86.25 331 PHE A C 1
ATOM 2703 O O . PHE A 1 331 ? 20.110 3.416 -32.435 1.00 86.25 331 PHE A O 1
ATOM 2710 N N . TYR A 1 332 ? 20.291 1.191 -32.486 1.00 90.06 332 TYR A N 1
ATOM 2711 C CA . TYR A 1 332 ? 19.639 0.952 -31.203 1.00 90.06 332 TYR A CA 1
ATOM 2712 C C . TYR A 1 332 ? 20.543 1.339 -30.024 1.00 90.06 332 TYR A C 1
ATOM 2714 O O . TYR A 1 332 ? 21.629 0.784 -29.849 1.00 90.06 332 TYR A O 1
ATOM 2722 N N . VAL A 1 333 ? 20.057 2.247 -29.172 1.00 87.62 333 VAL A N 1
ATOM 2723 C CA . VAL A 1 333 ? 20.807 2.775 -28.015 1.00 87.62 333 VAL A CA 1
ATOM 2724 C C . VAL A 1 333 ? 20.228 2.358 -26.663 1.00 87.62 333 VAL A C 1
ATOM 2726 O O . VAL A 1 333 ? 20.918 2.443 -25.652 1.00 87.62 333 VAL A O 1
ATOM 2729 N N . GLY A 1 334 ? 18.993 1.851 -26.613 1.00 90.81 334 GLY A N 1
ATOM 2730 C CA . GLY A 1 334 ? 18.366 1.344 -25.387 1.00 90.81 334 GLY A CA 1
ATOM 2731 C C . GLY A 1 334 ? 16.846 1.328 -25.460 1.00 90.81 334 GLY A C 1
ATOM 2732 O O . GLY A 1 334 ? 16.267 1.515 -26.525 1.00 90.81 334 GLY A O 1
ATOM 2733 N N . ASP A 1 335 ? 16.191 1.116 -24.325 1.00 89.88 335 ASP A N 1
ATOM 2734 C CA . ASP A 1 335 ? 14.729 1.094 -24.228 1.00 89.88 335 ASP A CA 1
ATOM 2735 C C . ASP A 1 335 ? 14.195 2.379 -23.568 1.00 89.88 335 ASP A C 1
ATOM 2737 O O . ASP A 1 335 ? 14.894 3.065 -22.818 1.00 89.88 335 ASP A O 1
ATOM 2741 N N . VAL A 1 336 ? 12.934 2.717 -23.823 1.00 87.94 336 VAL A N 1
ATOM 2742 C CA . VAL A 1 336 ? 12.203 3.703 -23.015 1.00 87.94 336 VAL A CA 1
ATOM 2743 C C . VAL A 1 336 ? 12.026 3.121 -21.613 1.00 87.94 336 VAL A C 1
ATOM 2745 O O . VAL A 1 336 ? 11.735 1.933 -21.479 1.00 87.94 336 VAL A O 1
ATOM 2748 N N . ASP A 1 337 ? 12.194 3.939 -20.570 1.00 86.19 337 ASP A N 1
ATOM 2749 C CA . ASP A 1 337 ? 12.058 3.493 -19.181 1.00 86.19 337 ASP A CA 1
ATOM 2750 C C . ASP A 1 337 ? 10.687 2.822 -18.960 1.00 86.19 337 ASP A C 1
ATOM 2752 O O . ASP A 1 337 ? 9.648 3.494 -19.014 1.00 86.19 337 ASP A O 1
ATOM 2756 N N . PRO A 1 338 ? 10.645 1.494 -18.715 1.00 78.56 338 PRO A N 1
ATOM 2757 C CA . PRO A 1 338 ? 9.389 0.772 -18.584 1.00 78.56 338 PRO A CA 1
ATOM 2758 C C . PRO A 1 338 ? 8.577 1.280 -17.393 1.00 78.56 338 PRO A C 1
ATOM 2760 O O . PRO A 1 338 ? 7.349 1.255 -17.458 1.00 78.56 338 PRO A O 1
ATOM 2763 N N . SER A 1 339 ? 9.228 1.810 -16.350 1.00 74.56 339 SER A N 1
ATOM 2764 C CA . SER A 1 339 ? 8.550 2.378 -15.179 1.00 74.56 339 SER A CA 1
ATOM 2765 C C . SER A 1 339 ? 7.695 3.598 -15.519 1.00 74.56 339 SER A C 1
ATOM 2767 O O . SER A 1 339 ? 6.697 3.872 -14.855 1.00 74.56 339 SER A O 1
ATOM 2769 N N . GLU A 1 340 ? 8.023 4.286 -16.610 1.00 76.31 340 GLU A N 1
ATOM 2770 C CA . GLU A 1 340 ? 7.271 5.429 -17.102 1.00 76.31 340 GLU A CA 1
ATOM 2771 C C . GLU A 1 340 ? 6.116 5.031 -18.031 1.00 76.31 340 GLU A C 1
ATOM 2773 O O . GLU A 1 340 ? 5.298 5.883 -18.382 1.00 76.31 340 GLU A O 1
ATOM 2778 N N . THR A 1 341 ? 5.981 3.761 -18.406 1.00 77.19 341 THR A N 1
ATOM 2779 C CA . THR A 1 341 ? 4.874 3.316 -19.261 1.00 77.19 341 THR A CA 1
ATOM 2780 C C . THR A 1 341 ? 3.557 3.277 -18.492 1.00 77.19 341 THR A C 1
ATOM 2782 O O . THR A 1 341 ? 3.524 2.974 -17.297 1.00 77.19 341 THR A O 1
ATOM 2785 N N . LEU A 1 342 ? 2.436 3.522 -19.182 1.00 76.06 342 LEU A N 1
ATOM 2786 C CA . LEU A 1 342 ? 1.108 3.430 -18.566 1.00 76.06 342 LEU A CA 1
ATOM 2787 C C . LEU A 1 342 ? 0.893 2.056 -17.914 1.00 76.06 342 LEU A C 1
ATOM 2789 O O . LEU A 1 342 ? 0.368 1.981 -16.809 1.00 76.06 342 LEU A O 1
ATOM 2793 N N . LYS A 1 343 ? 1.371 0.983 -18.556 1.00 78.12 343 LYS A N 1
ATOM 2794 C CA . LYS A 1 343 ? 1.274 -0.389 -18.046 1.00 78.12 343 LYS A CA 1
ATOM 2795 C C . LYS A 1 343 ? 1.892 -0.531 -16.650 1.00 78.12 343 LYS A C 1
ATOM 2797 O O . LYS A 1 343 ? 1.246 -1.104 -15.780 1.00 78.12 343 LYS A O 1
ATOM 2802 N N . CYS A 1 344 ? 3.085 0.021 -16.425 1.00 77.56 344 CYS A N 1
ATOM 2803 C CA . CYS A 1 344 ? 3.725 -0.000 -15.108 1.00 77.56 344 CYS A CA 1
ATOM 2804 C C . CYS A 1 344 ? 3.112 1.023 -14.135 1.00 77.56 344 CYS A C 1
ATOM 2806 O O . CYS A 1 344 ? 3.012 0.739 -12.946 1.00 77.56 344 CYS A O 1
ATOM 2808 N N . ARG A 1 345 ? 2.626 2.176 -14.616 1.00 77.06 345 ARG A N 1
ATOM 2809 C CA . ARG A 1 345 ? 2.022 3.211 -13.756 1.00 77.06 345 ARG A CA 1
ATOM 2810 C C . ARG A 1 345 ? 0.592 2.915 -13.300 1.00 77.06 345 ARG A C 1
ATOM 2812 O O . ARG A 1 345 ? 0.120 3.580 -12.384 1.00 77.06 345 ARG A O 1
ATOM 2819 N N . VAL A 1 346 ? -0.127 1.953 -13.889 1.00 80.00 346 VAL A N 1
ATOM 2820 C CA . VAL A 1 346 ? -1.514 1.630 -13.479 1.00 80.00 346 VAL A CA 1
ATOM 2821 C C . VAL A 1 346 ? -1.591 1.280 -11.993 1.00 80.00 346 VAL A C 1
ATOM 2823 O O . VAL A 1 346 ? -2.494 1.753 -11.302 1.00 80.00 346 VAL A O 1
ATOM 2826 N N . THR A 1 347 ? -0.638 0.500 -11.479 1.00 75.81 347 THR A N 1
ATOM 2827 C CA . THR A 1 347 ? -0.586 0.167 -10.049 1.00 75.81 347 THR A CA 1
ATOM 2828 C C . THR A 1 347 ? -0.346 1.404 -9.202 1.00 75.81 347 THR A C 1
ATOM 2830 O O . THR A 1 347 ? -1.001 1.574 -8.178 1.00 75.81 347 THR A O 1
ATOM 2833 N N . ASP A 1 348 ? 0.509 2.314 -9.662 1.00 75.94 348 ASP A N 1
ATOM 2834 C CA . ASP A 1 348 ? 0.806 3.554 -8.951 1.00 75.94 348 ASP A CA 1
ATOM 2835 C C . ASP A 1 348 ? -0.385 4.507 -8.924 1.00 75.94 348 ASP A C 1
ATOM 2837 O O . ASP A 1 348 ? -0.672 5.095 -7.884 1.00 75.94 348 ASP A O 1
ATOM 2841 N N . ILE A 1 349 ? -1.121 4.609 -10.033 1.00 81.50 349 ILE A N 1
ATOM 2842 C CA . ILE A 1 349 ? -2.350 5.399 -10.133 1.00 81.50 349 ILE A CA 1
ATOM 2843 C C . ILE A 1 349 ? -3.419 4.828 -9.199 1.00 81.50 349 ILE A C 1
ATOM 2845 O O . ILE A 1 349 ? -4.026 5.577 -8.435 1.00 81.50 349 ILE A O 1
ATOM 2849 N N . LEU A 1 350 ? -3.634 3.508 -9.214 1.00 80.31 350 LEU A N 1
ATOM 2850 C CA . LEU A 1 350 ? -4.593 2.855 -8.318 1.00 80.31 350 LEU A CA 1
ATOM 2851 C C . LEU A 1 350 ? -4.231 3.094 -6.847 1.00 80.31 350 LEU A C 1
ATOM 2853 O O . LEU A 1 350 ? -5.089 3.502 -6.060 1.00 80.31 350 LEU A O 1
ATOM 2857 N N . LEU A 1 351 ? -2.960 2.900 -6.486 1.00 78.69 351 LEU A N 1
ATOM 2858 C CA . LEU A 1 351 ? -2.449 3.165 -5.141 1.00 78.69 351 LEU A CA 1
ATOM 2859 C C . LEU A 1 351 ? -2.645 4.627 -4.742 1.00 78.69 351 LEU A C 1
ATOM 2861 O O . LEU A 1 351 ? -3.082 4.895 -3.622 1.00 78.69 351 LEU A O 1
ATOM 2865 N N . LEU A 1 352 ? -2.368 5.567 -5.645 1.00 82.56 352 LEU A N 1
ATOM 2866 C CA . LEU A 1 352 ? -2.532 6.996 -5.404 1.00 82.56 352 LEU A CA 1
ATOM 2867 C C . LEU A 1 352 ? -4.000 7.360 -5.160 1.00 82.56 352 LEU A C 1
ATOM 2869 O O . LEU A 1 352 ? -4.286 8.111 -4.232 1.00 82.56 352 LEU A O 1
ATOM 2873 N N . VAL A 1 353 ? -4.936 6.794 -5.928 1.00 85.00 353 VAL A N 1
ATOM 2874 C CA . VAL A 1 353 ? -6.379 7.028 -5.748 1.00 85.00 353 VAL A CA 1
ATOM 2875 C C . VAL A 1 353 ? -6.850 6.523 -4.382 1.00 85.00 353 VAL A C 1
ATOM 2877 O O . VAL A 1 353 ? -7.436 7.289 -3.614 1.00 85.00 353 VAL A O 1
ATOM 2880 N N . PHE A 1 354 ? -6.562 5.263 -4.033 1.00 81.88 354 PHE A N 1
ATOM 2881 C CA . PHE A 1 354 ? -6.963 4.707 -2.734 1.00 81.88 354 PHE A CA 1
ATOM 2882 C C . PHE A 1 354 ? -6.310 5.442 -1.563 1.00 81.88 354 PHE A C 1
ATOM 2884 O O . PHE A 1 354 ? -6.952 5.703 -0.543 1.00 81.88 354 PHE A O 1
ATOM 2891 N N . SER A 1 355 ? -5.050 5.829 -1.724 1.00 81.56 355 SER A N 1
ATOM 2892 C CA . SER A 1 355 ? -4.329 6.581 -0.706 1.00 81.56 355 SER A CA 1
ATOM 2893 C C . SER A 1 355 ? -4.818 8.019 -0.577 1.00 81.56 355 SER A C 1
ATOM 2895 O O . SER A 1 355 ? -4.870 8.538 0.532 1.00 81.56 355 SER A O 1
ATOM 2897 N N . GLY A 1 356 ? -5.232 8.659 -1.673 1.00 84.25 356 GLY A N 1
ATOM 2898 C CA . GLY A 1 356 ? -5.866 9.975 -1.650 1.00 84.25 356 GLY A CA 1
ATOM 2899 C C . GLY A 1 356 ? -7.173 9.949 -0.860 1.00 84.25 356 GLY A C 1
ATOM 2900 O O . GLY A 1 356 ? -7.411 10.824 -0.026 1.00 84.25 356 GLY A O 1
ATOM 2901 N N . ILE A 1 357 ? -7.974 8.889 -1.027 1.00 83.88 357 ILE A N 1
ATOM 2902 C CA . ILE A 1 357 ? -9.169 8.657 -0.204 1.00 83.88 357 ILE A CA 1
ATOM 2903 C C . ILE A 1 357 ? -8.776 8.500 1.272 1.00 83.88 357 ILE A C 1
ATOM 2905 O O . ILE A 1 357 ? -9.312 9.214 2.120 1.00 83.88 357 ILE A O 1
ATOM 2909 N N . ALA A 1 358 ? -7.815 7.633 1.599 1.00 81.88 358 ALA A N 1
ATOM 2910 C CA . ALA A 1 358 ? -7.367 7.434 2.980 1.00 81.88 358 ALA A CA 1
ATOM 2911 C C . ALA A 1 358 ? -6.800 8.716 3.631 1.00 81.88 358 ALA A C 1
ATOM 2913 O O . ALA A 1 358 ? -7.103 9.018 4.792 1.00 81.88 358 ALA A O 1
ATOM 2914 N N . LEU A 1 359 ? -6.016 9.504 2.888 1.00 85.25 359 LEU A N 1
ATOM 2915 C CA . LEU A 1 359 ? -5.449 10.767 3.355 1.00 85.25 359 LEU A CA 1
ATOM 2916 C C . LEU A 1 359 ? -6.547 11.809 3.587 1.00 85.25 359 LEU A C 1
ATOM 2918 O O . LEU A 1 359 ? -6.512 12.498 4.602 1.00 85.25 359 LEU A O 1
ATOM 2922 N N . SER A 1 360 ? -7.552 11.879 2.707 1.00 83.75 360 SER A N 1
ATOM 2923 C CA . SER A 1 360 ? -8.700 12.780 2.870 1.00 83.75 360 SER A CA 1
ATOM 2924 C C . SER A 1 360 ? -9.472 12.494 4.164 1.00 83.75 360 SER A C 1
ATOM 2926 O O . SER A 1 360 ? -9.746 13.408 4.940 1.00 83.75 360 SER A O 1
ATOM 2928 N N . VAL A 1 361 ? -9.728 11.220 4.477 1.00 83.69 361 VAL A N 1
ATOM 2929 C CA . VAL A 1 361 ? -10.370 10.809 5.735 1.00 83.69 361 VAL A CA 1
ATOM 2930 C C . VAL A 1 361 ? -9.500 11.137 6.944 1.00 83.69 361 VAL A C 1
ATOM 2932 O O . VAL A 1 361 ? -9.999 11.641 7.951 1.00 83.69 361 VAL A O 1
ATOM 2935 N N . THR A 1 362 ? -8.191 10.907 6.846 1.00 84.62 362 THR A N 1
ATOM 2936 C CA . THR A 1 362 ? -7.241 11.268 7.908 1.00 84.62 362 THR A CA 1
ATOM 2937 C C . THR A 1 362 ? -7.212 12.783 8.133 1.00 84.62 362 THR A C 1
ATOM 2939 O O . THR A 1 362 ? -7.208 13.231 9.277 1.00 84.62 362 THR A O 1
ATOM 2942 N N . ALA A 1 363 ? -7.280 13.581 7.065 1.00 84.88 363 ALA A N 1
ATOM 2943 C CA . ALA A 1 363 ? -7.364 15.035 7.136 1.00 84.88 363 ALA A CA 1
ATOM 2944 C C . ALA A 1 363 ? -8.666 15.499 7.805 1.00 84.88 363 ALA A C 1
ATOM 2946 O O . ALA A 1 363 ? -8.620 16.334 8.705 1.00 84.88 363 ALA A O 1
ATOM 2947 N N . VAL A 1 364 ? -9.816 14.912 7.453 1.00 84.06 364 VAL A N 1
ATOM 2948 C CA . VAL A 1 364 ? -11.100 15.198 8.122 1.00 84.06 364 VAL A CA 1
ATOM 2949 C C . VAL A 1 364 ? -11.016 14.888 9.617 1.00 84.06 364 VAL A C 1
ATOM 2951 O O . VAL A 1 364 ? -11.438 15.699 10.440 1.00 84.06 364 VAL A O 1
ATOM 2954 N N . LYS A 1 365 ? -10.418 13.752 9.992 1.00 84.81 365 LYS A N 1
ATOM 2955 C CA . LYS A 1 365 ? -10.202 13.391 11.400 1.00 84.81 365 LYS A CA 1
ATOM 2956 C C . LYS A 1 365 ? -9.278 14.360 12.121 1.00 84.81 365 LYS A C 1
ATOM 2958 O O . LYS A 1 365 ? -9.568 14.735 13.252 1.00 84.81 365 LYS A O 1
ATOM 2963 N N . PHE A 1 366 ? -8.191 14.771 11.478 1.00 88.06 366 PHE A N 1
ATOM 2964 C CA . PHE A 1 366 ? -7.276 15.767 12.018 1.00 88.06 366 PHE A CA 1
ATOM 2965 C C . PHE A 1 366 ? -7.993 17.099 12.266 1.00 88.06 366 PHE A C 1
ATOM 2967 O O . PHE A 1 366 ? -7.927 17.627 13.374 1.00 88.06 366 PHE A O 1
ATOM 2974 N N . LEU A 1 367 ? -8.756 17.593 11.286 1.00 85.94 367 LEU A N 1
ATOM 2975 C CA . LEU A 1 367 ? -9.549 18.817 11.419 1.00 85.94 367 LEU A CA 1
ATOM 2976 C C . LEU A 1 367 ? -10.598 18.699 12.534 1.00 85.94 367 LEU A C 1
ATOM 2978 O O . LEU A 1 367 ? -10.747 19.617 13.340 1.00 85.94 367 LEU A O 1
ATOM 2982 N N . ALA A 1 368 ? -11.280 17.555 12.638 1.00 83.31 368 ALA A N 1
ATOM 2983 C CA . ALA A 1 368 ? -12.220 17.288 13.725 1.00 83.31 368 ALA A CA 1
ATOM 2984 C C . ALA A 1 368 ? -11.521 17.269 15.099 1.00 83.31 368 ALA A C 1
ATOM 2986 O O . ALA A 1 368 ? -12.043 17.814 16.073 1.00 83.31 368 ALA A O 1
ATOM 2987 N N . ALA A 1 369 ? -10.316 16.700 15.177 1.00 84.56 369 ALA A N 1
ATOM 2988 C CA . ALA A 1 369 ? -9.526 16.613 16.401 1.00 84.56 369 ALA A CA 1
ATOM 2989 C C . ALA A 1 369 ? -8.928 17.961 16.848 1.00 84.56 369 ALA A C 1
ATOM 2991 O O . ALA A 1 369 ? -8.669 18.154 18.040 1.00 84.56 369 ALA A O 1
ATOM 2992 N N . LEU A 1 370 ? -8.775 18.934 15.940 1.00 84.00 370 LEU A N 1
ATOM 2993 C CA . LEU A 1 370 ? -8.447 20.309 16.327 1.00 84.00 370 LEU A CA 1
ATOM 2994 C C . LEU A 1 370 ? -9.537 20.921 17.213 1.00 84.00 370 LEU A C 1
ATOM 2996 O O . LEU A 1 370 ? -9.203 21.724 18.085 1.00 84.00 370 LEU A O 1
ATOM 3000 N N . GLN A 1 371 ? -10.793 20.475 17.077 1.00 80.19 371 GLN A N 1
ATOM 3001 C CA . GLN A 1 371 ? -11.931 20.953 17.866 1.00 80.19 371 GLN A CA 1
ATOM 3002 C C . GLN A 1 371 ? -12.061 22.484 17.802 1.00 80.19 371 GLN A C 1
ATOM 3004 O O . GLN A 1 371 ? -12.249 23.139 18.820 1.00 80.19 371 GLN A O 1
ATOM 3009 N N . LEU A 1 372 ? -11.979 23.061 16.595 1.00 76.50 372 LEU A N 1
ATOM 3010 C CA . LEU A 1 372 ? -12.062 24.516 16.361 1.00 76.50 372 LEU A CA 1
ATOM 3011 C C . LEU A 1 372 ? -13.436 25.131 16.706 1.00 76.50 372 LEU A C 1
ATOM 3013 O O . LEU A 1 372 ? -13.642 26.330 16.538 1.00 76.50 372 LEU A O 1
ATOM 3017 N N . SER A 1 373 ? -14.388 24.323 17.178 1.00 68.69 373 SER A N 1
ATOM 3018 C CA . SER A 1 373 ? -15.670 24.809 17.679 1.00 68.69 373 SER A CA 1
ATOM 3019 C C . SER A 1 373 ? -15.456 25.676 18.918 1.00 68.69 373 SER A C 1
ATOM 3021 O O . SER A 1 373 ? -14.745 25.286 19.843 1.00 68.69 373 SER A O 1
ATOM 3023 N N . SER A 1 374 ? -16.135 26.824 18.977 1.00 64.81 374 SER A N 1
ATOM 3024 C CA . SER A 1 374 ? -16.130 27.688 20.159 1.00 64.81 374 SER A CA 1
ATOM 3025 C C . SER A 1 374 ? -16.522 26.891 21.406 1.00 64.81 374 SER A C 1
ATOM 3027 O O . SER A 1 374 ? -17.529 26.170 21.367 1.00 64.81 374 SER A O 1
ATOM 3029 N N . LYS A 1 375 ? -15.777 27.058 22.507 1.00 61.88 375 LYS A N 1
ATOM 3030 C CA . LYS A 1 375 ? -16.193 26.605 23.839 1.00 61.88 375 LYS A CA 1
ATOM 3031 C C . LYS A 1 375 ? -17.456 27.377 24.223 1.00 61.88 375 LYS A C 1
ATOM 3033 O O . LYS A 1 375 ? -17.384 28.497 24.710 1.00 61.88 375 LYS A O 1
ATOM 3038 N N . ARG A 1 376 ? -18.618 26.819 23.894 1.00 57.72 376 ARG A N 1
ATOM 3039 C CA . ARG A 1 376 ? -19.902 27.287 24.412 1.00 57.72 376 ARG A CA 1
ATOM 3040 C C . ARG A 1 376 ? -20.194 26.471 25.652 1.00 57.72 376 ARG A C 1
ATOM 3042 O O . ARG A 1 376 ? -20.279 25.238 25.549 1.00 57.72 376 ARG A O 1
ATOM 3049 N N . ASP A 1 377 ? -20.369 27.163 26.771 1.00 59.16 377 ASP A N 1
ATOM 3050 C CA . ASP A 1 377 ? -20.975 26.570 27.955 1.00 59.16 377 ASP A CA 1
ATOM 3051 C C . ASP A 1 377 ? -22.261 25.848 27.533 1.00 59.16 377 ASP A C 1
ATOM 3053 O O . ASP A 1 377 ? -22.954 26.306 26.609 1.00 59.16 377 ASP A O 1
ATOM 3057 N N . PRO A 1 378 ? -22.540 24.658 28.091 1.00 60.00 378 PRO A N 1
ATOM 3058 C CA . PRO A 1 378 ? -23.755 23.935 27.761 1.00 60.00 378 PRO A CA 1
ATOM 3059 C C . PRO A 1 378 ? -24.948 24.871 27.978 1.00 60.00 378 PRO A C 1
ATOM 3061 O O . PRO A 1 378 ? -25.192 25.328 29.089 1.00 60.00 378 PRO A O 1
ATOM 3064 N N . GLN A 1 379 ? -25.662 25.195 26.895 1.00 57.41 379 GLN A N 1
ATOM 3065 C CA . GLN A 1 379 ? -26.897 25.960 26.993 1.00 57.41 379 GLN A CA 1
ATOM 3066 C C . GLN A 1 379 ? -27.873 25.149 27.857 1.00 57.41 379 GLN A C 1
ATOM 3068 O O . GLN A 1 379 ? -28.248 24.025 27.496 1.00 57.41 379 GLN A O 1
ATOM 3073 N N . ASP A 1 380 ? -28.243 25.756 28.984 1.00 57.81 380 ASP A N 1
ATOM 3074 C CA . ASP A 1 380 ? -29.260 25.357 29.962 1.00 57.81 380 ASP A CA 1
ATOM 3075 C C . ASP A 1 380 ? -28.792 24.364 31.049 1.00 57.81 380 ASP A C 1
ATOM 3077 O O . ASP A 1 380 ? -28.949 23.149 30.918 1.00 57.81 380 ASP A O 1
ATOM 3081 N N . TYR A 1 381 ? -28.328 24.898 32.192 1.00 65.69 381 TYR A N 1
ATOM 3082 C CA . TYR A 1 381 ? -28.134 24.160 33.461 1.00 65.69 381 TYR A CA 1
ATOM 3083 C C . TYR A 1 381 ? -29.449 23.622 34.073 1.00 65.69 381 TYR A C 1
ATOM 3085 O O . TYR A 1 381 ? -29.428 22.931 35.092 1.00 65.69 381 TYR A O 1
ATOM 3093 N N . ASP A 1 382 ? -30.585 23.913 33.430 1.00 69.81 382 ASP A N 1
ATOM 3094 C CA . ASP A 1 382 ? -31.941 23.535 33.842 1.00 69.81 382 ASP A CA 1
ATOM 3095 C C . ASP A 1 382 ? -32.443 22.230 33.203 1.00 69.81 382 ASP A C 1
ATOM 3097 O O . ASP A 1 382 ? -33.584 21.832 33.427 1.00 69.81 382 ASP A O 1
ATOM 3101 N N . LYS A 1 383 ? -31.606 21.525 32.435 1.00 75.69 383 LYS A N 1
ATOM 3102 C CA . LYS A 1 383 ? -31.950 20.210 31.870 1.00 75.69 383 LYS A CA 1
ATOM 3103 C C . LYS A 1 383 ? -31.732 19.089 32.882 1.00 75.69 383 LYS A C 1
ATOM 3105 O O . LYS A 1 383 ? -30.782 19.138 33.658 1.00 75.69 383 LYS A O 1
ATOM 3110 N N . PHE A 1 384 ? -32.568 18.053 32.813 1.00 80.25 384 PHE A N 1
ATOM 3111 C CA . PHE A 1 384 ? -32.328 16.784 33.501 1.00 80.25 384 PHE A CA 1
ATOM 3112 C C . PHE A 1 384 ? -31.107 16.078 32.895 1.00 80.25 384 PHE A C 1
ATOM 3114 O O . PHE A 1 384 ? -31.025 15.907 31.676 1.00 80.25 384 PHE A O 1
ATOM 3121 N N . VAL A 1 385 ? -30.159 15.674 33.740 1.00 79.88 385 VAL A N 1
ATOM 3122 C CA . VAL A 1 385 ? -28.895 15.041 33.350 1.00 79.88 385 VAL A CA 1
ATOM 3123 C C . VAL A 1 385 ? -28.719 13.728 34.101 1.00 79.88 385 VAL A C 1
ATOM 3125 O O . VAL A 1 385 ? -28.780 13.688 35.327 1.00 79.88 385 VAL A O 1
ATOM 3128 N N . ILE A 1 386 ? -28.429 12.661 33.355 1.00 83.75 386 ILE A N 1
ATOM 3129 C CA . ILE A 1 386 ? -28.032 11.366 33.911 1.00 83.75 386 ILE A CA 1
ATOM 3130 C C . ILE A 1 386 ? -26.510 11.234 33.792 1.00 83.75 386 ILE A C 1
ATOM 3132 O O . ILE A 1 386 ? -25.965 11.182 32.688 1.00 83.75 386 ILE A O 1
ATOM 3136 N N . LEU A 1 387 ? -25.826 11.181 34.931 1.00 84.31 387 LEU A N 1
ATOM 3137 C CA . LEU A 1 387 ? -24.383 11.019 35.065 1.00 84.31 387 LEU A CA 1
ATOM 3138 C C . LEU A 1 387 ? -24.078 9.540 35.295 1.00 84.31 387 LEU A C 1
ATOM 3140 O O . LEU A 1 387 ? -24.191 9.038 36.410 1.00 84.31 387 LEU A O 1
ATOM 3144 N N . GLN A 1 388 ? -23.729 8.826 34.229 1.00 84.31 388 GLN A N 1
ATOM 3145 C CA . GLN A 1 388 ? -23.432 7.397 34.313 1.00 84.31 388 GLN A CA 1
ATOM 3146 C C . GLN A 1 388 ? -21.985 7.170 34.757 1.00 84.31 388 GLN A C 1
ATOM 3148 O O . GLN A 1 388 ? -21.057 7.673 34.122 1.00 84.31 388 GLN A O 1
ATOM 3153 N N . VAL A 1 389 ? -21.797 6.398 35.828 1.00 86.25 389 VAL A N 1
ATOM 3154 C CA . VAL A 1 389 ? -20.500 6.192 36.486 1.00 86.25 389 VAL A CA 1
ATOM 3155 C C . VAL A 1 389 ? -20.156 4.707 36.495 1.00 86.25 389 VAL A C 1
ATOM 3157 O O . VAL A 1 389 ? -20.625 3.973 37.363 1.00 86.25 389 VAL A O 1
ATOM 3160 N N . PRO A 1 390 ? -19.371 4.217 35.527 1.00 84.69 390 PRO A N 1
ATOM 3161 C CA . PRO A 1 390 ? -18.899 2.844 35.564 1.00 84.69 390 PRO A CA 1
ATOM 3162 C C . PRO A 1 390 ? -17.719 2.700 36.531 1.00 84.69 390 PRO A C 1
ATOM 3164 O O . PRO A 1 390 ? -16.676 3.300 36.296 1.00 84.69 390 PRO A O 1
ATOM 3167 N N . CYS A 1 391 ? -17.874 1.873 37.564 1.00 82.56 391 CYS A N 1
ATOM 3168 C CA . CYS A 1 391 ? -16.851 1.582 38.568 1.00 82.56 391 CYS A CA 1
ATOM 3169 C C . CYS A 1 391 ? -16.439 0.108 38.490 1.00 82.56 391 CYS A C 1
ATOM 3171 O O . CYS A 1 391 ? -17.264 -0.779 38.707 1.00 82.56 391 CYS A O 1
ATOM 3173 N N . TYR A 1 392 ? -15.167 -0.180 38.202 1.00 78.31 392 TYR A N 1
ATOM 3174 C CA . TYR A 1 392 ? -14.697 -1.563 38.026 1.00 78.31 392 TYR A CA 1
ATOM 3175 C C . TYR A 1 392 ? -13.433 -1.841 38.821 1.00 78.31 392 TYR A C 1
ATOM 3177 O O . TYR A 1 392 ? -12.360 -1.347 38.471 1.00 78.31 392 TYR A O 1
ATOM 3185 N N . THR A 1 393 ? -13.523 -2.691 39.846 1.00 74.38 393 THR A N 1
ATOM 3186 C CA . THR A 1 393 ? -12.406 -3.008 40.750 1.00 74.38 393 THR A CA 1
ATOM 3187 C C . THR A 1 393 ? -11.712 -1.763 41.325 1.00 74.38 393 THR A C 1
ATOM 3189 O O . THR A 1 393 ? -10.508 -1.768 41.569 1.00 74.38 393 THR A O 1
ATOM 3192 N N . GLU A 1 394 ? -12.462 -0.678 41.518 1.00 78.94 394 GLU A N 1
ATOM 3193 C CA . GLU A 1 394 ? -11.950 0.601 42.020 1.00 78.94 394 GLU A CA 1
ATOM 3194 C C . GLU A 1 394 ? -11.924 0.628 43.549 1.00 78.94 394 GLU A C 1
ATOM 3196 O O . GLU A 1 394 ? -12.775 0.021 44.200 1.00 78.94 394 GLU A O 1
ATOM 3201 N N . GLY A 1 395 ? -10.930 1.315 44.116 1.00 83.56 395 GLY A N 1
ATOM 3202 C CA . GLY A 1 395 ? -10.825 1.535 45.559 1.00 83.56 395 GLY A CA 1
ATOM 3203 C C . GLY A 1 395 ? -11.711 2.681 46.048 1.00 83.56 395 GLY A C 1
ATOM 3204 O O . GLY A 1 395 ? -12.112 3.546 45.265 1.00 83.56 395 GLY A O 1
ATOM 3205 N N . GLU A 1 396 ? -11.975 2.711 47.356 1.00 87.69 396 GLU A N 1
ATOM 3206 C CA . GLU A 1 396 ? -12.891 3.672 47.990 1.00 87.69 396 GLU A CA 1
ATOM 3207 C C . GLU A 1 396 ? -12.558 5.127 47.662 1.00 87.69 396 GLU A C 1
ATOM 3209 O O . GLU A 1 396 ? -13.430 5.879 47.238 1.00 87.69 396 GLU A O 1
ATOM 3214 N N . GLU A 1 397 ? -11.285 5.505 47.772 1.00 87.25 397 GLU A N 1
ATOM 3215 C CA . GLU A 1 397 ? -10.835 6.874 47.509 1.00 87.25 397 GLU A CA 1
ATOM 3216 C C . GLU A 1 397 ? -11.100 7.314 46.056 1.00 87.25 397 GLU A C 1
ATOM 3218 O O . GLU A 1 397 ? -11.463 8.461 45.801 1.00 87.25 397 GLU A O 1
ATOM 3223 N N . SER A 1 398 ? -10.956 6.402 45.086 1.00 86.19 398 SER A N 1
ATOM 3224 C CA . SER A 1 398 ? -11.226 6.685 43.666 1.00 86.19 398 SER A CA 1
ATOM 3225 C C . SER A 1 398 ? -12.717 6.904 43.416 1.00 86.19 398 SER A C 1
ATOM 3227 O O . SER A 1 398 ? -13.111 7.879 42.766 1.00 86.19 398 SER A O 1
ATOM 3229 N N . VAL A 1 399 ? -13.545 6.013 43.968 1.00 88.50 399 VAL A N 1
ATOM 3230 C CA . VAL A 1 399 ? -15.007 6.092 43.870 1.00 88.50 399 VAL A CA 1
ATOM 3231 C C . VAL A 1 399 ? -15.509 7.371 44.541 1.00 88.50 399 VAL A C 1
ATOM 3233 O O . VAL A 1 399 ? -16.254 8.128 43.922 1.00 88.50 399 VAL A O 1
ATOM 3236 N N . ARG A 1 400 ? -15.042 7.667 45.760 1.00 90.44 400 ARG A N 1
ATOM 3237 C CA . ARG A 1 400 ? -15.399 8.874 46.519 1.00 90.44 400 ARG A CA 1
ATOM 3238 C C . ARG A 1 400 ? -15.086 10.145 45.738 1.00 90.44 400 ARG A C 1
ATOM 3240 O O . ARG A 1 400 ? -15.993 10.934 45.490 1.00 90.44 400 ARG A O 1
ATOM 3247 N N . ARG A 1 401 ? -13.851 10.296 45.246 1.00 88.62 401 ARG A N 1
ATOM 3248 C CA . ARG A 1 401 ? -13.455 11.457 44.429 1.00 88.62 401 ARG A CA 1
ATOM 3249 C C . ARG A 1 401 ? -14.313 11.617 43.179 1.00 88.62 401 ARG A C 1
ATOM 3251 O O . ARG A 1 401 ? -14.648 12.739 42.807 1.00 88.62 401 ARG A O 1
ATOM 3258 N N . THR A 1 402 ? -14.665 10.510 42.528 1.00 89.19 402 THR A N 1
ATOM 3259 C CA . THR A 1 402 ? -15.505 10.533 41.326 1.00 89.19 402 THR A CA 1
ATOM 3260 C C . THR A 1 402 ? -16.913 11.020 41.658 1.00 89.19 402 THR A C 1
ATOM 3262 O O . THR A 1 402 ? -17.410 11.934 41.005 1.00 89.19 402 THR A O 1
ATOM 3265 N N . LEU A 1 403 ? -17.543 10.471 42.698 1.00 90.50 403 LEU A N 1
ATOM 3266 C CA . LEU A 1 403 ? -18.897 10.854 43.100 1.00 90.50 403 LEU A CA 1
ATOM 3267 C C . LEU A 1 403 ? -18.961 12.295 43.620 1.00 90.50 403 LEU A C 1
ATOM 3269 O O . LEU A 1 403 ? -19.843 13.046 43.209 1.00 90.50 403 LEU A O 1
ATOM 3273 N N . GLU A 1 404 ? -18.000 12.721 44.441 1.00 90.19 404 GLU A N 1
ATOM 3274 C CA . GLU A 1 404 ? -17.910 14.101 44.938 1.00 90.19 404 GLU A CA 1
ATOM 3275 C C . GLU A 1 404 ? -17.687 15.106 43.796 1.00 90.19 404 GLU A C 1
ATOM 3277 O O . GLU A 1 404 ? -18.327 16.160 43.742 1.00 90.19 404 GLU A O 1
ATOM 3282 N N . SER A 1 405 ? -16.837 14.765 42.821 1.00 88.69 405 SER A N 1
ATOM 3283 C CA . SER A 1 405 ? -16.625 15.605 41.637 1.00 88.69 405 SER A CA 1
ATOM 3284 C C . SER A 1 405 ? -17.883 15.738 40.776 1.00 88.69 405 SER A C 1
ATOM 3286 O O . SER A 1 405 ? -18.067 16.768 40.132 1.00 88.69 405 SER A O 1
ATOM 3288 N N . LEU A 1 406 ? -18.733 14.711 40.726 1.00 88.75 406 LEU A N 1
ATOM 3289 C CA . LEU A 1 406 ? -19.992 14.747 39.980 1.00 88.75 406 LEU A CA 1
ATOM 3290 C C . LEU A 1 406 ? -21.086 15.502 40.742 1.00 88.75 406 LEU A C 1
ATOM 3292 O O . LEU A 1 406 ? -21.853 16.254 40.137 1.00 88.75 406 LEU A O 1
ATOM 3296 N N . ALA A 1 407 ? -21.130 15.350 42.066 1.00 88.12 407 ALA A N 1
ATOM 3297 C CA . ALA A 1 407 ? -22.046 16.081 42.932 1.00 88.12 407 ALA A CA 1
ATOM 3298 C C . ALA A 1 407 ? -21.798 17.597 42.863 1.00 88.12 407 ALA A C 1
ATOM 3300 O O . ALA A 1 407 ? -22.750 18.367 42.804 1.00 88.12 407 ALA A O 1
ATOM 3301 N N . THR A 1 408 ? -20.539 18.026 42.759 1.00 88.00 408 THR A N 1
ATOM 3302 C CA . THR A 1 408 ? -20.137 19.447 42.704 1.00 88.00 408 THR A CA 1
ATOM 3303 C C . THR A 1 408 ? -20.274 20.110 41.326 1.00 88.00 408 THR A C 1
ATOM 3305 O O . THR A 1 408 ? -19.929 21.283 41.165 1.00 88.00 408 THR A O 1
ATOM 3308 N N . LEU A 1 409 ? -20.797 19.406 40.314 1.00 83.38 409 LEU A N 1
ATOM 3309 C CA . LEU A 1 409 ? -21.071 20.002 39.004 1.00 83.38 409 LEU A CA 1
ATOM 3310 C C . LEU A 1 409 ? -22.137 21.105 39.088 1.00 83.38 409 LEU A C 1
ATOM 3312 O O . LEU A 1 409 ? -23.100 20.998 39.843 1.00 83.38 409 LEU A O 1
ATOM 3316 N N . GLN A 1 410 ? -22.016 22.105 38.208 1.00 80.38 410 GLN A N 1
ATOM 3317 C CA . GLN A 1 410 ? -22.884 23.293 38.139 1.00 80.38 410 GLN A CA 1
ATOM 3318 C C . GLN A 1 410 ? -24.350 23.017 37.748 1.00 80.38 410 GLN A C 1
ATOM 3320 O O . GLN A 1 410 ? -25.181 23.920 37.823 1.00 80.38 410 GLN A O 1
ATOM 3325 N N . TYR A 1 411 ? -24.689 21.799 37.312 1.00 82.50 411 TYR A N 1
ATOM 3326 C CA . TYR A 1 411 ? -26.086 21.417 37.086 1.00 82.50 411 TYR A CA 1
ATOM 3327 C C . TYR A 1 411 ? -26.854 21.422 38.413 1.00 82.50 411 TYR A C 1
ATOM 3329 O O . TYR A 1 411 ? -26.326 20.960 39.426 1.00 82.50 411 TYR A O 1
ATOM 3337 N N . LYS A 1 412 ? -28.107 21.896 38.404 1.00 84.12 412 LYS A N 1
ATOM 3338 C CA . LYS A 1 412 ? -28.966 21.900 39.599 1.00 84.12 412 LYS A CA 1
ATOM 3339 C C . LYS A 1 412 ? -29.131 20.479 40.152 1.00 84.12 412 LYS A C 1
ATOM 3341 O O . LYS A 1 412 ? -29.427 19.563 39.389 1.00 84.12 412 LYS A O 1
ATOM 3346 N N . ASP A 1 413 ? -29.003 20.307 41.467 1.00 85.62 413 ASP A N 1
ATOM 3347 C CA . ASP A 1 413 ? -29.075 18.991 42.130 1.00 85.62 413 ASP A CA 1
ATOM 3348 C C . ASP A 1 413 ? -30.384 18.249 41.848 1.00 85.62 413 ASP A C 1
ATOM 3350 O O . ASP A 1 413 ? -30.359 17.074 41.499 1.00 85.62 413 ASP A O 1
ATOM 3354 N N . GLN A 1 414 ? -31.513 18.962 41.854 1.00 85.25 414 GLN A N 1
ATOM 3355 C CA . GLN A 1 414 ? -32.842 18.422 41.522 1.00 85.25 414 GLN A CA 1
ATOM 3356 C C . GLN A 1 414 ? -32.963 17.853 40.095 1.00 85.25 414 GLN A C 1
ATOM 3358 O O . GLN A 1 414 ? -33.897 17.116 39.794 1.00 85.25 414 GLN A O 1
ATOM 3363 N N . ASN A 1 415 ? -32.021 18.197 39.214 1.00 85.19 415 ASN A N 1
ATOM 3364 C CA . ASN A 1 415 ? -31.986 17.752 37.829 1.00 85.19 415 ASN A CA 1
ATOM 3365 C C . ASN A 1 415 ? -30.862 16.735 37.564 1.00 85.19 415 ASN A C 1
ATOM 3367 O O . ASN A 1 415 ? -30.696 16.310 36.420 1.00 85.19 415 ASN A O 1
ATOM 3371 N N . LYS A 1 416 ? -30.071 16.354 38.577 1.00 87.06 416 LYS A N 1
ATOM 3372 C CA . LYS A 1 416 ? -28.967 15.394 38.448 1.00 87.06 416 LYS A CA 1
ATOM 3373 C C . LYS A 1 416 ? -29.400 14.012 38.934 1.00 87.06 416 LYS A C 1
ATOM 3375 O O . LYS A 1 416 ? -29.800 13.847 40.078 1.00 87.06 416 LYS A O 1
ATOM 3380 N N . LEU A 1 417 ? -29.213 13.002 38.090 1.00 87.69 417 LEU A N 1
ATOM 3381 C CA . LEU A 1 417 ? -29.265 11.594 38.480 1.00 87.69 417 LEU A CA 1
ATOM 3382 C C . LEU A 1 417 ? -27.880 10.975 38.297 1.00 87.69 417 LEU A C 1
ATOM 3384 O O . LEU A 1 417 ? -27.401 10.876 37.171 1.00 87.69 417 LEU A O 1
ATOM 3388 N N . ILE A 1 418 ? -27.236 10.537 39.380 1.00 88.69 418 ILE A N 1
ATOM 3389 C CA . ILE A 1 418 ? -25.983 9.775 39.299 1.00 88.69 418 ILE A CA 1
ATOM 3390 C C . ILE A 1 418 ? -26.332 8.289 39.211 1.00 88.69 418 ILE A C 1
ATOM 3392 O O . ILE A 1 418 ? -26.892 7.718 40.142 1.00 88.69 418 ILE A O 1
ATOM 3396 N N . PHE A 1 419 ? -26.002 7.662 38.084 1.00 87.38 419 PHE A N 1
ATOM 3397 C CA . PHE A 1 419 ? -26.272 6.252 37.824 1.00 87.38 419 PHE A CA 1
ATOM 3398 C C . PHE A 1 419 ? -24.971 5.448 37.876 1.00 87.38 419 PHE A C 1
ATOM 3400 O O . PHE A 1 419 ? -24.213 5.408 36.904 1.00 87.38 419 PHE A O 1
ATOM 3407 N N . VAL A 1 420 ? -24.691 4.837 39.028 1.00 86.00 420 VAL A N 1
ATOM 3408 C CA . VAL A 1 420 ? -23.454 4.078 39.260 1.00 86.00 420 VAL A CA 1
ATOM 3409 C C . VAL A 1 420 ? -23.618 2.633 38.796 1.00 86.00 420 VAL A C 1
ATOM 3411 O O . VAL A 1 420 ? -24.554 1.944 39.187 1.00 86.00 420 VAL A O 1
ATOM 3414 N N . ILE A 1 421 ? -22.681 2.165 37.976 1.00 84.44 421 ILE A N 1
ATOM 3415 C CA . ILE A 1 421 ? -22.635 0.803 37.446 1.00 84.44 421 ILE A CA 1
ATOM 3416 C C . ILE A 1 421 ? -21.364 0.149 37.976 1.00 84.44 421 ILE A C 1
ATOM 3418 O O . ILE A 1 421 ? -20.273 0.416 37.473 1.00 84.44 421 ILE A O 1
ATOM 3422 N N . ALA A 1 422 ? -21.501 -0.715 38.975 1.00 80.56 422 ALA A N 1
ATOM 3423 C CA . ALA A 1 422 ? -20.385 -1.489 39.503 1.00 80.56 422 ALA A CA 1
ATOM 3424 C C . ALA A 1 422 ? -20.159 -2.790 38.704 1.00 80.56 422 ALA A C 1
ATOM 3426 O O . ALA A 1 422 ? -20.994 -3.199 37.890 1.00 80.56 422 ALA A O 1
ATOM 3427 N N . ASP A 1 423 ? -19.016 -3.446 38.907 1.00 73.44 423 ASP A N 1
ATOM 3428 C CA . ASP A 1 423 ? -18.849 -4.844 38.500 1.00 73.44 423 ASP A CA 1
ATOM 3429 C C . ASP A 1 423 ? -19.691 -5.794 39.375 1.00 73.44 423 ASP A C 1
ATOM 3431 O O . ASP A 1 423 ? -20.479 -5.378 40.221 1.00 73.44 423 ASP A O 1
ATOM 3435 N N . GLY A 1 424 ? -19.576 -7.102 39.126 1.00 68.56 424 GLY A N 1
ATOM 3436 C CA . GLY A 1 424 ? -20.148 -8.105 40.026 1.00 68.56 424 GLY A CA 1
ATOM 3437 C C . GLY A 1 424 ? -19.471 -8.092 41.402 1.00 68.56 424 GLY A C 1
ATOM 3438 O O . GLY A 1 424 ? -18.554 -7.319 41.651 1.00 68.56 424 GLY A O 1
ATOM 3439 N N . MET A 1 425 ? -19.874 -9.002 42.290 1.00 72.56 425 MET A N 1
ATOM 3440 C CA . MET A 1 425 ? -19.297 -9.142 43.637 1.00 72.56 425 MET A CA 1
ATOM 3441 C C . MET A 1 425 ? -17.848 -9.666 43.597 1.00 72.56 425 MET A C 1
ATOM 3443 O O . MET A 1 425 ? -17.577 -10.819 43.930 1.00 72.56 425 MET A O 1
ATOM 3447 N N . ILE A 1 426 ? -16.914 -8.832 43.134 1.00 67.06 426 ILE A N 1
ATOM 3448 C CA . ILE A 1 426 ? -15.511 -9.167 42.906 1.00 67.06 426 ILE A CA 1
ATOM 3449 C C . ILE A 1 426 ? -14.626 -8.179 43.652 1.00 67.06 426 ILE A C 1
ATOM 3451 O O . ILE A 1 426 ? -14.796 -6.966 43.568 1.00 67.06 426 ILE A O 1
ATOM 3455 N N . ILE A 1 427 ? -13.650 -8.722 44.369 1.00 74.25 427 ILE A N 1
ATOM 3456 C CA . ILE A 1 427 ? -12.686 -7.946 45.139 1.00 74.25 427 ILE A CA 1
ATOM 3457 C C . ILE A 1 427 ? -11.513 -7.589 44.220 1.00 74.25 427 ILE A C 1
ATOM 3459 O O . ILE A 1 427 ? -10.820 -8.468 43.698 1.00 74.25 427 ILE A O 1
ATOM 3463 N N . GLY A 1 428 ? -11.330 -6.290 43.978 1.00 66.88 428 GLY A N 1
ATOM 3464 C CA . GLY A 1 428 ? -10.195 -5.756 43.224 1.00 66.88 428 GLY A CA 1
ATOM 3465 C C . GLY A 1 428 ? -8.869 -5.979 43.955 1.00 66.88 428 GLY A C 1
ATOM 3466 O O . GLY A 1 428 ? -8.828 -6.067 45.179 1.00 66.88 428 GLY A O 1
ATOM 3467 N N . GLY A 1 429 ? -7.763 -6.069 43.212 1.00 65.25 429 GLY A N 1
ATOM 3468 C CA . GLY A 1 429 ? -6.438 -6.184 43.824 1.00 65.25 429 GLY A CA 1
ATOM 3469 C C . GLY A 1 429 ? -6.120 -4.944 44.662 1.00 65.25 429 GLY A C 1
ATOM 3470 O O . GLY A 1 429 ? -6.072 -3.848 44.113 1.00 65.25 429 GLY A O 1
ATOM 3471 N N . GLY A 1 430 ? -5.905 -5.126 45.968 1.00 72.75 430 GLY A N 1
ATOM 3472 C CA . GLY A 1 430 ? -5.664 -4.031 46.916 1.00 72.75 430 GLY A CA 1
ATOM 3473 C C . GLY A 1 430 ? -6.915 -3.482 47.613 1.00 72.75 430 GLY A C 1
ATOM 3474 O O . GLY A 1 430 ? -6.787 -2.527 48.369 1.00 72.75 430 GLY A O 1
ATOM 3475 N N . ASN A 1 431 ? -8.092 -4.079 47.389 1.00 79.06 431 ASN A N 1
ATOM 3476 C CA . ASN A 1 431 ? -9.327 -3.745 48.101 1.00 79.06 431 ASN A CA 1
ATOM 3477 C C . ASN A 1 431 ? -9.726 -4.874 49.060 1.00 79.06 431 ASN A C 1
ATOM 3479 O O . ASN A 1 431 ? -9.514 -6.046 48.754 1.00 79.06 431 ASN A O 1
ATOM 3483 N N . ASP A 1 432 ? -10.387 -4.524 50.164 1.00 82.94 432 ASP A N 1
ATOM 3484 C CA . ASP A 1 432 ? -10.934 -5.499 51.123 1.00 82.94 432 ASP A CA 1
ATOM 3485 C C . ASP A 1 432 ? -12.389 -5.889 50.811 1.00 82.94 432 ASP A C 1
ATOM 3487 O O . ASP A 1 432 ? -12.899 -6.899 51.296 1.00 82.94 432 ASP A O 1
ATOM 3491 N N . LEU A 1 433 ? -13.069 -5.087 49.986 1.00 82.88 433 LEU A N 1
ATOM 3492 C CA . LEU A 1 433 ? -14.488 -5.222 49.669 1.00 82.88 433 LEU A CA 1
ATOM 3493 C C . LEU A 1 433 ? -14.730 -5.219 48.151 1.00 82.88 433 LEU A C 1
ATOM 3495 O O . LEU A 1 433 ? -13.962 -4.612 47.398 1.00 82.88 433 LEU A O 1
ATOM 3499 N N . PRO A 1 434 ? -15.815 -5.861 47.679 1.00 84.19 434 PRO A N 1
ATOM 3500 C CA . PRO A 1 434 ? -16.275 -5.713 46.303 1.00 84.19 434 PRO A CA 1
ATOM 3501 C C . PRO A 1 434 ? -16.650 -4.267 45.967 1.00 84.19 434 PRO A C 1
ATOM 3503 O O . PRO A 1 434 ? -17.186 -3.554 46.818 1.00 84.19 434 PRO A O 1
ATOM 3506 N N . THR A 1 435 ? -16.463 -3.842 44.715 1.00 85.06 435 THR A N 1
ATOM 3507 C CA . THR A 1 435 ? -16.777 -2.466 44.289 1.00 85.06 435 THR A CA 1
ATOM 3508 C C . THR A 1 435 ? -18.234 -2.047 44.536 1.00 85.06 435 THR A C 1
ATOM 3510 O O . THR A 1 435 ? -18.413 -0.938 45.039 1.00 85.06 435 THR A O 1
ATOM 3513 N N . PRO A 1 436 ? -19.276 -2.884 44.318 1.00 86.81 436 PRO A N 1
ATOM 3514 C CA . PRO A 1 436 ? -20.646 -2.519 44.696 1.00 86.81 436 PRO A CA 1
ATOM 3515 C C . PRO A 1 436 ? -20.765 -2.144 46.175 1.00 86.81 436 PRO A C 1
ATOM 3517 O O . PRO A 1 436 ? -21.456 -1.195 46.535 1.00 86.81 436 PRO A O 1
ATOM 3520 N N . ARG A 1 437 ? -20.040 -2.857 47.044 1.00 85.44 437 ARG A N 1
ATOM 3521 C CA . ARG A 1 437 ? -20.080 -2.623 48.484 1.00 85.44 437 ARG A CA 1
ATOM 3522 C C . ARG A 1 437 ? -19.311 -1.375 48.893 1.00 85.44 437 ARG A C 1
ATOM 3524 O O . ARG A 1 437 ? -19.773 -0.639 49.755 1.00 85.44 437 ARG A O 1
ATOM 3531 N N . ILE A 1 438 ? -18.183 -1.116 48.238 1.00 88.38 438 ILE A N 1
ATOM 3532 C CA . ILE A 1 438 ? -17.438 0.137 48.388 1.00 88.38 438 ILE A CA 1
ATOM 3533 C C . ILE A 1 438 ? -18.334 1.327 48.024 1.00 88.38 438 ILE A C 1
ATOM 3535 O O . ILE A 1 438 ? -18.405 2.282 48.789 1.00 88.38 438 ILE A O 1
ATOM 3539 N N . VAL A 1 439 ? -19.067 1.256 46.906 1.00 89.38 439 VAL A N 1
ATOM 3540 C CA . VAL A 1 439 ? -20.010 2.311 46.491 1.00 89.38 439 VAL A CA 1
ATOM 3541 C C . VAL A 1 439 ? -21.079 2.547 47.562 1.00 89.38 439 VAL A C 1
ATOM 3543 O O . VAL A 1 439 ? -21.294 3.690 47.958 1.00 89.38 439 VAL A O 1
ATOM 3546 N N . LEU A 1 440 ? -21.711 1.484 48.072 1.00 88.38 440 LEU A N 1
ATOM 3547 C CA . LEU A 1 440 ? -22.721 1.591 49.134 1.00 88.38 440 LEU A CA 1
ATOM 3548 C C . LEU A 1 440 ? -22.155 2.224 50.413 1.00 88.38 440 LEU A C 1
ATOM 3550 O O . LEU A 1 440 ? -22.805 3.088 50.999 1.00 88.38 440 LEU A O 1
ATOM 3554 N N . ASN A 1 441 ? -20.933 1.854 50.807 1.00 87.69 441 ASN A N 1
ATOM 3555 C CA . ASN A 1 441 ? -20.257 2.434 51.967 1.00 87.69 441 ASN A CA 1
ATOM 3556 C C . ASN A 1 441 ? -19.962 3.929 51.771 1.00 87.69 441 ASN A C 1
ATOM 3558 O O . ASN A 1 441 ? -20.193 4.721 52.681 1.00 87.69 441 ASN A O 1
ATOM 3562 N N . VAL A 1 442 ? -19.482 4.329 50.586 1.00 89.25 442 VAL A N 1
ATOM 3563 C CA . VAL A 1 442 ? -19.220 5.742 50.256 1.00 89.25 442 VAL A CA 1
ATOM 3564 C C . VAL A 1 442 ? -20.503 6.570 50.319 1.00 89.25 442 VAL A C 1
ATOM 3566 O O . VAL A 1 442 ? -20.464 7.708 50.782 1.00 89.25 442 VAL A O 1
ATOM 3569 N N . LEU A 1 443 ? -21.630 5.994 49.890 1.00 88.88 443 LEU A N 1
ATOM 3570 C CA . LEU A 1 443 ? -22.952 6.624 49.921 1.00 88.88 443 LEU A CA 1
ATOM 3571 C C . LEU A 1 443 ? -23.645 6.553 51.295 1.00 88.88 443 LEU A C 1
ATOM 3573 O O . LEU A 1 443 ? -24.706 7.148 51.461 1.00 88.88 443 LEU A O 1
ATOM 3577 N N . GLY A 1 444 ? -23.067 5.851 52.276 1.00 86.38 444 GLY A N 1
ATOM 3578 C CA . GLY A 1 444 ? -23.622 5.734 53.627 1.00 86.38 444 GLY A CA 1
ATOM 3579 C C . GLY A 1 444 ? -24.857 4.831 53.740 1.00 86.38 444 GLY A C 1
ATOM 3580 O O . GLY A 1 444 ? -25.652 5.010 54.660 1.00 86.38 444 GLY A O 1
ATOM 3581 N N . VAL A 1 445 ? -25.041 3.878 52.822 1.00 85.56 445 VAL A N 1
ATOM 3582 C CA . VAL A 1 445 ? -26.161 2.919 52.863 1.00 85.56 445 VAL A CA 1
ATOM 3583 C C . VAL A 1 445 ? -25.940 1.892 53.981 1.00 85.56 445 VAL A C 1
ATOM 3585 O O . VAL A 1 445 ? -24.812 1.445 54.194 1.00 85.56 445 VAL A O 1
ATOM 3588 N N . ASP A 1 446 ? -27.011 1.493 54.685 1.00 81.12 446 ASP A N 1
ATOM 3589 C CA . ASP A 1 446 ? -26.939 0.479 55.748 1.00 81.12 446 ASP A CA 1
ATOM 3590 C C . ASP A 1 446 ? -26.302 -0.821 55.210 1.00 81.12 446 ASP A C 1
ATOM 3592 O O . ASP A 1 446 ? -26.806 -1.403 54.242 1.00 81.12 446 ASP A O 1
ATOM 3596 N N . PRO A 1 447 ? -25.228 -1.328 55.845 1.00 75.25 447 PRO A N 1
ATOM 3597 C CA . PRO A 1 447 ? -24.625 -2.608 55.502 1.00 75.25 447 PRO A CA 1
ATOM 3598 C C . PRO A 1 447 ? -25.615 -3.786 55.438 1.00 75.25 447 PRO A C 1
ATOM 3600 O O . PRO A 1 447 ? -25.363 -4.768 54.741 1.00 75.25 447 PRO A O 1
ATOM 3603 N N . LYS A 1 448 ? -26.738 -3.749 56.149 1.00 76.25 448 LYS A N 1
ATOM 3604 C CA . LYS A 1 448 ? -27.709 -4.854 56.144 1.00 76.25 448 LYS A CA 1
ATOM 3605 C C . LYS A 1 448 ? -28.550 -4.930 54.870 1.00 76.25 448 LYS A C 1
ATOM 3607 O O . LYS A 1 448 ? -29.181 -5.956 54.636 1.00 76.25 448 LYS A O 1
ATOM 3612 N N . LEU A 1 449 ? -28.563 -3.875 54.059 1.00 77.06 449 LEU A N 1
ATOM 3613 C CA . LEU A 1 449 ? -29.307 -3.844 52.808 1.00 77.06 449 LEU A CA 1
ATOM 3614 C C . LEU A 1 449 ? -28.506 -4.560 51.707 1.00 77.06 449 LEU A C 1
ATOM 3616 O O . LEU A 1 449 ? -27.409 -4.127 51.343 1.00 77.06 449 LEU A O 1
ATOM 3620 N N . GLU A 1 450 ? -29.060 -5.644 51.162 1.00 69.38 450 GLU A N 1
ATOM 3621 C CA . GLU A 1 450 ? -28.544 -6.312 49.962 1.00 69.38 450 GLU A CA 1
ATOM 3622 C C . GLU A 1 450 ? -29.469 -6.013 48.772 1.00 69.38 450 GLU A C 1
ATOM 3624 O O . GLU A 1 450 ? -30.532 -6.624 48.653 1.00 69.38 450 GLU A O 1
ATOM 3629 N N . PRO A 1 451 ? -29.117 -5.040 47.912 1.00 69.31 451 PRO A N 1
ATOM 3630 C CA . PRO A 1 451 ? -29.942 -4.691 46.765 1.00 69.31 451 PRO A CA 1
ATOM 3631 C C . PRO A 1 451 ? -29.903 -5.780 45.687 1.00 69.31 451 PRO A C 1
ATOM 3633 O O . PRO A 1 451 ? -28.890 -6.454 45.487 1.00 69.31 451 PRO A O 1
ATOM 3636 N N . GLU A 1 452 ? -31.007 -5.913 44.954 1.00 67.44 452 GLU A N 1
ATOM 3637 C CA . GLU A 1 452 ? -31.117 -6.837 43.827 1.00 67.44 452 GLU A CA 1
ATOM 3638 C C . GLU A 1 452 ? -30.128 -6.463 42.709 1.00 67.44 452 GLU A C 1
ATOM 3640 O O . GLU A 1 452 ? -29.954 -5.293 42.356 1.00 67.44 452 GLU A O 1
ATOM 3645 N N . SER A 1 453 ? -29.444 -7.466 42.156 1.00 61.84 453 SER A N 1
ATOM 3646 C CA . SER A 1 453 ? -28.412 -7.261 41.142 1.00 61.84 453 SER A CA 1
ATOM 3647 C C . SER A 1 453 ? -28.975 -7.383 39.727 1.00 61.84 453 SER A C 1
ATOM 3649 O O . SER A 1 453 ? -29.482 -8.441 39.356 1.00 61.84 453 SER A O 1
ATOM 3651 N N . PHE A 1 454 ? -28.775 -6.355 38.901 1.00 64.50 454 PHE A N 1
ATOM 3652 C CA . PHE A 1 454 ? -29.132 -6.367 37.480 1.00 64.50 454 PHE A CA 1
ATOM 3653 C C . PHE A 1 454 ? -27.880 -6.411 36.593 1.00 64.50 454 PHE A C 1
ATOM 3655 O O . PHE A 1 454 ? -26.879 -5.744 36.859 1.00 64.50 454 PHE A O 1
ATOM 3662 N N . ALA A 1 455 ? -27.921 -7.190 35.510 1.00 57.53 455 ALA A N 1
ATOM 3663 C CA . ALA A 1 455 ? -26.819 -7.270 34.554 1.00 57.53 455 ALA A CA 1
ATOM 3664 C C . ALA A 1 455 ? -26.835 -6.081 33.572 1.00 57.53 455 ALA A C 1
ATOM 3666 O O . ALA A 1 455 ? -27.873 -5.746 33.007 1.00 57.53 455 ALA A O 1
ATOM 3667 N N . PHE A 1 456 ? -25.668 -5.479 33.302 1.00 60.53 456 PHE A N 1
ATOM 3668 C CA . PHE A 1 456 ? -25.545 -4.314 32.414 1.00 60.53 456 PHE A CA 1
ATOM 3669 C C . PHE A 1 456 ? -24.394 -4.446 31.398 1.00 60.53 456 PHE A C 1
ATOM 3671 O O . PHE A 1 456 ? -23.302 -4.920 31.720 1.00 60.53 456 PHE A O 1
ATOM 3678 N N . LYS A 1 457 ? -24.603 -3.989 30.152 1.00 53.75 457 LYS A N 1
ATOM 3679 C CA . LYS A 1 457 ? -23.612 -4.050 29.054 1.00 53.75 457 LYS A CA 1
ATOM 3680 C C . LYS A 1 457 ? -23.047 -2.661 28.718 1.00 53.75 457 LYS A C 1
ATOM 3682 O O . LYS A 1 457 ? -23.502 -2.001 27.791 1.00 53.75 457 LYS A O 1
ATOM 3687 N N . ASN A 1 458 ? -21.981 -2.253 29.408 1.00 56.06 458 ASN A N 1
ATOM 3688 C CA . ASN A 1 458 ? -21.455 -0.880 29.326 1.00 56.06 458 ASN A CA 1
ATOM 3689 C C . ASN A 1 458 ? -20.763 -0.501 27.992 1.00 56.06 458 ASN A C 1
ATOM 3691 O O . ASN A 1 458 ? -21.000 0.566 27.440 1.00 56.06 458 ASN A O 1
ATOM 3695 N N . ARG A 1 459 ? -19.939 -1.372 27.388 1.00 59.97 459 ARG A N 1
ATOM 3696 C CA . ARG A 1 459 ? -19.115 -0.986 26.209 1.00 59.97 459 ARG A CA 1
ATOM 3697 C C . ARG A 1 459 ? -19.870 -0.707 24.902 1.00 59.97 459 ARG A C 1
ATOM 3699 O O . ARG A 1 459 ? -19.264 -0.235 23.942 1.00 59.97 459 ARG A O 1
ATOM 3706 N N . TYR A 1 460 ? -21.158 -1.025 24.867 1.00 68.44 460 TYR A N 1
ATOM 3707 C CA . TYR A 1 460 ? -22.045 -0.836 23.717 1.00 68.44 460 TYR A CA 1
ATOM 3708 C C . TYR A 1 460 ? -23.062 0.293 23.960 1.00 68.44 460 TYR A C 1
ATOM 3710 O O . TYR A 1 460 ? -23.881 0.591 23.098 1.00 68.44 460 TYR A O 1
ATOM 3718 N N . LEU A 1 461 ? -23.001 0.942 25.127 1.00 76.06 461 LEU A N 1
ATOM 3719 C CA . LEU A 1 461 ? -24.000 1.897 25.588 1.00 76.06 461 LEU A CA 1
ATOM 3720 C C . LEU A 1 461 ? -24.187 3.072 24.628 1.00 76.06 461 LEU A C 1
ATOM 3722 O O . LEU A 1 461 ? -25.308 3.388 24.264 1.00 76.06 461 LEU A O 1
ATOM 3726 N N . THR A 1 462 ? -23.108 3.709 24.180 1.00 77.75 462 THR A N 1
ATOM 3727 C CA . THR A 1 462 ? -23.197 4.865 23.275 1.00 77.75 462 THR A CA 1
ATOM 3728 C C . THR A 1 462 ? -23.901 4.500 21.966 1.00 77.75 462 THR A C 1
ATOM 3730 O O . THR A 1 462 ? -24.763 5.237 21.495 1.00 77.75 462 THR A O 1
ATOM 3733 N N . THR A 1 463 ? -23.586 3.332 21.403 1.00 78.56 463 THR A N 1
ATOM 3734 C CA . THR A 1 463 ? -24.249 2.828 20.196 1.00 78.56 463 THR A CA 1
ATOM 3735 C C . THR A 1 463 ? -25.712 2.478 20.467 1.00 78.56 463 THR A C 1
ATOM 3737 O O . THR A 1 463 ? -26.568 2.833 19.663 1.00 78.56 463 THR A O 1
ATOM 3740 N N . LEU A 1 464 ? -26.022 1.868 21.616 1.00 79.06 464 LEU A N 1
ATOM 3741 C CA . LEU A 1 464 ? -27.402 1.611 22.044 1.00 79.06 464 LEU A CA 1
ATOM 3742 C C . LEU A 1 464 ? -28.211 2.898 22.178 1.00 79.06 464 LEU A C 1
ATOM 3744 O O . LEU A 1 464 ? -29.333 2.955 21.691 1.00 79.06 464 LEU A O 1
ATOM 3748 N N . MET A 1 465 ? -27.645 3.936 22.795 1.00 80.62 465 MET A N 1
ATOM 3749 C CA . MET A 1 465 ? -28.317 5.226 22.951 1.00 80.62 465 MET A CA 1
ATOM 3750 C C . MET A 1 465 ? -28.656 5.836 21.588 1.00 80.62 465 MET A C 1
ATOM 3752 O O . MET A 1 465 ? -29.765 6.324 21.411 1.00 80.62 465 MET A O 1
ATOM 3756 N N . LEU A 1 466 ? -27.758 5.739 20.600 1.00 79.62 466 LEU A N 1
ATOM 3757 C CA . LEU A 1 466 ? -28.042 6.180 19.226 1.00 79.62 466 LEU A CA 1
ATOM 3758 C C . LEU A 1 466 ? -29.135 5.355 18.543 1.00 79.62 466 LEU A C 1
ATOM 3760 O O . LEU A 1 466 ? -29.900 5.898 17.753 1.00 79.62 466 LEU A O 1
ATOM 3764 N N . GLN A 1 467 ? -29.197 4.051 18.816 1.00 78.75 467 GLN A N 1
ATOM 3765 C CA . GLN A 1 467 ? -30.200 3.164 18.226 1.00 78.75 467 GLN A CA 1
ATOM 3766 C C . GLN A 1 467 ? -31.590 3.363 18.838 1.00 78.75 467 GLN A C 1
ATOM 3768 O O . GLN A 1 467 ? -32.578 3.369 18.109 1.00 78.75 467 GLN A O 1
ATOM 3773 N N . GLN A 1 468 ? -31.666 3.493 20.164 1.00 82.75 468 GLN A N 1
ATOM 3774 C CA . GLN A 1 468 ? -32.926 3.574 20.910 1.00 82.75 468 GLN A CA 1
ATOM 3775 C C . GLN A 1 468 ? -33.478 5.001 20.967 1.00 82.75 468 GLN A C 1
ATOM 3777 O O . GLN A 1 468 ? -34.690 5.198 20.935 1.00 82.75 468 GLN A O 1
ATOM 3782 N N . PHE A 1 469 ? -32.598 6.003 21.012 1.00 82.81 469 PHE A N 1
ATOM 3783 C CA . PHE A 1 469 ? -32.957 7.413 21.157 1.00 82.81 469 PHE A CA 1
ATOM 3784 C C . PHE A 1 469 ? -32.404 8.267 19.999 1.00 82.81 469 PHE A C 1
ATOM 3786 O O . PHE A 1 469 ? -31.661 9.221 20.240 1.00 82.81 469 PHE A O 1
ATOM 3793 N N . PRO A 1 470 ? -32.782 7.989 18.734 1.00 77.19 470 PRO A N 1
ATOM 3794 C CA . PRO A 1 470 ? -32.213 8.662 17.557 1.00 77.19 470 PRO A CA 1
ATOM 3795 C C . PRO A 1 470 ? -32.481 10.175 17.516 1.00 77.19 470 PRO A C 1
ATOM 3797 O O . PRO A 1 470 ? -31.714 10.934 16.930 1.00 77.19 470 PRO A O 1
ATOM 3800 N N . ASN A 1 471 ? -33.544 10.636 18.183 1.00 79.44 471 ASN A N 1
ATOM 3801 C CA . ASN A 1 471 ? -33.909 12.054 18.251 1.00 79.44 471 ASN A CA 1
ATOM 3802 C C . ASN A 1 471 ? -33.084 12.855 19.279 1.00 79.44 471 ASN A C 1
ATOM 3804 O O . ASN A 1 471 ? -33.206 14.079 19.348 1.00 79.44 471 ASN A O 1
ATOM 3808 N N . TYR A 1 472 ? -32.256 12.189 20.090 1.00 76.06 472 TYR A N 1
ATOM 3809 C CA . TYR A 1 472 ? -31.454 12.829 21.129 1.00 76.06 472 TYR A CA 1
ATOM 3810 C C . TYR A 1 472 ? -30.051 13.160 20.613 1.00 76.06 472 TYR A C 1
ATOM 3812 O O . TYR A 1 472 ? -29.432 12.407 19.863 1.00 76.06 472 TYR A O 1
ATOM 3820 N N . LYS A 1 473 ? -29.512 14.306 21.042 1.00 71.25 473 LYS A N 1
ATOM 3821 C CA . LYS A 1 473 ? -28.152 14.731 20.687 1.00 71.25 473 LYS A CA 1
ATOM 3822 C C . LYS A 1 473 ? -27.163 14.247 21.741 1.00 71.25 473 LYS A C 1
ATOM 3824 O O . LYS A 1 473 ? -27.256 14.651 22.896 1.00 71.25 473 LYS A O 1
ATOM 3829 N N . MET A 1 474 ? -26.175 13.455 21.333 1.00 75.00 474 MET A N 1
ATOM 3830 C CA . MET A 1 474 ? -25.021 13.147 22.180 1.00 75.00 474 MET A CA 1
ATOM 3831 C C . MET A 1 474 ? -23.907 14.172 21.966 1.00 75.00 474 MET A C 1
ATOM 3833 O O . MET A 1 474 ? -23.601 14.547 20.834 1.00 75.00 474 MET A O 1
ATOM 3837 N N . LYS A 1 475 ? -23.292 14.624 23.061 1.00 72.50 475 LYS A N 1
ATOM 3838 C CA . LYS A 1 475 ? -22.184 15.586 23.057 1.00 72.50 475 LYS A CA 1
ATOM 3839 C C . LYS A 1 475 ? -20.979 14.971 23.762 1.00 72.50 475 LYS A C 1
ATOM 3841 O O . LYS A 1 475 ? -21.122 14.361 24.816 1.00 72.50 475 LYS A O 1
ATOM 3846 N N . PHE A 1 476 ? -19.799 15.145 23.175 1.00 76.88 476 PHE A N 1
ATOM 3847 C CA . PHE A 1 476 ? -18.525 14.788 23.794 1.00 76.88 476 PHE A CA 1
ATOM 3848 C C . PHE A 1 476 ? -17.937 16.008 24.513 1.00 76.88 476 PHE A C 1
ATOM 3850 O O . PHE A 1 476 ? -17.884 17.094 23.931 1.00 76.88 476 PHE A O 1
ATOM 3857 N N . THR A 1 477 ? -17.482 15.822 25.753 1.00 72.94 477 THR A N 1
ATOM 3858 C CA . THR A 1 477 ? -16.860 16.874 26.570 1.00 72.94 477 THR A CA 1
ATOM 3859 C C . THR A 1 477 ? -15.373 16.553 26.762 1.00 72.94 477 THR A C 1
ATOM 3861 O O . THR A 1 477 ? -15.059 15.627 27.509 1.00 72.94 477 THR A O 1
ATOM 3864 N N . PRO A 1 478 ? -14.450 17.279 26.101 1.00 71.38 478 PRO A N 1
ATOM 3865 C CA . PRO A 1 478 ? -13.021 16.958 26.122 1.00 71.38 478 PRO A CA 1
ATOM 3866 C C . PRO A 1 478 ? -12.297 17.360 27.415 1.00 71.38 478 PRO A C 1
ATOM 3868 O O . PRO A 1 478 ? -11.182 16.902 27.633 1.00 71.38 478 PRO A O 1
ATOM 3871 N N . ASP A 1 479 ? -12.893 18.211 28.259 1.00 71.25 479 ASP A N 1
ATOM 3872 C CA . ASP A 1 479 ? -12.245 18.723 29.478 1.00 71.25 479 ASP A CA 1
ATOM 3873 C C . ASP A 1 479 ? -12.164 17.673 30.610 1.00 71.25 479 ASP A C 1
ATOM 3875 O O . ASP A 1 479 ? -11.429 17.855 31.580 1.00 71.25 479 ASP A O 1
ATOM 3879 N N . ALA A 1 480 ? -12.893 16.557 30.492 1.00 70.50 480 ALA A N 1
ATOM 3880 C CA . ALA A 1 480 ? -12.851 15.475 31.469 1.00 70.50 480 ALA A CA 1
ATOM 3881 C C . ALA A 1 480 ? -11.497 14.745 31.420 1.00 70.50 480 ALA A C 1
ATOM 3883 O O . ALA A 1 480 ? -11.101 14.204 30.386 1.00 70.50 480 ALA A O 1
ATOM 3884 N N . THR A 1 481 ? -10.797 14.689 32.557 1.00 68.25 481 THR A N 1
ATOM 3885 C CA . THR A 1 481 ? -9.529 13.959 32.687 1.00 68.25 481 THR A CA 1
ATOM 3886 C C . THR A 1 481 ? -9.733 12.680 33.489 1.00 68.25 481 THR A C 1
ATOM 3888 O O . THR A 1 481 ? -10.318 12.691 34.567 1.00 68.25 481 THR A O 1
ATOM 3891 N N . CYS A 1 482 ? -9.246 11.560 32.957 1.00 70.69 482 CYS A N 1
ATOM 3892 C CA . CYS A 1 482 ? -9.266 10.266 33.631 1.00 70.69 482 CYS A CA 1
ATOM 3893 C C . CYS A 1 482 ? -7.823 9.804 33.852 1.00 70.69 482 CYS A C 1
ATOM 3895 O O . CYS A 1 482 ? -6.991 9.893 32.945 1.00 70.69 482 CYS A O 1
ATOM 3897 N N . ARG A 1 483 ? -7.519 9.322 35.059 1.00 68.75 483 ARG A N 1
ATOM 3898 C CA . ARG A 1 483 ? -6.231 8.703 35.389 1.00 68.75 483 ARG A CA 1
ATOM 3899 C C . ARG A 1 483 ? -6.431 7.196 35.468 1.00 68.75 483 ARG A C 1
ATOM 3901 O O . ARG A 1 483 ? -7.369 6.734 36.102 1.00 68.75 483 ARG A O 1
ATOM 3908 N N . THR A 1 484 ? -5.537 6.441 34.840 1.00 72.44 484 THR A N 1
ATOM 3909 C CA . THR A 1 484 ? -5.532 4.976 34.902 1.00 72.44 484 THR A CA 1
ATOM 3910 C C . THR A 1 484 ? -4.161 4.486 35.328 1.00 72.44 484 THR A C 1
ATOM 3912 O O . THR A 1 484 ? -3.143 5.097 35.002 1.00 72.44 484 THR A O 1
ATOM 3915 N N . VAL A 1 485 ? -4.134 3.355 36.024 1.00 73.75 485 VAL A N 1
ATOM 3916 C CA . VAL A 1 485 ? -2.893 2.649 36.342 1.00 73.75 485 VAL A CA 1
ATOM 3917 C C . VAL A 1 485 ? -2.440 1.874 35.104 1.00 73.75 485 VAL A C 1
ATOM 3919 O O . VAL A 1 485 ? -3.246 1.214 34.441 1.00 73.75 485 VAL A O 1
ATOM 3922 N N . VAL A 1 486 ? -1.156 1.988 34.760 1.00 80.38 486 VAL A N 1
ATOM 3923 C CA . VAL A 1 486 ? -0.549 1.257 33.639 1.00 80.38 486 VAL A CA 1
ATOM 3924 C C . VAL A 1 486 ? -0.323 -0.200 34.064 1.00 80.38 486 VAL A C 1
ATOM 3926 O O . VAL A 1 486 ? 0.152 -0.433 35.173 1.00 80.38 486 VAL A O 1
ATOM 3929 N N . PRO A 1 487 ? -0.652 -1.199 33.224 1.00 84.06 487 PRO A N 1
ATOM 3930 C CA . PRO A 1 487 ? -0.426 -2.597 33.572 1.00 84.06 487 PRO A CA 1
ATOM 3931 C C . PRO A 1 487 ? 1.069 -2.916 33.706 1.00 84.06 487 PRO A C 1
ATOM 3933 O O . PRO A 1 487 ? 1.845 -2.667 32.788 1.00 84.06 487 PRO A O 1
ATOM 3936 N N . GLU A 1 488 ? 1.448 -3.549 34.817 1.00 86.38 488 GLU A N 1
ATOM 3937 C CA . GLU A 1 488 ? 2.835 -3.963 35.095 1.00 86.38 488 GLU A CA 1
ATOM 3938 C C . GLU A 1 488 ? 3.227 -5.275 34.395 1.00 86.38 488 GLU A C 1
ATOM 3940 O O . GLU A 1 488 ? 4.404 -5.551 34.177 1.00 86.38 488 GLU A O 1
ATOM 3945 N N . LYS A 1 489 ? 2.238 -6.106 34.033 1.00 89.38 489 LYS A N 1
ATOM 3946 C CA . LYS A 1 489 ? 2.445 -7.424 33.413 1.00 89.38 489 LYS A CA 1
ATOM 3947 C C . LYS A 1 489 ? 1.928 -7.455 31.980 1.00 89.38 489 LYS A C 1
ATOM 3949 O O . LYS A 1 489 ? 0.811 -7.013 31.699 1.00 89.38 489 LYS A O 1
ATOM 3954 N N . PHE A 1 490 ? 2.700 -8.082 31.091 1.00 88.62 490 PHE A N 1
ATOM 3955 C CA . PHE A 1 490 ? 2.354 -8.211 29.673 1.00 88.62 490 PHE A CA 1
ATOM 3956 C C . PHE A 1 490 ? 1.023 -8.939 29.441 1.00 88.62 490 PHE A C 1
ATOM 3958 O O . PHE A 1 490 ? 0.238 -8.520 28.599 1.00 88.62 490 PHE A O 1
ATOM 3965 N N . GLU A 1 491 ? 0.713 -9.978 30.219 1.00 86.50 491 GLU A N 1
ATOM 3966 C CA . GLU A 1 491 ? -0.558 -10.709 30.098 1.00 86.50 491 GLU A CA 1
ATOM 3967 C C . GLU A 1 491 ? -1.777 -9.820 30.388 1.00 86.50 491 GLU A C 1
ATOM 3969 O O . GLU A 1 491 ? -2.802 -9.907 29.705 1.00 86.50 491 GLU A O 1
ATOM 3974 N N . ILE A 1 492 ? -1.654 -8.910 31.362 1.00 84.00 492 ILE A N 1
ATOM 3975 C CA . ILE A 1 492 ? -2.705 -7.945 31.702 1.00 84.00 492 ILE A CA 1
ATOM 3976 C C . ILE A 1 492 ? -2.861 -6.939 30.559 1.00 84.00 492 ILE A C 1
ATOM 3978 O O . ILE A 1 492 ? -3.988 -6.679 30.127 1.00 84.00 492 ILE A O 1
ATOM 3982 N N . LEU A 1 493 ? -1.746 -6.425 30.026 1.00 88.62 493 LEU A N 1
ATOM 3983 C CA . LEU A 1 493 ? -1.748 -5.545 28.856 1.00 88.62 493 LEU A CA 1
ATOM 3984 C C . LEU A 1 493 ? -2.415 -6.228 27.653 1.00 88.62 493 LEU A C 1
ATOM 3986 O O . LEU A 1 493 ? -3.311 -5.652 27.040 1.00 88.62 493 LEU A O 1
ATOM 3990 N N . LEU A 1 494 ? -2.026 -7.463 27.339 1.00 89.88 494 LEU A N 1
ATOM 3991 C CA . LEU A 1 494 ? -2.555 -8.227 26.212 1.00 89.88 494 LEU A CA 1
ATOM 3992 C C . LEU A 1 494 ? -4.063 -8.473 26.363 1.00 89.88 494 LEU A C 1
ATOM 3994 O O . LEU A 1 494 ? -4.828 -8.240 25.427 1.00 89.88 494 LEU A O 1
ATOM 3998 N N . SER A 1 495 ? -4.513 -8.845 27.565 1.00 84.62 495 SER A N 1
ATOM 3999 C CA . SER A 1 495 ? -5.934 -9.012 27.892 1.00 84.62 495 SER A CA 1
ATOM 4000 C C . SER A 1 495 ? -6.732 -7.707 27.766 1.00 84.62 495 SER A C 1
ATOM 4002 O O . SER A 1 495 ? -7.857 -7.702 27.257 1.00 84.62 495 SER A O 1
ATOM 4004 N N . GLN A 1 496 ? -6.176 -6.570 28.203 1.00 85.88 496 GLN A N 1
ATOM 4005 C CA . GLN A 1 496 ? -6.800 -5.253 28.028 1.00 85.88 496 GLN A CA 1
ATOM 4006 C C . GLN A 1 496 ? -6.885 -4.858 26.548 1.00 85.88 496 GLN A C 1
ATOM 4008 O O . GLN A 1 496 ? -7.957 -4.475 26.079 1.00 85.88 496 GLN A O 1
ATOM 4013 N N . ARG A 1 497 ? -5.795 -5.011 25.792 1.00 90.44 497 ARG A N 1
ATOM 4014 C CA . ARG A 1 497 ? -5.734 -4.628 24.375 1.00 90.44 497 ARG A CA 1
ATOM 4015 C C . ARG A 1 497 ? -6.629 -5.491 23.495 1.00 90.44 497 ARG A C 1
ATOM 4017 O O . ARG A 1 497 ? -7.371 -4.932 22.693 1.00 90.44 497 ARG A O 1
ATOM 4024 N N . ARG A 1 498 ? -6.668 -6.809 23.725 1.00 89.81 498 ARG A N 1
ATOM 4025 C CA . ARG A 1 498 ? -7.650 -7.714 23.103 1.00 89.81 498 ARG A CA 1
ATOM 4026 C C . ARG A 1 498 ? -9.067 -7.203 23.291 1.00 89.81 498 ARG A C 1
ATOM 4028 O O . ARG A 1 498 ? -9.840 -7.082 22.347 1.00 89.81 498 ARG A O 1
ATOM 4035 N N . ARG A 1 499 ? -9.405 -6.883 24.538 1.00 84.69 499 ARG A N 1
ATOM 4036 C CA . ARG A 1 499 ? -10.722 -6.377 24.921 1.00 84.69 499 ARG A CA 1
ATOM 4037 C C . ARG A 1 499 ? -11.067 -5.069 24.206 1.00 84.69 499 ARG A C 1
ATOM 4039 O O . ARG A 1 499 ? -12.222 -4.900 23.823 1.00 84.69 499 ARG A O 1
ATOM 4046 N N . TRP A 1 500 ? -10.108 -4.161 24.050 1.00 87.00 500 TRP A N 1
ATOM 4047 C CA . TRP A 1 500 ? -10.318 -2.901 23.338 1.00 87.00 500 TRP A CA 1
ATOM 4048 C C . TRP A 1 500 ? -10.522 -3.132 21.844 1.00 87.00 500 TRP A C 1
ATOM 4050 O O . TRP A 1 500 ? -11.521 -2.669 21.313 1.00 87.00 500 TRP A O 1
ATOM 4060 N N . ILE A 1 501 ? -9.667 -3.926 21.197 1.00 89.81 501 ILE A N 1
ATOM 4061 C CA . ILE A 1 501 ? -9.774 -4.228 19.761 1.00 89.81 501 ILE A CA 1
ATOM 4062 C C . ILE A 1 501 ? -11.102 -4.917 19.439 1.00 89.81 501 ILE A C 1
ATOM 4064 O O . ILE A 1 501 ? -11.820 -4.473 18.544 1.00 89.81 501 ILE A O 1
ATOM 4068 N N . ASN A 1 502 ? -11.482 -5.940 20.210 1.00 86.62 502 ASN A N 1
ATOM 4069 C CA . ASN A 1 502 ? -12.734 -6.660 19.978 1.00 86.62 502 ASN A CA 1
ATOM 4070 C C . ASN A 1 502 ? -13.954 -5.741 20.140 1.00 86.62 502 ASN A C 1
ATOM 4072 O O . ASN A 1 502 ? -14.890 -5.804 19.345 1.00 86.62 502 ASN A O 1
ATOM 4076 N N . SER A 1 503 ? -13.926 -4.852 21.140 1.00 83.62 503 SER A N 1
ATOM 4077 C CA . SER A 1 503 ? -14.987 -3.863 21.349 1.00 83.62 503 SER A CA 1
ATOM 4078 C C . SER A 1 503 ? -15.042 -2.833 20.225 1.00 83.62 503 SER A C 1
ATOM 4080 O O . SER A 1 503 ? -16.132 -2.485 19.789 1.00 83.62 503 SER A O 1
ATOM 4082 N N . THR A 1 504 ? -13.891 -2.352 19.754 1.00 88.69 504 THR A N 1
ATOM 4083 C CA . THR A 1 504 ? -13.808 -1.394 18.649 1.00 88.69 504 THR A CA 1
ATOM 4084 C C . THR A 1 504 ? -14.393 -1.987 17.377 1.00 88.69 504 THR A C 1
ATOM 4086 O O . THR A 1 504 ? -15.225 -1.348 16.748 1.00 88.69 504 THR A O 1
ATOM 4089 N N . ILE A 1 505 ? -14.034 -3.224 17.030 1.00 89.12 505 ILE A N 1
ATOM 4090 C CA . ILE A 1 505 ? -14.549 -3.895 15.829 1.00 89.12 505 ILE A CA 1
ATOM 4091 C C . ILE A 1 505 ? -16.057 -4.111 15.924 1.00 89.12 505 ILE A C 1
ATOM 4093 O O . ILE A 1 505 ? -16.768 -3.798 14.974 1.00 89.12 505 ILE A O 1
ATOM 4097 N N . HIS A 1 506 ? -16.558 -4.580 17.071 1.00 84.88 506 HIS A N 1
ATOM 4098 C CA . HIS A 1 506 ? -17.998 -4.738 17.274 1.00 84.88 506 HIS A CA 1
ATOM 4099 C C . HIS A 1 506 ? -18.732 -3.396 17.178 1.00 84.88 506 HIS A C 1
ATOM 4101 O O . HIS A 1 506 ? -19.721 -3.299 16.462 1.00 84.88 506 HIS A O 1
ATOM 4107 N N . ASN A 1 507 ? -18.224 -2.348 17.831 1.00 86.62 507 ASN A N 1
ATOM 4108 C CA . ASN A 1 507 ? -18.849 -1.028 17.805 1.00 86.62 507 ASN A CA 1
ATOM 4109 C C . ASN A 1 507 ? -18.829 -0.420 16.397 1.00 86.62 507 ASN A C 1
ATOM 4111 O O . ASN A 1 507 ? -19.860 0.060 15.943 1.00 86.62 507 ASN A O 1
ATOM 4115 N N . LEU A 1 508 ? -17.699 -0.472 15.686 1.00 89.62 508 LEU A N 1
ATOM 4116 C CA . LEU A 1 508 ? -17.598 0.015 14.307 1.00 89.62 508 LEU A CA 1
ATOM 4117 C C . LEU A 1 508 ? -18.520 -0.763 13.369 1.00 89.62 508 LEU A C 1
ATOM 4119 O O . LEU A 1 508 ? -19.185 -0.149 12.540 1.00 89.62 508 LEU A O 1
ATOM 4123 N N . PHE A 1 509 ? -18.598 -2.087 13.525 1.00 88.69 509 PHE A N 1
ATOM 4124 C CA . PHE A 1 509 ? -19.532 -2.906 12.765 1.00 88.69 509 PHE A CA 1
ATOM 4125 C C . PHE A 1 509 ? -20.969 -2.463 13.034 1.00 88.69 509 PHE A C 1
ATOM 4127 O O . PHE A 1 509 ? -21.652 -2.089 12.102 1.00 88.69 509 PHE A O 1
ATOM 4134 N N . GLU A 1 510 ? -21.411 -2.388 14.286 1.00 85.69 510 GLU A N 1
ATOM 4135 C CA . GLU A 1 510 ? -22.781 -1.985 14.638 1.00 85.69 510 GLU A CA 1
ATOM 4136 C C . GLU A 1 510 ? -23.140 -0.565 14.173 1.00 85.69 510 GLU A C 1
ATOM 4138 O O . GLU A 1 510 ? -24.257 -0.319 13.713 1.00 85.69 510 GLU A O 1
ATOM 4143 N N . LEU A 1 511 ? -22.185 0.369 14.234 1.00 87.12 511 LEU A N 1
ATOM 4144 C CA . LEU A 1 511 ? -22.381 1.735 13.754 1.00 87.12 511 LEU A CA 1
ATOM 4145 C C . LEU A 1 511 ? -22.756 1.760 12.265 1.00 87.12 511 LEU A C 1
ATOM 4147 O O . LEU A 1 511 ? -23.611 2.553 11.887 1.00 87.12 511 LEU A O 1
ATOM 4151 N N . LEU A 1 512 ? -22.206 0.878 11.422 1.00 86.56 512 LEU A N 1
ATOM 4152 C CA . LEU A 1 512 ? -22.516 0.849 9.983 1.00 86.56 512 LEU A CA 1
ATOM 4153 C C . LEU A 1 512 ? -24.007 0.630 9.672 1.00 86.56 512 LEU A C 1
ATOM 4155 O O . LEU A 1 512 ? -24.473 1.077 8.623 1.00 86.56 512 LEU A O 1
ATOM 4159 N N . TRP A 1 513 ? -24.760 -0.001 10.579 1.00 82.56 513 TRP A N 1
ATOM 4160 C CA . TRP A 1 513 ? -26.191 -0.281 10.416 1.00 82.56 513 TRP A CA 1
ATOM 4161 C C . TRP A 1 513 ? -27.106 0.765 11.076 1.00 82.56 513 TRP A C 1
ATOM 4163 O O . TRP A 1 513 ? -28.330 0.637 11.004 1.00 82.56 513 TRP A O 1
ATOM 4173 N N . LEU A 1 514 ? -26.556 1.832 11.672 1.00 82.94 514 LEU A N 1
ATOM 4174 C CA . LEU A 1 514 ? -27.359 2.953 12.173 1.00 82.94 514 LEU A CA 1
ATOM 4175 C C . LEU A 1 514 ? -28.059 3.690 11.027 1.00 82.94 514 LEU A C 1
ATOM 4177 O O . LEU A 1 514 ? -27.430 4.045 10.026 1.00 82.94 514 LEU A O 1
ATOM 4181 N N . LYS A 1 515 ? -29.360 3.962 11.192 1.00 71.69 515 LYS A N 1
ATOM 4182 C CA . LYS A 1 515 ? -30.231 4.574 10.170 1.00 71.69 515 LYS A CA 1
ATOM 4183 C C . LYS A 1 515 ? -30.019 6.084 9.991 1.00 71.69 515 LYS A C 1
ATOM 4185 O O . LYS A 1 515 ? -30.096 6.554 8.857 1.00 71.69 515 LYS A O 1
ATOM 4190 N N . ASP A 1 516 ? -29.621 6.796 11.042 1.00 70.88 516 ASP A N 1
ATOM 4191 C CA . ASP A 1 516 ? -29.582 8.267 11.061 1.00 70.88 516 ASP A CA 1
ATOM 4192 C C . ASP A 1 516 ? -28.157 8.838 11.001 1.00 70.88 516 ASP A C 1
ATOM 4194 O O . ASP A 1 516 ? -27.750 9.665 11.814 1.00 70.88 516 ASP A O 1
ATOM 4198 N N . MET A 1 517 ? -27.360 8.388 10.027 1.00 72.19 517 MET A N 1
ATOM 4199 C CA . MET A 1 517 ? -26.022 8.944 9.795 1.00 72.19 517 MET A CA 1
ATOM 4200 C C . MET A 1 517 ? -26.031 9.943 8.641 1.00 72.19 517 MET A C 1
ATOM 4202 O O . MET A 1 517 ? -26.432 9.612 7.524 1.00 72.19 517 MET A O 1
ATOM 4206 N N . CYS A 1 518 ? -25.549 11.159 8.903 1.00 68.94 518 CYS A N 1
ATOM 4207 C CA . CYS A 1 518 ? -25.419 12.200 7.891 1.00 68.94 518 CYS A CA 1
ATOM 4208 C C . CYS A 1 518 ? -24.383 11.819 6.817 1.00 68.94 518 CYS A C 1
ATOM 4210 O O . CYS A 1 518 ? -23.378 11.144 7.081 1.00 68.94 518 CYS A O 1
ATOM 4212 N N . GLY A 1 519 ? -24.620 12.248 5.575 1.00 64.25 519 GLY A N 1
ATOM 4213 C CA . GLY A 1 519 ? -23.638 12.057 4.516 1.00 64.25 519 GLY A CA 1
ATOM 4214 C C . GLY A 1 519 ? -24.137 12.247 3.093 1.00 64.25 519 GLY A C 1
ATOM 4215 O O . GLY A 1 519 ? -25.274 11.912 2.777 1.00 64.25 519 GLY A O 1
ATOM 4216 N N . PHE A 1 520 ? -23.224 12.693 2.230 1.00 62.03 520 PHE A N 1
ATOM 4217 C CA . PHE A 1 520 ? -23.336 12.642 0.774 1.00 62.03 520 PHE A CA 1
ATOM 4218 C C . PHE A 1 520 ? -22.141 11.846 0.218 1.00 62.03 520 PHE A C 1
ATOM 4220 O O . PHE A 1 520 ? -20.988 12.208 0.459 1.00 62.03 520 PHE A O 1
ATOM 4227 N N . CYS A 1 521 ? -22.409 10.752 -0.504 1.00 64.06 521 CYS A N 1
ATOM 4228 C CA . CYS A 1 521 ? -21.403 9.901 -1.163 1.00 64.06 521 CYS A CA 1
ATOM 4229 C C . CYS A 1 521 ? -20.218 9.486 -0.242 1.00 64.06 521 CYS A C 1
ATOM 4231 O O . CYS A 1 521 ? -20.435 9.088 0.906 1.00 64.06 521 CYS A O 1
ATOM 4233 N N . CYS A 1 522 ? -18.969 9.582 -0.724 1.00 58.22 522 CYS A N 1
ATOM 4234 C CA . CYS A 1 522 ? -17.725 9.224 -0.020 1.00 58.22 522 CYS A CA 1
ATOM 4235 C C . CYS A 1 522 ? -17.385 10.121 1.187 1.00 58.22 522 CYS A C 1
ATOM 4237 O O . CYS A 1 522 ? -16.411 9.862 1.884 1.00 58.22 522 CYS A O 1
ATOM 4239 N N . PHE A 1 523 ? -18.180 11.157 1.463 1.00 66.75 523 PHE A N 1
ATOM 4240 C CA . PHE A 1 523 ? -18.064 11.983 2.671 1.00 66.75 523 PHE A CA 1
ATOM 4241 C C . PHE A 1 523 ? -19.143 11.640 3.704 1.00 66.75 523 PHE A C 1
ATOM 4243 O O . PHE A 1 523 ? -19.405 12.408 4.628 1.00 66.75 523 PHE A O 1
ATOM 4250 N N . SER A 1 524 ? -19.806 10.489 3.557 1.00 83.50 524 SER A N 1
ATOM 4251 C CA . SER A 1 524 ? -20.719 9.991 4.580 1.00 83.50 524 SER A CA 1
ATOM 4252 C C . SER A 1 524 ? -19.967 9.514 5.816 1.00 83.50 524 SER A C 1
ATOM 4254 O O . SER A 1 524 ? -18.969 8.799 5.712 1.00 83.50 524 SER A O 1
ATOM 4256 N N . MET A 1 525 ? -20.514 9.809 6.999 1.00 82.62 525 MET A N 1
ATOM 4257 C CA . MET A 1 525 ? -20.023 9.232 8.254 1.00 82.62 525 MET A CA 1
ATOM 4258 C C . MET A 1 525 ? -20.020 7.700 8.211 1.00 82.62 525 MET A C 1
ATOM 4260 O O . MET A 1 525 ? -19.110 7.077 8.752 1.00 82.62 525 MET A O 1
ATOM 4264 N N . ARG A 1 526 ? -20.966 7.082 7.484 1.00 86.44 526 ARG A N 1
ATOM 4265 C CA . ARG A 1 526 ? -20.967 5.629 7.258 1.00 86.44 526 ARG A CA 1
ATOM 4266 C C . ARG A 1 526 ? -19.719 5.152 6.526 1.00 86.44 526 ARG A C 1
ATOM 4268 O O . ARG A 1 526 ? -19.142 4.137 6.900 1.00 86.44 526 ARG A O 1
ATOM 4275 N N . PHE A 1 527 ? -19.295 5.889 5.505 1.00 85.62 527 PHE A N 1
ATOM 4276 C CA . PHE A 1 527 ? -18.115 5.547 4.720 1.00 85.62 527 PHE A CA 1
ATOM 4277 C C . PHE A 1 527 ? -16.830 5.685 5.546 1.00 85.62 527 PHE A C 1
ATOM 4279 O O . PHE A 1 527 ? -15.988 4.791 5.511 1.00 85.62 527 PHE A O 1
ATOM 4286 N N . VAL A 1 528 ? -16.712 6.739 6.361 1.00 85.94 528 VAL A N 1
ATOM 4287 C CA . VAL A 1 528 ? -15.578 6.914 7.288 1.00 85.94 528 VAL A CA 1
ATOM 4288 C C . VAL A 1 528 ? -15.510 5.770 8.306 1.00 85.94 528 VAL A C 1
ATOM 4290 O O . VAL A 1 528 ? -14.450 5.176 8.483 1.00 85.94 528 VAL A O 1
ATOM 4293 N N . VAL A 1 529 ? -16.640 5.403 8.922 1.00 88.56 529 VAL A N 1
ATOM 4294 C CA . VAL A 1 529 ? -16.717 4.266 9.860 1.00 88.56 529 VAL A CA 1
ATOM 4295 C C . VAL A 1 529 ? -16.347 2.948 9.171 1.00 88.56 529 VAL A C 1
ATOM 4297 O O . VAL A 1 529 ? -15.659 2.115 9.760 1.00 88.56 529 VAL A O 1
ATOM 4300 N N . MET A 1 530 ? -16.754 2.757 7.913 1.00 89.31 530 MET A N 1
ATOM 4301 C CA . MET A 1 530 ? -16.410 1.564 7.134 1.00 89.31 530 MET A CA 1
ATOM 4302 C C . MET A 1 530 ? -14.906 1.498 6.864 1.00 89.31 530 MET A C 1
ATOM 4304 O O . MET A 1 530 ? -14.296 0.449 7.066 1.00 89.31 530 MET A O 1
ATOM 4308 N N . LEU A 1 531 ? -14.300 2.609 6.441 1.00 88.12 531 LEU A N 1
ATOM 4309 C CA . LEU A 1 531 ? -12.857 2.686 6.230 1.00 88.12 531 LEU A CA 1
ATOM 4310 C C . LEU A 1 531 ? -12.077 2.466 7.526 1.00 88.12 531 LEU A C 1
ATOM 4312 O O . LEU A 1 531 ? -11.034 1.824 7.485 1.00 88.12 531 LEU A O 1
ATOM 4316 N N . ASP A 1 532 ? -12.591 2.909 8.672 1.00 89.56 532 ASP A N 1
ATOM 4317 C CA . ASP A 1 532 ? -11.982 2.639 9.977 1.00 89.56 532 ASP A CA 1
ATOM 4318 C C . ASP A 1 532 ? -12.070 1.173 10.384 1.00 89.56 532 ASP A C 1
ATOM 4320 O O . ASP A 1 532 ? -11.107 0.617 10.923 1.00 89.56 532 ASP A O 1
ATOM 4324 N N . LEU A 1 533 ? -13.206 0.530 10.109 1.00 91.81 533 LEU A N 1
ATOM 4325 C CA . LEU A 1 533 ? -13.373 -0.899 10.338 1.00 91.81 533 LEU A CA 1
ATOM 4326 C C . LEU A 1 533 ? -12.380 -1.690 9.481 1.00 91.81 533 LEU A C 1
ATOM 4328 O O . LEU A 1 533 ? -11.624 -2.500 10.016 1.00 91.81 533 LEU A O 1
ATOM 4332 N N . VAL A 1 534 ? -12.337 -1.418 8.173 1.00 90.94 534 VAL A N 1
ATOM 4333 C CA . VAL A 1 534 ? -11.386 -2.058 7.251 1.00 90.94 534 VAL A CA 1
ATOM 4334 C C . VAL A 1 534 ? -9.951 -1.753 7.679 1.00 90.94 534 VAL A C 1
ATOM 4336 O O . VAL A 1 534 ? -9.159 -2.678 7.822 1.00 90.94 534 VAL A O 1
ATOM 4339 N N . GLY A 1 535 ? -9.639 -0.490 7.975 1.00 89.88 535 GLY A N 1
ATOM 4340 C CA . GLY A 1 535 ? -8.336 -0.020 8.443 1.00 89.88 535 GLY A CA 1
ATOM 4341 C C . GLY A 1 535 ? -7.844 -0.773 9.677 1.00 89.88 535 GLY A C 1
ATOM 4342 O O . GLY A 1 535 ? -6.700 -1.217 9.707 1.00 89.88 535 GLY A O 1
ATOM 4343 N N . THR A 1 536 ? -8.727 -0.995 10.655 1.00 91.25 536 THR A N 1
ATOM 4344 C CA . THR A 1 536 ? -8.423 -1.775 11.865 1.00 91.25 536 THR A CA 1
ATOM 4345 C C . THR A 1 536 ? -8.114 -3.231 11.515 1.00 91.25 536 THR A C 1
ATOM 4347 O O . THR A 1 536 ? -7.124 -3.787 11.990 1.00 91.25 536 THR A O 1
ATOM 4350 N N . LEU A 1 537 ? -8.920 -3.846 10.643 1.00 92.94 537 LEU A N 1
ATOM 4351 C CA . LEU A 1 537 ? -8.749 -5.243 10.243 1.00 92.94 537 LEU A CA 1
ATOM 4352 C C . LEU A 1 537 ? -7.456 -5.483 9.454 1.00 92.94 537 LEU A C 1
ATOM 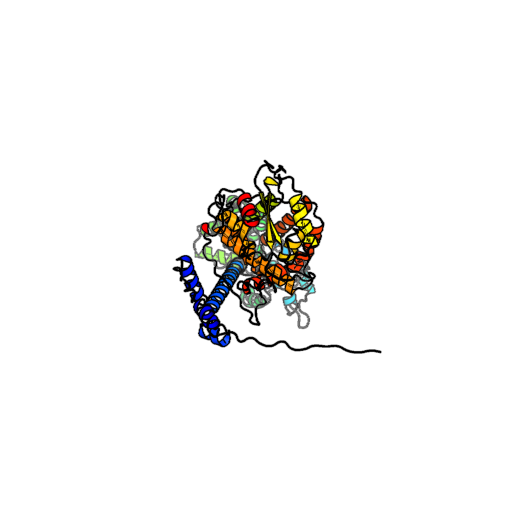4354 O O . LEU A 1 537 ? -6.867 -6.552 9.599 1.00 92.94 537 LEU A O 1
ATOM 4358 N N . ILE A 1 538 ? -6.987 -4.511 8.665 1.00 92.19 538 ILE A N 1
ATOM 4359 C CA . ILE A 1 538 ? -5.810 -4.648 7.786 1.00 92.19 538 ILE A CA 1
ATOM 4360 C C . ILE A 1 538 ? -4.480 -4.239 8.437 1.00 92.19 538 ILE A C 1
ATOM 4362 O O . ILE A 1 538 ? -3.443 -4.342 7.783 1.00 92.19 538 ILE A O 1
ATOM 4366 N N . LEU A 1 539 ? -4.470 -3.805 9.706 1.00 91.12 539 LEU A N 1
ATOM 4367 C CA . LEU A 1 539 ? -3.243 -3.389 10.408 1.00 91.12 539 LEU A CA 1
ATOM 4368 C C . LEU A 1 539 ? -2.095 -4.417 10.314 1.00 91.12 539 LEU A C 1
ATOM 4370 O O . LEU A 1 539 ? -0.967 -4.012 10.040 1.00 91.12 539 LEU A O 1
ATOM 4374 N N . PRO A 1 540 ? -2.324 -5.739 10.446 1.00 94.94 540 PRO A N 1
ATOM 4375 C CA . PRO A 1 540 ? -1.224 -6.691 10.295 1.00 94.94 540 PRO A CA 1
ATOM 4376 C C . PRO A 1 540 ? -0.690 -6.762 8.858 1.00 94.94 540 PRO A C 1
ATOM 4378 O O . PRO A 1 540 ? 0.515 -6.892 8.650 1.00 94.94 540 PRO A O 1
ATOM 4381 N N . ALA A 1 541 ? -1.565 -6.623 7.857 1.00 94.12 541 ALA A N 1
ATOM 4382 C CA . ALA A 1 541 ? -1.161 -6.591 6.454 1.00 94.12 541 ALA A CA 1
ATOM 4383 C C . ALA A 1 541 ? -0.317 -5.352 6.126 1.00 94.12 541 ALA A C 1
ATOM 4385 O O . ALA A 1 541 ? 0.632 -5.453 5.350 1.00 94.12 541 ALA A O 1
ATOM 4386 N N . SER A 1 542 ? -0.602 -4.197 6.740 1.00 89.50 542 SER A N 1
ATOM 4387 C CA . SER A 1 542 ? 0.212 -2.994 6.532 1.00 89.50 542 SER A CA 1
ATOM 4388 C C . SER A 1 542 ? 1.626 -3.142 7.103 1.00 89.50 542 SER A C 1
ATOM 4390 O O . SER A 1 542 ? 2.571 -2.650 6.492 1.00 89.50 542 SER A O 1
ATOM 4392 N N . VAL A 1 543 ? 1.809 -3.893 8.198 1.00 92.94 543 VAL A N 1
ATOM 4393 C CA . VAL A 1 543 ? 3.146 -4.237 8.719 1.00 92.94 543 VAL A CA 1
ATOM 4394 C C . VAL A 1 543 ? 3.903 -5.155 7.753 1.00 92.94 543 VAL A C 1
ATOM 4396 O O . VAL A 1 543 ? 5.082 -4.920 7.497 1.00 92.94 543 VAL A O 1
ATOM 4399 N N . ILE A 1 544 ? 3.239 -6.158 7.165 1.00 93.44 544 ILE A N 1
ATOM 4400 C CA . ILE A 1 544 ? 3.848 -7.018 6.131 1.00 93.44 544 ILE A CA 1
ATOM 4401 C C . ILE A 1 544 ? 4.288 -6.173 4.927 1.00 93.44 544 ILE A C 1
ATOM 4403 O O . ILE A 1 544 ? 5.405 -6.324 4.434 1.00 93.44 544 ILE A O 1
ATOM 4407 N N . TYR A 1 545 ? 3.433 -5.253 4.477 1.00 88.75 545 TYR A N 1
ATOM 4408 C CA . TYR A 1 545 ? 3.748 -4.349 3.373 1.00 88.75 545 TYR A CA 1
ATOM 4409 C C . TYR A 1 545 ? 4.909 -3.397 3.703 1.00 88.75 545 TYR A C 1
ATOM 4411 O O . TYR A 1 545 ? 5.778 -3.175 2.862 1.00 88.75 545 TYR A O 1
ATOM 4419 N N . LEU A 1 546 ? 4.987 -2.891 4.938 1.00 87.94 546 LEU A N 1
ATOM 4420 C CA . LEU A 1 546 ? 6.109 -2.071 5.399 1.00 87.94 546 LEU A CA 1
ATOM 4421 C C . LEU A 1 546 ? 7.437 -2.843 5.344 1.00 87.94 546 LEU A C 1
ATOM 4423 O O . LEU A 1 546 ? 8.429 -2.317 4.842 1.00 87.94 546 LEU A O 1
ATOM 4427 N N . ILE A 1 547 ? 7.452 -4.101 5.800 1.00 90.19 547 ILE A N 1
ATOM 4428 C CA . ILE A 1 547 ? 8.632 -4.977 5.706 1.00 90.19 547 ILE A CA 1
ATOM 4429 C C . ILE A 1 547 ? 9.030 -5.181 4.238 1.00 90.19 547 ILE A C 1
ATOM 4431 O O . ILE A 1 547 ? 10.211 -5.080 3.906 1.00 90.19 547 ILE A O 1
ATOM 4435 N N . TYR A 1 548 ? 8.057 -5.413 3.352 1.00 88.06 548 TYR A N 1
ATOM 4436 C CA . TYR A 1 548 ? 8.305 -5.535 1.915 1.00 88.06 548 TYR A CA 1
ATOM 4437 C C . TYR A 1 548 ? 8.967 -4.279 1.332 1.00 88.06 548 TYR A C 1
ATOM 4439 O O . TYR A 1 548 ? 9.976 -4.407 0.642 1.00 88.06 548 TYR A O 1
ATOM 4447 N N . ILE A 1 549 ? 8.465 -3.077 1.643 1.00 85.44 549 ILE A N 1
ATOM 4448 C CA . ILE A 1 549 ? 9.066 -1.819 1.168 1.00 85.44 549 ILE A CA 1
ATOM 4449 C C . ILE A 1 549 ? 10.516 -1.691 1.647 1.00 85.44 549 ILE A C 1
ATOM 4451 O O . ILE A 1 549 ? 11.386 -1.335 0.858 1.00 85.44 549 ILE A O 1
ATOM 4455 N N . ILE A 1 550 ? 10.800 -2.009 2.914 1.00 86.75 550 ILE A N 1
ATOM 4456 C CA . ILE A 1 550 ? 12.162 -1.932 3.466 1.00 86.75 550 ILE A CA 1
ATOM 4457 C C . ILE A 1 550 ? 13.106 -2.891 2.726 1.00 86.75 550 ILE A C 1
ATOM 4459 O O . ILE A 1 550 ? 14.209 -2.498 2.343 1.00 86.75 550 ILE A O 1
ATOM 4463 N N . ILE A 1 551 ? 12.672 -4.131 2.477 1.00 86.94 551 ILE A N 1
ATOM 4464 C CA . ILE A 1 551 ? 13.465 -5.128 1.742 1.00 86.94 551 ILE A CA 1
ATOM 4465 C C . ILE A 1 551 ? 13.667 -4.695 0.286 1.00 86.94 551 ILE A C 1
ATOM 4467 O O . ILE A 1 551 ? 14.793 -4.734 -0.212 1.00 86.94 551 ILE A O 1
ATOM 4471 N N . ALA A 1 552 ? 12.608 -4.251 -0.395 1.00 82.12 552 ALA A N 1
ATOM 4472 C CA . ALA A 1 552 ? 12.680 -3.767 -1.772 1.00 82.12 552 ALA A CA 1
ATOM 4473 C C . ALA A 1 552 ? 13.648 -2.580 -1.898 1.00 82.12 552 ALA A C 1
ATOM 4475 O O . ALA A 1 552 ? 14.423 -2.514 -2.851 1.00 82.12 552 ALA A O 1
ATOM 4476 N N . TRP A 1 553 ? 13.669 -1.696 -0.896 1.00 81.56 553 TRP A N 1
ATOM 4477 C CA . TRP A 1 553 ? 14.538 -0.522 -0.870 1.00 81.56 553 TRP A CA 1
ATOM 4478 C C . TRP A 1 553 ? 15.993 -0.921 -0.661 1.00 81.56 553 TRP A C 1
ATOM 4480 O O . TRP A 1 553 ? 16.871 -0.489 -1.404 1.00 81.56 553 TRP A O 1
ATOM 4490 N N . SER A 1 554 ? 16.238 -1.807 0.308 1.00 84.12 554 SER A N 1
ATOM 4491 C CA . SER A 1 554 ? 17.580 -2.292 0.623 1.00 84.12 554 SER A CA 1
ATOM 4492 C C . SER A 1 554 ? 18.201 -3.111 -0.510 1.00 84.12 554 SER A C 1
ATOM 4494 O O . SER A 1 554 ? 19.422 -3.130 -0.637 1.00 84.12 554 SER A O 1
ATOM 4496 N N . THR A 1 555 ? 17.392 -3.817 -1.303 1.00 79.94 555 THR A N 1
ATOM 4497 C CA . THR A 1 555 ? 17.874 -4.728 -2.358 1.00 79.94 555 THR A CA 1
ATOM 4498 C C . THR A 1 555 ? 17.862 -4.110 -3.752 1.00 79.94 555 THR A C 1
ATOM 4500 O O . THR A 1 555 ? 18.419 -4.706 -4.670 1.00 79.94 555 THR A O 1
ATOM 4503 N N . LYS A 1 556 ? 17.219 -2.945 -3.936 1.00 70.56 556 LYS A N 1
ATOM 4504 C CA . LYS A 1 556 ? 16.955 -2.318 -5.247 1.00 70.56 556 LYS A CA 1
ATOM 4505 C C . LYS A 1 556 ? 16.321 -3.275 -6.272 1.00 70.56 556 LYS A C 1
ATOM 4507 O O . LYS A 1 556 ? 16.410 -3.048 -7.473 1.00 70.56 556 LYS A O 1
ATOM 4512 N N . PHE A 1 557 ? 15.680 -4.351 -5.806 1.00 66.25 557 PHE A N 1
ATOM 4513 C CA . PHE A 1 557 ? 15.105 -5.388 -6.667 1.00 66.25 557 PHE A CA 1
ATOM 4514 C C . PHE A 1 557 ? 13.843 -4.907 -7.401 1.00 66.25 557 PHE A C 1
ATOM 4516 O O . PHE A 1 557 ? 13.458 -5.473 -8.422 1.00 66.25 557 PHE A O 1
ATOM 4523 N N . GLN A 1 558 ? 13.189 -3.870 -6.874 1.00 64.50 558 GLN A N 1
ATOM 4524 C CA . GLN A 1 558 ? 11.979 -3.276 -7.429 1.00 64.50 558 GLN A CA 1
ATOM 4525 C C . GLN A 1 558 ? 12.032 -1.758 -7.317 1.00 64.50 558 GLN A C 1
ATOM 4527 O O . GLN A 1 558 ? 12.568 -1.208 -6.351 1.00 64.50 558 GLN A O 1
ATOM 4532 N N . ILE A 1 559 ? 11.415 -1.090 -8.286 1.00 61.97 559 ILE A N 1
ATOM 4533 C CA . ILE A 1 559 ? 11.177 0.347 -8.222 1.00 61.97 559 ILE A CA 1
ATOM 4534 C C . ILE A 1 559 ? 10.076 0.557 -7.190 1.00 61.97 559 ILE A C 1
ATOM 4536 O O . ILE A 1 559 ? 8.934 0.142 -7.378 1.00 61.97 559 ILE A O 1
ATOM 4540 N N . ILE A 1 560 ? 10.434 1.154 -6.058 1.00 66.31 560 ILE A N 1
ATOM 4541 C CA . ILE A 1 560 ? 9.445 1.475 -5.036 1.00 66.31 560 ILE A CA 1
ATOM 4542 C C . ILE A 1 560 ? 8.654 2.682 -5.496 1.00 66.31 560 ILE A C 1
ATOM 4544 O O . ILE A 1 560 ? 9.214 3.721 -5.846 1.00 66.31 560 ILE A O 1
ATOM 4548 N N . ASN A 1 561 ? 7.338 2.562 -5.393 1.00 68.31 561 ASN A N 1
ATOM 4549 C CA . ASN A 1 561 ? 6.450 3.687 -5.557 1.00 68.31 561 ASN A CA 1
ATOM 4550 C C . ASN A 1 561 ? 6.683 4.713 -4.426 1.00 68.31 561 ASN A C 1
ATOM 4552 O O . ASN A 1 561 ? 6.271 4.514 -3.276 1.00 68.31 561 ASN A O 1
ATOM 4556 N N . LEU A 1 562 ? 7.323 5.833 -4.776 1.00 74.56 562 LEU A N 1
ATOM 4557 C CA . LEU A 1 562 ? 7.609 6.955 -3.878 1.00 74.56 562 LEU A CA 1
ATOM 4558 C C . LEU A 1 562 ? 6.347 7.484 -3.176 1.00 74.56 562 LEU A C 1
ATOM 4560 O O . LEU A 1 562 ? 6.413 7.876 -2.010 1.00 74.56 562 LEU A O 1
ATOM 4564 N N . TYR A 1 563 ? 5.187 7.449 -3.839 1.00 76.50 563 TYR A N 1
ATOM 4565 C CA . TYR A 1 563 ? 3.927 7.920 -3.268 1.00 76.50 563 TYR A CA 1
ATOM 4566 C C . TYR A 1 563 ? 3.553 7.143 -2.000 1.00 76.50 563 TYR A C 1
ATOM 4568 O O . TYR A 1 563 ? 3.135 7.760 -1.022 1.00 76.50 563 TYR A O 1
ATOM 4576 N N . SER A 1 564 ? 3.783 5.823 -1.950 1.00 74.94 564 SER A N 1
ATOM 4577 C CA . SER A 1 564 ? 3.504 5.020 -0.744 1.00 74.94 564 SER A CA 1
ATOM 4578 C C . SER A 1 564 ? 4.272 5.541 0.477 1.00 74.94 564 SER A C 1
ATOM 4580 O O . SER A 1 564 ? 3.710 5.658 1.567 1.00 74.94 564 SER A O 1
ATOM 4582 N N . ILE A 1 565 ? 5.543 5.908 0.291 1.00 79.31 565 ILE A N 1
ATOM 4583 C CA . ILE A 1 565 ? 6.390 6.469 1.352 1.00 79.31 565 ILE A CA 1
ATOM 4584 C C . ILE A 1 565 ? 5.896 7.864 1.747 1.00 79.31 565 ILE A C 1
ATOM 4586 O O . ILE A 1 565 ? 5.740 8.143 2.936 1.00 79.31 565 ILE A O 1
ATOM 4590 N N . LEU A 1 566 ? 5.598 8.721 0.766 1.00 82.25 566 LEU A N 1
ATOM 4591 C CA . LEU A 1 566 ? 5.093 10.075 1.010 1.00 82.25 566 LEU A CA 1
ATOM 4592 C C . LEU A 1 566 ? 3.778 10.071 1.796 1.00 82.25 566 LEU A C 1
ATOM 4594 O O . LEU A 1 566 ? 3.595 10.892 2.692 1.00 82.25 566 LEU A O 1
ATOM 4598 N N . ILE A 1 567 ? 2.875 9.134 1.509 1.00 80.69 567 ILE A N 1
ATOM 4599 C CA . ILE A 1 567 ? 1.597 8.996 2.214 1.00 80.69 567 ILE A CA 1
ATOM 4600 C C . ILE A 1 567 ? 1.811 8.523 3.652 1.00 80.69 567 ILE A C 1
ATOM 4602 O O . ILE A 1 567 ? 1.257 9.124 4.574 1.00 80.69 567 ILE A O 1
ATOM 4606 N N . MET A 1 568 ? 2.648 7.502 3.867 1.00 80.44 568 MET A N 1
ATOM 4607 C CA . MET A 1 568 ? 2.994 7.058 5.222 1.00 80.44 568 MET A CA 1
ATOM 4608 C C . MET A 1 568 ? 3.609 8.203 6.034 1.00 80.44 568 MET A C 1
ATOM 4610 O O . MET A 1 568 ? 3.179 8.455 7.159 1.00 80.44 568 MET A O 1
ATOM 4614 N N . ALA A 1 569 ? 4.549 8.946 5.445 1.00 86.12 569 ALA A N 1
ATOM 4615 C CA . ALA A 1 569 ? 5.153 10.110 6.081 1.00 86.12 569 ALA A CA 1
ATOM 4616 C C . ALA A 1 569 ? 4.104 11.185 6.398 1.00 86.12 569 ALA A C 1
ATOM 4618 O O . ALA A 1 569 ? 4.064 11.688 7.518 1.00 86.12 569 ALA A O 1
ATOM 4619 N N . SER A 1 570 ? 3.203 11.482 5.458 1.00 86.56 570 SER A N 1
ATOM 4620 C CA . SER A 1 570 ? 2.151 12.494 5.625 1.00 86.56 570 SER A CA 1
ATOM 4621 C C . SER A 1 570 ? 1.219 12.189 6.799 1.00 86.56 570 SER A C 1
ATOM 4623 O O . SER A 1 570 ? 0.874 13.097 7.552 1.00 86.56 5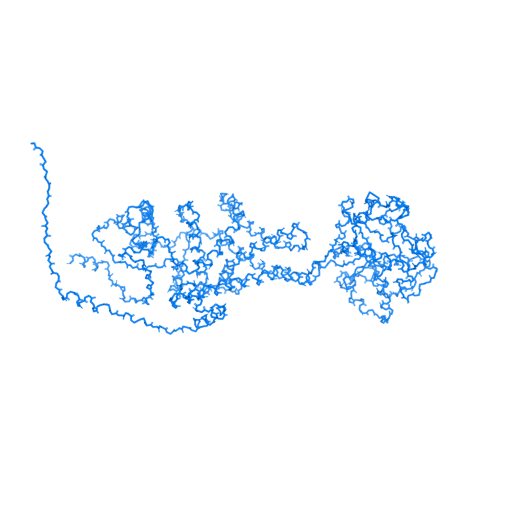70 SER A O 1
ATOM 4625 N N . ILE A 1 571 ? 0.845 10.920 7.004 1.00 85.38 571 ILE A N 1
ATOM 4626 C CA . ILE A 1 571 ? -0.013 10.505 8.126 1.00 85.38 571 ILE A CA 1
ATOM 4627 C C . ILE A 1 571 ? 0.673 10.782 9.472 1.00 85.38 571 ILE A C 1
ATOM 4629 O O . ILE A 1 571 ? 0.056 11.370 10.362 1.00 85.38 571 ILE A O 1
ATOM 4633 N N . TYR A 1 572 ? 1.947 10.409 9.623 1.00 87.12 572 TYR A N 1
ATOM 4634 C CA . TYR A 1 572 ? 2.693 10.657 10.862 1.00 87.12 572 TYR A CA 1
ATOM 4635 C C . TYR A 1 572 ? 3.028 12.139 11.065 1.00 87.12 572 TYR A C 1
ATOM 4637 O O . TYR A 1 572 ? 2.960 12.628 12.191 1.00 87.12 572 TYR A O 1
ATOM 4645 N N . ILE A 1 573 ? 3.322 12.879 9.992 1.00 89.50 573 ILE A N 1
ATOM 4646 C CA . ILE A 1 573 ? 3.522 14.334 10.050 1.00 89.50 573 ILE A CA 1
ATOM 4647 C C . ILE A 1 573 ? 2.251 15.011 10.560 1.00 89.50 573 ILE A C 1
ATOM 4649 O O . ILE A 1 573 ? 2.320 15.838 11.466 1.00 89.50 573 ILE A O 1
ATOM 4653 N N . LEU A 1 574 ? 1.084 14.629 10.037 1.00 88.88 574 LEU A N 1
ATOM 4654 C CA . LEU A 1 574 ? -0.194 15.193 10.461 1.00 88.88 574 LEU A CA 1
ATOM 4655 C C . LEU A 1 574 ? -0.485 14.904 11.944 1.00 88.88 574 LEU A C 1
ATOM 4657 O O . LEU A 1 574 ? -0.966 15.779 12.664 1.00 88.88 574 LEU A O 1
ATOM 4661 N N . GLN A 1 575 ? -0.135 13.710 12.430 1.00 87.88 575 GLN A N 1
ATOM 4662 C CA . GLN A 1 575 ? -0.211 13.372 13.857 1.00 87.88 575 GLN A CA 1
ATOM 4663 C C . GLN A 1 575 ? 0.758 14.212 14.705 1.00 87.88 575 GLN A C 1
ATOM 4665 O O . GLN A 1 575 ? 0.360 14.753 15.736 1.00 87.88 575 GLN A O 1
ATOM 4670 N N . GLY A 1 576 ? 2.005 14.379 14.258 1.00 89.75 576 GLY A N 1
ATOM 4671 C CA . GLY A 1 576 ? 2.995 15.219 14.934 1.00 89.75 576 GLY A CA 1
ATOM 4672 C C . GLY A 1 576 ? 2.557 16.683 15.020 1.00 89.75 576 GLY A C 1
ATOM 4673 O O . GLY A 1 576 ? 2.615 17.283 16.094 1.00 89.75 576 GLY A O 1
ATOM 4674 N N . LEU A 1 577 ? 2.027 17.237 13.924 1.00 91.00 577 LEU A N 1
ATOM 4675 C CA . LEU A 1 577 ? 1.459 18.587 13.886 1.00 91.00 577 LEU A CA 1
ATOM 4676 C C . LEU A 1 577 ? 0.320 18.752 14.895 1.00 91.00 577 LEU A C 1
ATOM 4678 O O . LEU A 1 577 ? 0.241 19.785 15.556 1.00 91.00 577 LEU A O 1
ATOM 4682 N N . LEU A 1 578 ? -0.530 17.735 15.070 1.00 88.69 578 LEU A N 1
ATOM 4683 C CA . LEU A 1 578 ? -1.609 17.777 16.057 1.00 88.69 578 LEU A CA 1
ATOM 4684 C C . LEU A 1 578 ? -1.064 17.932 17.482 1.00 88.69 578 LEU A C 1
ATOM 4686 O O . LEU A 1 578 ? -1.580 18.744 18.251 1.00 88.69 578 LEU A O 1
ATOM 4690 N N . PHE A 1 579 ? -0.011 17.190 17.831 1.00 89.94 579 PHE A N 1
ATOM 4691 C CA . PHE A 1 579 ? 0.619 17.288 19.149 1.00 89.94 579 PHE A CA 1
ATOM 4692 C C . PHE A 1 579 ? 1.300 18.639 19.370 1.00 89.94 579 PHE A C 1
ATOM 4694 O O . PHE A 1 579 ? 1.194 19.189 20.467 1.00 89.94 579 PHE A O 1
ATOM 4701 N N . ILE A 1 580 ? 1.925 19.205 18.334 1.00 90.88 580 ILE A N 1
ATOM 4702 C CA . ILE A 1 580 ? 2.535 20.541 18.386 1.00 90.88 580 ILE A CA 1
ATOM 4703 C C . ILE A 1 580 ? 1.459 21.613 18.597 1.00 90.88 580 ILE A C 1
ATOM 4705 O O . ILE A 1 580 ? 1.578 22.422 19.516 1.00 90.88 580 ILE A O 1
ATOM 4709 N N . ILE A 1 581 ? 0.374 21.588 17.813 1.00 90.38 581 ILE A N 1
ATOM 4710 C CA . ILE A 1 581 ? -0.733 22.553 17.927 1.00 90.38 581 ILE A CA 1
ATOM 4711 C C . ILE A 1 581 ? -1.395 22.472 19.309 1.00 90.38 581 ILE A C 1
ATOM 4713 O O . ILE A 1 581 ? -1.749 23.496 19.889 1.00 90.38 581 ILE A O 1
ATOM 4717 N N . LYS A 1 582 ? -1.543 21.265 19.867 1.00 86.69 582 LYS A N 1
ATOM 4718 C CA . LYS A 1 582 ? -2.089 21.054 21.218 1.00 86.69 582 LYS A CA 1
ATOM 4719 C C . LYS A 1 582 ? -1.053 21.268 22.336 1.00 86.69 582 LYS A C 1
ATOM 4721 O O . LYS A 1 582 ? -1.404 21.090 23.499 1.00 86.69 582 LYS A O 1
ATOM 4726 N N . GLN A 1 583 ? 0.189 21.638 22.005 1.00 89.06 583 GLN A N 1
ATOM 4727 C CA . GLN A 1 583 ? 1.307 21.852 22.938 1.00 89.06 583 GLN A CA 1
ATOM 4728 C C . GLN A 1 583 ? 1.613 20.638 23.840 1.00 89.06 583 GLN A C 1
ATOM 4730 O O . GLN A 1 583 ? 2.050 20.776 24.982 1.00 89.06 583 GLN A O 1
ATOM 4735 N N . LYS A 1 584 ? 1.405 19.422 23.324 1.00 87.69 584 LYS A N 1
ATOM 4736 C CA . LYS A 1 584 ? 1.628 18.150 24.029 1.00 87.69 584 LYS A CA 1
ATOM 4737 C C . LYS A 1 584 ? 2.934 17.487 23.591 1.00 87.69 584 LYS A C 1
ATOM 4739 O O . LYS A 1 584 ? 2.938 16.417 22.984 1.00 87.69 584 LYS A O 1
ATOM 4744 N N . TRP A 1 585 ? 4.055 18.130 23.917 1.00 86.19 585 TRP A N 1
ATOM 4745 C CA . TRP A 1 585 ? 5.406 17.682 23.544 1.00 86.19 585 TRP A CA 1
ATOM 4746 C C . TRP A 1 585 ? 5.748 16.270 24.036 1.00 86.19 585 TRP A C 1
ATOM 4748 O O . TRP A 1 585 ? 6.464 15.537 23.357 1.00 86.19 585 TRP A O 1
ATOM 4758 N N . GLU A 1 586 ? 5.174 15.855 25.168 1.00 89.38 586 GLU A N 1
ATOM 4759 C CA . GLU A 1 586 ? 5.301 14.499 25.714 1.00 89.38 586 GLU A CA 1
ATOM 4760 C C . GLU A 1 586 ? 4.949 13.409 24.687 1.00 89.38 586 GLU A C 1
ATOM 4762 O O . GLU A 1 586 ? 5.637 12.393 24.593 1.00 89.38 586 GLU A O 1
ATOM 4767 N N . HIS A 1 587 ? 3.937 13.635 23.846 1.00 88.00 587 HIS A N 1
ATOM 4768 C CA . HIS A 1 587 ? 3.508 12.656 22.847 1.00 88.00 587 HIS A CA 1
ATOM 4769 C C . HIS A 1 587 ? 4.470 12.534 21.661 1.00 88.00 587 HIS A C 1
ATOM 4771 O O . HIS A 1 587 ? 4.523 11.473 21.043 1.00 88.00 587 HIS A O 1
ATOM 4777 N N . ILE A 1 588 ? 5.271 13.564 21.368 1.00 86.94 588 ILE A N 1
ATOM 4778 C CA . ILE A 1 588 ? 6.261 13.521 20.281 1.00 86.94 588 ILE A CA 1
ATOM 4779 C C . ILE A 1 588 ? 7.388 12.544 20.634 1.00 86.94 588 ILE A C 1
ATOM 4781 O O . ILE A 1 588 ? 7.765 11.719 19.804 1.00 86.94 588 ILE A O 1
ATOM 4785 N N . GLY A 1 589 ? 7.873 12.570 21.881 1.00 87.81 589 GLY A N 1
ATOM 4786 C CA . GLY A 1 589 ? 8.856 11.594 22.362 1.00 87.81 589 GLY A CA 1
ATOM 4787 C C . GLY A 1 589 ? 8.310 10.163 22.322 1.00 87.81 589 GLY A C 1
ATOM 4788 O O . GLY A 1 589 ? 8.953 9.260 21.788 1.00 87.81 589 GLY A O 1
ATOM 4789 N N . TRP A 1 590 ? 7.077 9.961 22.800 1.00 89.69 590 TRP A N 1
ATOM 4790 C CA . TRP A 1 590 ? 6.414 8.651 22.762 1.00 89.69 590 TRP A CA 1
ATOM 4791 C C . TRP A 1 590 ? 6.129 8.139 21.346 1.00 89.69 590 TRP A C 1
ATOM 4793 O O . TRP A 1 590 ? 6.113 6.926 21.139 1.00 89.69 590 TRP A O 1
ATOM 4803 N N . MET A 1 591 ? 5.960 9.025 20.361 1.00 88.12 591 MET A N 1
ATOM 4804 C CA . MET A 1 591 ? 5.775 8.641 18.961 1.00 88.12 591 MET A CA 1
ATOM 4805 C C . MET A 1 591 ? 6.982 7.865 18.420 1.00 88.12 591 MET A C 1
ATOM 4807 O O . MET A 1 591 ? 6.794 6.866 17.732 1.00 88.12 591 MET A O 1
ATOM 4811 N N . ILE A 1 592 ? 8.211 8.251 18.786 1.00 87.50 592 ILE A N 1
ATOM 4812 C CA . ILE A 1 592 ? 9.434 7.543 18.370 1.00 87.50 592 ILE A CA 1
ATOM 4813 C C . ILE A 1 592 ? 9.450 6.121 18.941 1.00 87.50 592 ILE A C 1
ATOM 4815 O O . ILE A 1 592 ? 9.667 5.160 18.205 1.00 87.50 592 ILE A O 1
ATOM 4819 N N . PHE A 1 593 ? 9.148 5.962 20.233 1.00 90.62 593 PHE A N 1
ATOM 4820 C CA . PHE A 1 593 ? 9.029 4.636 20.850 1.00 90.62 593 PHE A CA 1
ATOM 4821 C C . PHE A 1 593 ? 7.916 3.802 20.208 1.00 90.62 593 PHE A C 1
ATOM 4823 O O . PHE A 1 593 ? 8.074 2.596 20.012 1.00 90.62 593 PHE A O 1
ATOM 4830 N N . TYR A 1 594 ? 6.805 4.440 19.835 1.00 88.75 594 TYR A N 1
ATOM 4831 C CA . TYR A 1 594 ? 5.706 3.771 19.155 1.00 88.75 594 TYR A CA 1
ATOM 4832 C C . TYR A 1 594 ? 6.113 3.228 17.778 1.00 88.75 594 TYR A C 1
ATOM 4834 O O . TYR A 1 594 ? 5.682 2.128 17.439 1.00 88.75 594 TYR A O 1
ATOM 4842 N N . LEU A 1 595 ? 6.987 3.916 17.026 1.00 88.44 595 LEU A N 1
ATOM 4843 C CA . LEU A 1 595 ? 7.503 3.420 15.740 1.00 88.44 595 LEU A CA 1
ATOM 4844 C C . LEU A 1 595 ? 8.220 2.069 15.890 1.00 88.44 595 LEU A C 1
ATOM 4846 O O . LEU A 1 595 ? 7.967 1.149 15.114 1.00 88.44 595 LEU A O 1
ATOM 4850 N N . PHE A 1 596 ? 9.043 1.902 16.930 1.00 90.94 596 PHE A N 1
ATOM 4851 C CA . PHE A 1 596 ? 9.685 0.614 17.227 1.00 90.94 596 PHE A CA 1
ATOM 4852 C C . PHE A 1 596 ? 8.696 -0.442 17.732 1.00 90.94 596 PHE A C 1
ATOM 4854 O O . PHE A 1 596 ? 8.901 -1.638 17.533 1.00 90.94 596 PHE A O 1
ATOM 4861 N N . ALA A 1 597 ? 7.599 -0.014 18.357 1.00 93.19 597 ALA A N 1
ATOM 4862 C CA . ALA A 1 597 ? 6.561 -0.899 18.869 1.00 93.19 597 ALA A CA 1
ATOM 4863 C C . ALA A 1 597 ? 5.504 -1.298 17.814 1.00 93.19 597 ALA A C 1
ATOM 4865 O O . ALA A 1 597 ? 4.606 -2.083 18.133 1.00 93.19 597 ALA A O 1
ATOM 4866 N N . ILE A 1 598 ? 5.600 -0.819 16.563 1.00 92.12 598 ILE A N 1
ATOM 4867 C CA . ILE A 1 598 ? 4.666 -1.148 15.468 1.00 92.12 598 ILE A CA 1
ATOM 4868 C C . ILE A 1 598 ? 4.469 -2.666 15.293 1.00 92.12 598 ILE A C 1
ATOM 4870 O O . ILE A 1 598 ? 3.311 -3.092 15.243 1.00 92.12 598 ILE A O 1
ATOM 4874 N N . PRO A 1 599 ? 5.515 -3.521 15.258 1.00 94.25 599 PRO A N 1
ATOM 4875 C CA . PRO A 1 599 ? 5.322 -4.968 15.127 1.00 94.25 599 PRO A CA 1
ATOM 4876 C C . PRO A 1 599 ? 4.499 -5.572 16.275 1.00 94.25 599 PRO A C 1
ATOM 4878 O O . PRO A 1 599 ? 3.726 -6.509 16.083 1.00 94.25 599 PRO A O 1
ATOM 4881 N N . LEU A 1 600 ? 4.602 -5.014 17.481 1.00 93.94 600 LEU A N 1
ATOM 4882 C CA . LEU A 1 600 ? 3.812 -5.473 18.617 1.00 93.94 600 LEU A CA 1
ATOM 4883 C C . LEU A 1 600 ? 2.352 -5.009 18.502 1.00 93.94 600 LEU A C 1
ATOM 4885 O O . LEU A 1 600 ? 1.435 -5.828 18.586 1.00 93.94 600 LEU A O 1
ATOM 4889 N N . TYR A 1 601 ? 2.132 -3.707 18.303 1.00 92.75 601 TYR A N 1
ATOM 4890 C CA . TYR A 1 601 ? 0.800 -3.096 18.374 1.00 92.75 601 TYR A CA 1
ATOM 4891 C C . TYR A 1 601 ? -0.047 -3.270 17.114 1.00 92.75 601 TYR A C 1
ATOM 4893 O O . TYR A 1 601 ? -1.267 -3.368 17.235 1.00 92.75 601 TYR A O 1
ATOM 4901 N N . ASN A 1 602 ? 0.571 -3.341 15.935 1.00 93.75 602 ASN A N 1
ATOM 4902 C CA . ASN A 1 602 ? -0.144 -3.419 14.660 1.00 93.75 602 ASN A CA 1
ATOM 4903 C C . ASN A 1 602 ? -0.137 -4.829 14.056 1.00 93.75 602 ASN A C 1
ATOM 4905 O O . ASN A 1 602 ? -0.939 -5.094 13.168 1.00 93.75 602 ASN A O 1
ATOM 4909 N N . PHE A 1 603 ? 0.701 -5.749 14.551 1.00 94.88 603 PHE A N 1
ATOM 4910 C CA . PHE A 1 603 ? 0.756 -7.128 14.055 1.00 94.88 603 PHE A CA 1
ATOM 4911 C C . PHE A 1 603 ? 0.412 -8.162 15.135 1.00 94.88 603 PHE A C 1
ATOM 4913 O O . PHE A 1 603 ? -0.641 -8.796 15.055 1.00 94.88 603 PHE A O 1
ATOM 4920 N N . TYR A 1 604 ? 1.236 -8.303 16.180 1.00 95.62 604 TYR A N 1
ATOM 4921 C CA . TYR A 1 604 ? 1.049 -9.359 17.188 1.00 95.62 604 TYR A CA 1
ATOM 4922 C C . TYR A 1 604 ? -0.266 -9.226 17.972 1.00 95.62 604 TYR A C 1
ATOM 4924 O O . TYR A 1 604 ? -1.057 -10.170 18.029 1.00 95.62 604 TYR A O 1
ATOM 4932 N N . ILE A 1 605 ? -0.521 -8.054 18.566 1.00 94.69 605 ILE A N 1
ATOM 4933 C CA . ILE A 1 605 ? -1.705 -7.830 19.405 1.00 94.69 605 ILE A CA 1
ATOM 4934 C C . ILE A 1 605 ? -3.009 -7.991 18.595 1.00 94.69 605 ILE A C 1
ATOM 4936 O O . ILE A 1 605 ? -3.904 -8.690 19.082 1.00 94.69 605 ILE A O 1
ATOM 4940 N N . PRO A 1 606 ? -3.163 -7.422 17.381 1.00 94.56 606 PRO A N 1
ATOM 4941 C CA . PRO A 1 606 ? -4.360 -7.636 16.571 1.00 94.56 606 PRO A CA 1
ATOM 4942 C C . PRO A 1 606 ? -4.574 -9.101 16.186 1.00 94.56 606 PRO A C 1
ATOM 4944 O O . PRO A 1 606 ? -5.678 -9.601 16.373 1.00 94.56 606 PRO A O 1
ATOM 4947 N N . ILE A 1 607 ? -3.532 -9.828 15.755 1.00 94.00 607 ILE A N 1
ATOM 4948 C CA . ILE A 1 607 ? -3.641 -11.265 15.433 1.00 94.00 607 ILE A CA 1
ATOM 4949 C C . ILE A 1 607 ? -4.109 -12.063 16.653 1.00 94.00 607 ILE A C 1
ATOM 4951 O O . ILE A 1 607 ? -5.047 -12.857 16.556 1.00 94.00 607 ILE A O 1
ATOM 4955 N N . TYR A 1 608 ? -3.496 -11.816 17.815 1.00 93.56 608 TYR A N 1
ATOM 4956 C CA . TYR A 1 608 ? -3.921 -12.434 19.068 1.00 93.56 608 TYR A CA 1
ATOM 4957 C C . TYR A 1 608 ? -5.388 -12.113 19.375 1.00 93.56 608 TYR A C 1
ATOM 4959 O O . TYR A 1 608 ? -6.145 -12.996 19.777 1.00 93.56 608 TYR A O 1
ATOM 4967 N N . SER A 1 609 ? -5.806 -10.868 19.146 1.00 91.81 609 SER A N 1
ATOM 4968 C CA . SER A 1 609 ? -7.172 -10.416 19.413 1.00 91.81 609 SER A CA 1
ATOM 4969 C C . SER A 1 609 ? -8.191 -11.098 18.507 1.00 91.81 609 SER A C 1
ATOM 4971 O O . SER A 1 609 ? -9.201 -11.597 19.002 1.00 91.81 609 SER A O 1
ATOM 4973 N N . TYR A 1 610 ? -7.881 -11.213 17.213 1.00 91.31 610 TYR A N 1
ATOM 4974 C CA . TYR A 1 610 ? -8.735 -11.876 16.228 1.00 91.31 610 TYR A CA 1
ATOM 4975 C C . TYR A 1 610 ? -8.896 -13.365 16.529 1.00 91.31 610 TYR A C 1
ATOM 4977 O O . TYR A 1 610 ? -9.994 -13.909 16.436 1.00 91.31 610 TYR A O 1
ATOM 4985 N N . TRP A 1 611 ? -7.824 -14.023 16.970 1.00 90.69 611 TRP A N 1
ATOM 4986 C CA . TRP A 1 611 ? -7.882 -15.431 17.360 1.00 90.69 611 TRP A CA 1
ATOM 4987 C C . TRP A 1 611 ? -8.693 -15.690 18.643 1.00 90.69 611 TRP A C 1
ATOM 4989 O O . TRP A 1 611 ? -9.214 -16.792 18.841 1.00 90.69 611 TRP A O 1
ATOM 4999 N N . HIS A 1 612 ? -8.828 -14.675 19.500 1.00 87.25 612 HIS A N 1
ATOM 5000 C CA . HIS A 1 612 ? -9.575 -14.725 20.760 1.00 87.25 612 HIS A CA 1
ATOM 5001 C C . HIS A 1 612 ? -10.858 -13.877 20.708 1.00 87.25 612 HIS A C 1
ATOM 5003 O O . HIS A 1 612 ? -11.279 -13.319 21.723 1.00 87.25 612 HIS A O 1
ATOM 5009 N N . PHE A 1 613 ? -11.493 -13.758 19.534 1.00 80.06 613 PHE A N 1
ATOM 5010 C CA . PHE A 1 613 ? -12.778 -13.059 19.390 1.00 80.06 613 PHE A CA 1
ATOM 5011 C C . PHE A 1 613 ? -13.909 -13.682 20.220 1.00 80.06 613 PHE A C 1
ATOM 5013 O O . PHE A 1 613 ? -14.815 -12.974 20.650 1.00 80.06 613 PHE A O 1
ATOM 5020 N N . ASP A 1 614 ? -13.845 -14.993 20.448 1.00 72.88 614 ASP A N 1
ATOM 5021 C CA . ASP A 1 614 ? -14.799 -15.781 21.232 1.00 72.88 614 ASP A CA 1
ATOM 5022 C C . ASP A 1 614 ? -14.534 -15.740 22.742 1.00 72.88 614 ASP A C 1
ATOM 5024 O O . ASP A 1 614 ? -15.351 -16.227 23.528 1.00 72.88 614 ASP A O 1
ATOM 5028 N N . ASP A 1 615 ? -13.405 -15.169 23.169 1.00 69.69 615 ASP A N 1
ATOM 5029 C CA . ASP A 1 615 ? -13.059 -15.093 24.578 1.00 69.69 615 ASP A CA 1
ATOM 5030 C C . ASP A 1 615 ? -13.781 -13.926 25.263 1.00 69.69 615 ASP A C 1
ATOM 5032 O O . ASP A 1 615 ? -13.272 -12.808 25.403 1.00 69.69 615 ASP A O 1
ATOM 5036 N N . PHE A 1 616 ? -14.993 -14.222 25.729 1.00 56.78 616 PHE A N 1
ATOM 5037 C CA . PHE A 1 616 ? -15.774 -13.343 26.591 1.00 56.78 616 PHE A CA 1
ATOM 5038 C C . PHE A 1 616 ? -15.359 -13.426 28.065 1.00 56.78 616 PHE A C 1
ATOM 5040 O O . PHE A 1 616 ? -16.077 -12.889 28.907 1.00 56.78 616 PHE A O 1
ATOM 5047 N N . SER A 1 617 ? -14.261 -14.097 28.434 1.00 47.78 617 SER A N 1
ATOM 5048 C CA . SER A 1 617 ? -13.763 -14.015 29.807 1.00 47.78 617 SER A CA 1
ATOM 5049 C C . SER A 1 617 ? -13.223 -12.603 30.062 1.00 47.78 617 SER A C 1
ATOM 5051 O O . SER A 1 617 ? -12.305 -12.097 29.408 1.00 47.78 617 SER A O 1
ATOM 5053 N N . TRP A 1 618 ? -13.873 -11.905 30.989 1.00 44.22 618 TRP A N 1
ATOM 5054 C CA . TRP A 1 618 ? -13.414 -10.620 31.494 1.00 44.22 618 TRP A CA 1
ATOM 5055 C C . TRP A 1 618 ? -12.606 -10.923 32.737 1.00 44.22 618 TRP A C 1
ATOM 5057 O O . TRP A 1 618 ? -13.216 -11.303 33.726 1.00 44.22 618 TRP A O 1
ATOM 5067 N N . GLY A 1 619 ? -11.274 -10.811 32.666 1.00 42.41 619 GLY A N 1
ATOM 5068 C CA . GLY A 1 619 ? -10.382 -11.000 33.819 1.00 42.41 619 GLY A CA 1
ATOM 5069 C C . GLY A 1 619 ? -10.744 -12.209 34.696 1.00 42.41 619 GLY A C 1
ATOM 5070 O O . GLY A 1 619 ? -11.371 -13.165 34.250 1.00 42.41 619 GLY A O 1
ATOM 5071 N N . ASN A 1 620 ? -10.401 -12.150 35.979 1.00 39.12 620 ASN A N 1
ATOM 5072 C CA . ASN A 1 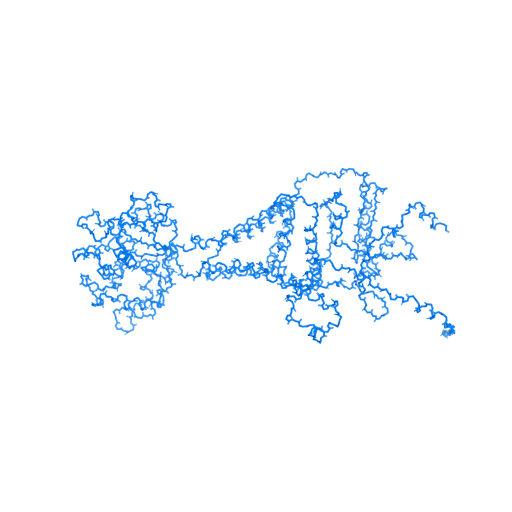620 ? -10.925 -13.093 36.973 1.00 39.12 620 ASN A CA 1
ATOM 5073 C C . ASN A 1 620 ? -12.381 -12.764 37.389 1.00 39.12 620 ASN A C 1
ATOM 5075 O O . ASN A 1 620 ? -12.922 -13.391 38.293 1.00 39.12 620 ASN A O 1
ATOM 5079 N N . THR A 1 621 ? -13.037 -11.801 36.732 1.00 39.25 621 THR A N 1
ATOM 5080 C CA . THR A 1 621 ? -14.271 -11.129 37.170 1.00 39.25 621 THR A CA 1
ATOM 5081 C C . THR A 1 621 ? -15.568 -11.813 36.702 1.00 39.25 621 THR A C 1
ATOM 5083 O O . THR A 1 621 ? -16.640 -11.224 36.760 1.00 39.25 621 THR A O 1
ATOM 5086 N N . ARG A 1 622 ? -15.519 -13.072 36.242 1.00 39.94 622 ARG A N 1
ATOM 5087 C CA . ARG A 1 622 ? -16.725 -13.880 35.930 1.00 39.94 622 ARG A CA 1
ATOM 5088 C C . ARG A 1 622 ? -16.826 -15.195 36.699 1.00 39.94 622 ARG A C 1
ATOM 5090 O O . ARG A 1 622 ? -17.685 -16.017 36.389 1.00 39.94 622 ARG A O 1
ATOM 5097 N N . VAL A 1 623 ? -15.965 -15.422 37.687 1.00 36.34 623 VAL A N 1
ATOM 5098 C CA . VAL A 1 623 ? -16.100 -16.593 38.558 1.00 36.34 623 VAL A CA 1
ATOM 5099 C C . VAL A 1 623 ? -16.961 -16.189 39.747 1.00 36.34 623 VAL A C 1
ATOM 5101 O O . VAL A 1 623 ? -16.453 -15.690 40.743 1.00 36.34 623 VAL A O 1
ATOM 5104 N N . VAL A 1 624 ? -18.275 -16.385 39.623 1.00 34.59 624 VAL A N 1
ATOM 5105 C CA . VAL A 1 624 ? -19.168 -16.350 40.784 1.00 34.59 624 VAL A CA 1
ATOM 5106 C C . VAL A 1 624 ? -18.749 -17.508 41.690 1.00 34.59 624 VAL A C 1
ATOM 5108 O O . VAL A 1 624 ? -18.744 -18.666 41.264 1.00 34.59 624 VAL A O 1
ATOM 5111 N N . VAL A 1 625 ? -18.318 -17.198 42.911 1.00 30.81 625 VAL A N 1
ATOM 5112 C CA . VAL A 1 625 ? -18.007 -18.203 43.930 1.00 30.81 625 VAL A CA 1
ATOM 5113 C C . VAL A 1 625 ? -19.337 -18.720 44.472 1.00 30.81 625 VAL A C 1
ATOM 5115 O O . VAL A 1 625 ? -19.901 -18.165 45.404 1.00 30.81 625 VAL A O 1
ATOM 5118 N N . GLY A 1 626 ? -19.855 -19.766 43.835 1.00 31.19 626 GLY A N 1
ATOM 5119 C CA . GLY A 1 626 ? -20.928 -20.607 44.354 1.00 31.19 626 GLY A CA 1
ATOM 5120 C C . GLY A 1 626 ? -20.491 -22.066 44.256 1.00 31.19 626 GLY A C 1
ATOM 5121 O O . GLY A 1 626 ? -20.152 -22.531 43.167 1.00 31.19 626 GLY A O 1
ATOM 5122 N N . ASP A 1 627 ? -20.415 -22.747 45.401 1.00 29.92 627 ASP A N 1
ATOM 5123 C CA . ASP A 1 627 ? -20.181 -24.185 45.594 1.00 29.92 627 ASP A CA 1
ATOM 5124 C C . ASP A 1 627 ? -19.438 -24.924 44.464 1.00 29.92 627 ASP A C 1
ATOM 5126 O O . ASP A 1 627 ? -20.003 -25.682 43.671 1.00 29.92 627 ASP A O 1
ATOM 5130 N N . GLY A 1 628 ? -18.116 -24.732 44.411 1.00 31.14 628 GLY A N 1
ATOM 5131 C CA . GLY A 1 628 ? -17.166 -25.689 43.828 1.00 31.14 628 GLY A CA 1
ATOM 5132 C C . GLY A 1 628 ? -17.254 -25.974 42.321 1.00 31.14 628 GLY A C 1
ATOM 5133 O O . GLY A 1 628 ? -16.477 -26.793 41.824 1.00 31.14 628 GLY A O 1
ATOM 5134 N N . LYS A 1 629 ? -18.139 -25.326 41.554 1.00 27.30 629 LYS A N 1
ATOM 5135 C CA . LYS A 1 629 ? -18.249 -25.528 40.099 1.00 27.30 629 LYS A CA 1
ATOM 5136 C C . LYS A 1 629 ? -18.277 -24.203 39.349 1.00 27.30 629 LYS A C 1
ATOM 5138 O O . LYS A 1 629 ? -19.260 -23.478 39.366 1.00 27.30 629 LYS A O 1
ATOM 5143 N N . LYS A 1 630 ? -17.205 -23.949 38.589 1.00 27.78 630 LYS A N 1
ATOM 5144 C CA . LYS A 1 630 ? -17.124 -22.868 37.596 1.00 27.78 630 LYS A CA 1
ATOM 5145 C C . LYS A 1 630 ? -18.235 -23.055 36.552 1.00 27.78 630 LYS A C 1
ATOM 5147 O O . LYS A 1 630 ? -18.105 -23.907 35.673 1.00 27.78 630 LYS A O 1
ATOM 5152 N N . GLN A 1 631 ? -19.314 -22.282 36.639 1.00 27.22 631 GLN A N 1
ATOM 5153 C CA . GLN A 1 631 ? -20.355 -22.220 35.613 1.00 27.22 631 GLN A CA 1
ATOM 5154 C C . GLN A 1 631 ? -20.383 -20.823 34.992 1.00 27.22 631 GLN A C 1
ATOM 5156 O O . GLN A 1 631 ? -20.569 -19.827 35.680 1.00 27.22 631 GLN A O 1
ATOM 5161 N N . ILE A 1 632 ? -20.179 -20.762 33.675 1.00 29.72 632 ILE A N 1
ATOM 5162 C CA . ILE A 1 632 ? -20.429 -19.562 32.875 1.00 29.72 632 ILE A CA 1
ATOM 5163 C C . ILE A 1 632 ? -21.911 -19.613 32.518 1.00 29.72 632 ILE A C 1
ATOM 5165 O O . ILE A 1 632 ? -22.304 -20.367 31.627 1.00 29.72 632 ILE A O 1
ATOM 5169 N N . ILE A 1 633 ? -22.730 -18.860 33.244 1.00 29.05 633 ILE A N 1
ATOM 5170 C CA . ILE A 1 633 ? -24.131 -18.657 32.889 1.00 29.05 633 ILE A CA 1
ATOM 5171 C C . ILE A 1 633 ? -24.150 -17.513 31.872 1.00 29.05 633 ILE A C 1
ATOM 5173 O O . ILE A 1 633 ? -23.926 -16.355 32.213 1.00 29.05 633 ILE A O 1
ATOM 5177 N N . SER A 1 634 ? -24.327 -17.845 30.593 1.00 28.28 634 SER A N 1
ATOM 5178 C CA . SER A 1 634 ? -24.778 -16.870 29.603 1.00 28.28 634 SER A CA 1
ATOM 5179 C C . SER A 1 634 ? -26.300 -16.862 29.656 1.00 28.28 634 SER A C 1
ATOM 5181 O O . SER A 1 634 ? -26.944 -17.680 28.999 1.00 28.28 634 SER A O 1
ATOM 5183 N N . GLU A 1 635 ? -26.876 -15.991 30.474 1.00 33.78 635 GLU A N 1
ATOM 5184 C CA . GLU A 1 635 ? -28.284 -15.645 30.310 1.00 33.78 635 GLU A CA 1
ATOM 5185 C C . GLU A 1 635 ? -28.397 -14.863 29.001 1.00 33.78 635 GLU A C 1
ATOM 5187 O O . GLU A 1 635 ? -27.859 -13.764 28.850 1.00 33.78 635 GLU A O 1
ATOM 5192 N N . GLU A 1 636 ? -28.996 -15.499 27.993 1.00 31.34 636 GLU A N 1
ATOM 5193 C CA . GLU A 1 636 ? -29.474 -14.791 26.814 1.00 31.34 636 GLU A CA 1
ATOM 5194 C C . GLU A 1 636 ? -30.473 -13.747 27.312 1.00 31.34 636 GLU A C 1
ATOM 5196 O O . GLU A 1 636 ? -31.439 -14.098 27.983 1.00 31.34 636 GLU A O 1
ATOM 5201 N N . ALA A 1 637 ? -30.192 -12.470 27.040 1.00 37.88 637 ALA A N 1
ATOM 5202 C CA . ALA A 1 637 ? -31.046 -11.366 27.449 1.00 37.88 637 ALA A CA 1
ATOM 5203 C C . ALA A 1 637 ? -32.463 -11.608 26.913 1.00 37.88 637 ALA A C 1
ATOM 5205 O O . ALA A 1 637 ? -32.699 -11.532 25.700 1.00 37.88 637 ALA A O 1
ATOM 5206 N N . GLU A 1 638 ? -33.392 -11.932 27.812 1.00 43.34 638 GLU A N 1
ATOM 5207 C CA . GLU A 1 638 ? -34.814 -11.864 27.508 1.00 43.34 638 GLU A CA 1
ATOM 5208 C C . GLU A 1 638 ? -35.112 -10.436 27.008 1.00 43.34 638 GLU A C 1
ATOM 5210 O O . GLU A 1 638 ? -34.470 -9.479 27.459 1.00 43.34 638 GLU A O 1
ATOM 5215 N N . PRO A 1 639 ? -35.982 -10.267 25.994 1.00 46.00 639 PRO A N 1
ATOM 5216 C CA . PRO A 1 639 ? -36.358 -8.937 25.536 1.00 46.00 639 PRO A CA 1
ATOM 5217 C C . PRO A 1 639 ? -36.856 -8.142 26.743 1.00 46.00 639 PRO A C 1
ATOM 5219 O O . PRO A 1 639 ? -37.766 -8.589 27.431 1.00 46.00 639 PRO A O 1
ATOM 5222 N N . PHE A 1 640 ? -36.200 -7.011 27.006 1.00 53.28 640 PHE A N 1
ATOM 5223 C CA . PHE A 1 640 ? -36.523 -6.130 28.120 1.00 53.28 640 PHE A CA 1
ATOM 5224 C C . PHE A 1 640 ? -37.998 -5.746 28.039 1.00 53.28 640 PHE A C 1
ATOM 5226 O O . PHE A 1 640 ? -38.412 -5.117 27.063 1.00 53.28 640 PHE A O 1
ATOM 5233 N N . ASP A 1 641 ? -38.767 -6.169 29.036 1.00 61.69 641 ASP A N 1
ATOM 5234 C CA . ASP A 1 641 ? -40.155 -5.777 29.202 1.00 61.69 641 ASP A CA 1
ATOM 5235 C C . ASP A 1 641 ? -40.182 -4.415 29.907 1.00 61.69 641 ASP A C 1
ATOM 5237 O O . ASP A 1 641 ? -39.769 -4.328 31.064 1.00 61.69 641 ASP A O 1
ATOM 5241 N N . PRO A 1 642 ? -40.625 -3.329 29.249 1.00 62.44 642 PRO A N 1
ATOM 5242 C CA . PRO A 1 642 ? -40.713 -2.025 29.895 1.00 62.44 642 PRO A CA 1
ATOM 5243 C C . PRO A 1 642 ? -41.605 -2.040 31.143 1.00 62.44 642 PRO A C 1
ATOM 5245 O O . PRO A 1 642 ? -41.384 -1.232 32.043 1.00 62.44 642 PRO A O 1
ATOM 5248 N N . GLU A 1 643 ? -42.576 -2.960 31.220 1.00 67.25 643 GLU A N 1
ATOM 5249 C CA . GLU A 1 643 ? -43.468 -3.115 32.375 1.00 67.25 643 GLU A CA 1
ATOM 5250 C C . GLU A 1 643 ? -42.771 -3.759 33.584 1.00 67.25 643 GLU A C 1
ATOM 5252 O O . GLU A 1 643 ? -43.253 -3.633 34.709 1.00 67.25 643 GLU A O 1
ATOM 5257 N N . SER A 1 644 ? -41.601 -4.385 33.395 1.00 65.50 644 SER A N 1
ATOM 5258 C CA . SER A 1 644 ? -40.806 -4.920 34.505 1.00 65.50 644 SER A CA 1
ATOM 5259 C C . SER A 1 644 ? -40.097 -3.830 35.309 1.00 65.50 644 SER A C 1
ATOM 5261 O O . SER A 1 644 ? -39.529 -4.125 36.360 1.00 65.50 644 SER A O 1
ATOM 5263 N N . VAL A 1 645 ? -40.063 -2.586 34.817 1.00 61.59 645 VAL A N 1
ATOM 5264 C CA . VAL A 1 645 ? -39.513 -1.454 35.566 1.00 61.59 645 VAL A CA 1
ATOM 5265 C C . VAL A 1 645 ? -40.618 -0.877 36.446 1.00 61.59 645 VAL A C 1
ATOM 5267 O O . VAL A 1 645 ? -41.573 -0.307 35.917 1.00 61.59 645 VAL A O 1
ATOM 5270 N N . PRO A 1 646 ? -40.509 -0.973 37.781 1.00 63.69 646 PRO A N 1
ATOM 5271 C CA . PRO A 1 646 ? -41.488 -0.365 38.666 1.00 63.69 646 PRO A CA 1
ATOM 5272 C C . PRO A 1 646 ? -41.455 1.158 38.492 1.00 63.69 646 PRO A C 1
ATOM 5274 O O . PRO A 1 646 ? -40.502 1.829 38.886 1.00 63.69 646 PRO A O 1
ATOM 5277 N N . LEU A 1 647 ? -42.507 1.708 37.889 1.00 65.50 647 LEU A N 1
ATOM 5278 C CA . LEU A 1 647 ? -42.728 3.147 37.807 1.00 65.50 647 LEU A CA 1
ATOM 5279 C C . LEU A 1 647 ? -43.421 3.586 39.098 1.00 65.50 647 LEU A C 1
ATOM 5281 O O . LEU A 1 647 ? -44.638 3.486 39.219 1.00 65.50 647 LEU A O 1
ATOM 5285 N N . MET A 1 648 ? -42.640 4.041 40.074 1.00 65.56 648 MET A N 1
ATOM 5286 C CA . MET A 1 648 ? -43.165 4.720 41.259 1.00 65.56 648 MET A CA 1
ATOM 5287 C C . MET A 1 648 ? -42.420 6.032 41.470 1.00 65.56 648 MET A C 1
ATOM 5289 O O . MET A 1 648 ? -41.236 6.147 41.144 1.00 65.56 648 MET A O 1
ATOM 5293 N N . THR A 1 649 ? -43.112 7.034 41.998 1.00 69.44 649 THR A N 1
ATOM 5294 C CA . THR A 1 649 ? -42.468 8.290 42.386 1.00 69.44 649 THR A CA 1
ATOM 5295 C C . THR A 1 649 ? -41.621 8.084 43.644 1.00 69.44 649 THR A C 1
ATOM 5297 O O . THR A 1 649 ? -41.891 7.196 44.452 1.00 69.44 649 THR A O 1
ATOM 5300 N N . TRP A 1 650 ? -40.581 8.903 43.836 1.00 57.47 650 TRP A N 1
ATOM 5301 C CA . TRP A 1 650 ? -39.707 8.784 45.013 1.00 57.47 650 TRP A CA 1
ATOM 5302 C C . TRP A 1 650 ? -40.486 8.904 46.333 1.00 57.47 650 TRP A C 1
ATOM 5304 O O . TRP A 1 650 ? -40.236 8.158 47.272 1.00 57.47 650 TRP A O 1
ATOM 5314 N N . SER A 1 651 ? -41.494 9.778 46.368 1.00 72.44 651 SER A N 1
ATOM 5315 C CA . SER A 1 651 ? -42.377 9.961 47.524 1.00 72.44 651 SER A CA 1
ATOM 5316 C C . SER A 1 651 ? -43.192 8.703 47.856 1.00 72.44 651 SER A C 1
ATOM 5318 O O . SER A 1 651 ? -43.319 8.350 49.025 1.00 72.44 651 SER A O 1
ATOM 5320 N N . GLU A 1 652 ? -43.703 7.998 46.840 1.00 75.94 652 GLU A N 1
ATOM 5321 C CA . GLU A 1 652 ? -44.415 6.721 47.020 1.00 75.94 652 GLU A CA 1
ATOM 5322 C C . GLU A 1 652 ? -43.472 5.600 47.479 1.00 75.94 652 GLU A C 1
ATOM 5324 O O . GLU A 1 652 ? -43.873 4.730 48.251 1.00 75.94 652 GLU A O 1
ATOM 5329 N N . HIS A 1 653 ? -42.215 5.622 47.025 1.00 69.62 653 HIS A N 1
ATOM 5330 C CA . HIS A 1 653 ? -41.192 4.680 47.471 1.00 69.62 653 HIS A CA 1
ATOM 5331 C C . HIS A 1 653 ? -40.810 4.895 48.944 1.00 69.62 653 HIS A C 1
ATOM 5333 O O . HIS A 1 653 ? -40.741 3.926 49.696 1.00 69.62 653 HIS A O 1
ATOM 5339 N N . GLU A 1 654 ? -40.585 6.144 49.369 1.00 65.12 654 GLU A N 1
ATOM 5340 C CA . GLU A 1 654 ? -40.282 6.483 50.769 1.00 65.12 654 GLU A CA 1
ATOM 5341 C C . GLU A 1 654 ? -41.421 6.092 51.714 1.00 65.12 654 GLU A C 1
ATOM 5343 O O . GLU A 1 654 ? -41.163 5.472 52.744 1.00 65.12 654 GLU A O 1
ATOM 5348 N N . GLN A 1 655 ? -42.680 6.369 51.347 1.00 74.56 655 GLN A N 1
ATOM 5349 C CA . GLN A 1 655 ? -43.839 5.927 52.133 1.00 74.56 655 GLN A CA 1
ATOM 5350 C C . GLN A 1 655 ? -43.869 4.404 52.299 1.00 74.56 655 GLN A C 1
ATOM 5352 O O . GLN A 1 655 ? -44.047 3.916 53.408 1.00 74.56 655 GLN A O 1
ATOM 5357 N N . LYS A 1 656 ? -43.589 3.653 51.228 1.00 74.00 656 LYS A N 1
ATOM 5358 C CA . LYS A 1 656 ? -43.509 2.184 51.264 1.00 74.00 656 LYS A CA 1
ATOM 5359 C C . LYS A 1 656 ? -42.361 1.610 52.094 1.00 74.00 656 LYS A C 1
ATOM 5361 O O . LYS A 1 656 ? -42.387 0.417 52.366 1.00 74.00 656 LYS A O 1
ATOM 5366 N N . GLN A 1 657 ? -41.321 2.391 52.385 1.00 59.50 657 GLN A N 1
ATOM 5367 C CA . GLN A 1 657 ? -40.223 1.960 53.257 1.00 59.50 657 GLN A CA 1
ATOM 5368 C C . GLN A 1 657 ? -40.458 2.320 54.728 1.00 59.50 657 GLN A C 1
ATOM 5370 O O . GLN A 1 657 ? -39.790 1.760 55.597 1.00 59.50 657 GLN A O 1
ATOM 5375 N N . TRP A 1 658 ? -41.340 3.284 55.002 1.00 54.28 658 TRP A N 1
ATOM 5376 C CA . TRP A 1 658 ? -41.741 3.666 56.358 1.00 54.28 658 TRP A CA 1
ATOM 5377 C C . TRP A 1 658 ? -42.930 2.859 56.890 1.00 54.28 658 TRP A C 1
ATOM 5379 O O . TRP A 1 658 ? -43.012 2.683 58.107 1.00 54.28 658 TRP A O 1
ATOM 5389 N N . ASP A 1 659 ? -43.800 2.375 56.002 1.00 44.31 659 ASP A N 1
ATOM 5390 C CA . ASP A 1 659 ? -44.822 1.354 56.284 1.00 44.31 659 ASP A CA 1
ATOM 5391 C C . ASP A 1 659 ? -44.211 -0.058 56.338 1.00 44.31 659 ASP A C 1
ATOM 5393 O O . ASP A 1 659 ? -44.651 -0.861 57.199 1.00 44.31 659 ASP A O 1
#

Sequence (659 aa):
MEKSLNTSGLETVDETKEGKKKNKKEKKEKKVETKPLTFARRNWVRITWFLTWWIPSCCLSRCGKMKRADVRMAWREKVAICLLIFFSWCIILFMNIGLGLIFCPPIPSFKFTELSLAKGKSATAYMYGSTYDLAKLAKYSHGRGKLPEGVNEDELEPLQGNDITSLFPLPLRMYCPNLDISDRDYLNFAVDINYVERFDYSNIPFAKHNSDPIQGARISDDPYWFYEQTKSTLKSFRSGRVVYGQEVLQKYRDDRVSWGAIDGRVYDLSVYVNMTEHEPKPSWMPTEVVNLFKFGSSYDIKNGEMTNYWNELKLDAETKNNVKVCLDNVFYVGDVDPSETLKCRVTDILLLVFSGIALSVTAVKFLAALQLSSKRDPQDYDKFVILQVPCYTEGEESVRRTLESLATLQYKDQNKLIFVIADGMIIGGGNDLPTPRIVLNVLGVDPKLEPESFAFKNRYLTTLMLQQFPNYKMKFTPDATCRTVVPEKFEILLSQRRRWINSTIHNLFELLWLKDMCGFCCFSMRFVVMLDLVGTLILPASVIYLIYIIIAWSTKFQIINLYSILIMASIYILQGLLFIIKQKWEHIGWMIFYLFAIPLYNFYIPIYSYWHFDDFSWGNTRVVVGDGKKQIISEEAEPFDPESVPLMTWSEHEQKQWD

Organism: Conidiobolus coronatus (strain ATCC 28846 / CBS 209.66 / NRRL 28638) (NCBI:txid796925)

Foldseek 3Di:
DDDDDDDDDDDDDDDDPPVVVVVVVVPDPPPPPPDDDDPVRVVLLVLLCVQCVVQDPCCCVPVVVQVDPVSVSLLSSLVSLVVVLVVVLVVVCCLQPVLLCVLPPQFQEDELVRLQVCQLNAQWADELQFIFRNQVVQVDADFDDPPDDGRHSVLCSRRGSYYCNQLEDADLPVQQDPQPFDPVVRVLLNPVPVVVPVPDCVVNVGRRADCDPVDPDHPDVDNCCCVPPVCVVRVVRTRGGYAYELVRQLVCLVVFFLWAAAPQWIFGCRSLLVQCVDPPHDDRQDPLVSCLSGSVNPPPVNPDHSNVSLVVDPDDPVSSVSVVSSRSRHGTNGGYDSCPDPSSCVSVVVVLVVLVLVVVLLVVVLVVLLVPDDPDDPPDLPAQDEAEAEAELDALVVLLVVVVVQCPDPRDPVRYHYHYHYFPFDHHVPGPGGPVVSNCVSVVHPPVDDDDDDDDDPLCVVVVCCQVPVVDDDDDDPVDDDDDDDDPDPVVVLLVLLVVLLSLLVNLVSVLPRPDWDDDPSRTPSNSSVCVNSVSSCLQSVVVVVVVLVVCVVVVSDDDSVVVVVSVVSSVVSVVVSCVSVVPVVVVVVVVVVVVCSCVNRHVSSVVSSSCSVVPDDPVRQQDPDPDDRDRDPDPDDPDDPVVDDDDDPVRVVVVVVD

InterPro domains:
  IPR004835 Chitin synthase [PTHR22914] (459-650)
  IPR029044 Nucleotide-diphospho-sugar transferases [SSF53448] (462-618)